Protein 2VI8 (pdb70)

Solvent-accessible surface area: 17486 Å² total; per-residue (Å²): 154,158,174,52,41,155,144,47,87,158,70,51,54,55,67,36,127,70,132,123,89,70,100,48,68,0,11,0,36,1,25,54,27,44,45,38,199,51,0,99,133,15,57,70,36,116,37,84,124,57,124,0,40,3,27,24,55,191,37,160,115,64,50,6,109,166,11,22,99,31,0,65,76,0,36,78,71,0,53,130,19,2,58,9,90,23,0,0,0,2,0,64,30,14,38,46,0,3,50,0,0,0,113,24,15,12,127,132,42,34,27,0,0,1,2,44,61,48,16,5,8,58,92,2,5,14,7,110,134,21,54,0,25,107,69,14,78,36,28,42,1,11,3,45,75,145,73,26,56,5,49,34,114,33,0,96,106,54,0,125,128,69,145,3,84,0,0,0,0,2,16,18,5,8,1,53,72,7,50,3,48,97,0,69,122,12,0,88,86,6,69,6,72,0,0,0,13,0,12,7,13,0,0,2,8,11,14,62,58,8,64,46,0,23,95,85,8,34,0,2,0,1,7,0,23,25,2,1,44,1,1,159,0,0,0,0,1,8,78,128,118,33,15,150,107,0,22,117,5,0,25,94,31,48,18,33,18,9,74,1,30,15,2,14,0,4,5,42,2,0,19,35,0,56,90,127,93,4,63,48,6,2,115,112,0,15,49,2,0,90,78,0,4,63,13,0,75,128,43,47,7,60,6,3,18,48,6,6,34,1,1,2,1,2,0,9,0,105,79,48,169,29,36,0,103,52,0,38,131,7,0,100,72,2,6,1,32,8,29,64,22,18,2,5,112,26,98,70,53,88,160,47,1,3,0,0,23,0,1,0,2,1,0,2,42,68,61,16,20,78,122,54,0,51,46,0,0,27,0,0,0,38,0,7,118,61,49,83,42,115,160,11,2,72,80,0,84,109,66,5,50,77,33,6,148

Foldseek 3Di:
DPPCCVPPVPVVVVVVVVVVLLLQFAEFAQQDAAADPVLVVLLVDPLQVDFFFDAQVGTPDPPCPVLNVLLVLLFVLVCVLQVFATKDFFFFALLSLLQLVCLLQHAFAFEEEEADQLLFADCSQAPCVDCNVVRYPYDHFAADPPLSHGDLVSVLVCCVVRLGQEYEAEGRFRFEADDLQSVLVSCVVSVHAYEYEHAQCSLCSSLVLGPRNNVRHQKYKYFCGHLLNFDHGIMMGHHPVCRVSSSVSSPPNPDGGGSSSSSSRSSVSSVVSNDPVSSVLQVQLQQLQQLLLVLLVVLVWAWRSSGGSHFKTKTQQVVLVAWQQLLQVQCVLQRYHWHGGRHVPFPDDRVTHRIIMTGRNHVSNVVDGNVVSNLVSVLSSLCSNCVPDPVSSVVSSVSSSVSSD

Radius of gyration: 21.49 Å; Cα contacts (8 Å, |Δi|>4): 893; chains: 1; bounding box: 43×65×55 Å

CATH classification: 3.90.1150.10 (+1 more: 3.40.640.10)

Secondary structure (DSSP, 8-state):
--SHHHH-HHHHHHHHHHHHHHHHSEE--TT-----HHHHHHHTSGGGG----EETTEESSS--HHHHHHHHHHHHHHHHHHT-SEEE---SSHHHHHHHHHHHH--TT-EEEEE-GGGT--TTTT-TTSHHHHHSEEEEE-B-TTT-SB-HHHHHHHHHHH--SEEEE--SS--S---HHHHHHHHHHHT-EEEEE-TTTHHHHHTTSS--STTT-SEEEEESSSTT---S-EEEEE-HHHHHHHHHIIIIII-SS--HHHHHHHHHHHHHHHSHHHHHHHHHHHHHHHHHHHHHHHTT-EEGGGS-SSSEEEEE-GGGT--HHHHHHHHHHHTEE-EEE--TT-SS-TTT-SEEEEE-HHHHHTT--HHHHHHHHHHHHHHHT-TT-HHHHHHHHHHHHHHH-

Nearest PDB structures (foldseek):
  2w7f-assembly1_A  TM=1.002E+00  e=7.890E-81  Geobacillus stearothermophilus
  2vmo-assembly1_A  TM=1.002E+00  e=1.047E-80  Geobacillus stearothermophilus
  1kkj-assembly1_A  TM=1.002E+00  e=1.741E-80  Geobacillus stearothermophilus
  2vmw-assembly1_A  TM=1.002E+00  e=6.764E-80  Geobacillus stearothermophilus
  2w7m-assembly1_A-2  TM=1.002E+00  e=1.411E-79  Geobacillus stearothermophilus

InterPro domains:
  IPR001085 Serine hydroxymethyltransferase [MF_00051] (3-411)
  IPR001085 Serine hydroxymethyltransferase [PIRSF000412] (4-395)
  IPR001085 Serine hydroxymethyltransferase [cd00378] (5-403)
  IPR015421 Pyridoxal phosphate-dependent transferase, major domain [G3DSA:3.40.640.10] (33-283)
  IPR015422 Pyridoxal phosphate-dependent transferase, small domain [G3DSA:3.90.1150.10] (6-403)
  IPR015424 Pyridoxal phosphate-dependent transferase [SSF53383] (2-405)
  IPR019798 Serine hydroxymethyltransferase, pyridoxal phosphate binding site [PS00096] (218-234)
  IPR039429 Serine hydroxymethyltransferase-like domain [PF00464] (5-380)
  IPR049943 Serine hydroxymethyltransferase-like [PTHR11680] (4-385)

Organism: Geobacillus stearothermophilus (NCBI:txid1422)

B-factor: mean 14.37, std 6.36, range [5.62, 69.17]

Sequence (405 aa):
MKYLPQQDPQVFAAIEQERKRQHAKIELIASENFVSRAVMEAQGSVLTNKYAEGYPGRRYYGGCEYVDIVEEELARERAKQQLFGAEHANVQPHSGAQANMAVYFTVVLEHGDTVLGMNLSSHGGHLTHGSPVNFSGVQYNFVAYGVDPETHVIDYDDVREKARLHRPKLIVAAAAAYPRIIDFAKFREIADEVGAYLMVDMAHIAGLVAAGLHPNPVPYAHFVTTTTHKTLRGPRGGMILCQEQFAKQIDKAIFPGIQGGPLMHVIAAKAVAFGEALQDDFKKAYAKRVVDNAKRLASSALQNEGFTLVSGGTDNHLLLVDLRPQQLTGKTAEKVLDEVGITVNKNTTIPYDPESPFVTSGIRIGTAAVTTRRGFGLEEMDEIAAIIGLVLKNVGSEQALEEARQRVAALTD

Structure (mmCIF, N/CA/C/O backbone):
data_2VI8
#
_entry.id   2VI8
#
_cell.length_a   61.033
_cell.length_b   106.520
_cell.length_c   56.986
_cell.angle_alpha   90.00
_cell.angle_beta   90.00
_cell.angle_gamma   90.00
#
_symmetry.space_group_name_H-M   'P 21 21 2'
#
loop_
_entity.id
_entity.type
_entity.pdbx_description
1 polymer 'SERINE HYDROXYMETHYLTRANSFERASE'
2 non-polymer "PYRIDOXAL-5'-PHOSPHATE"
3 non-polymer (4S)-2-METHYL-2,4-PENTANEDIOL
4 non-polymer 'PHOSPHATE ION'
5 water water
#
loop_
_atom_site.group_PDB
_atom_site.id
_atom_site.type_symbol
_atom_site.label_atom_id
_atom_site.label_alt_id
_atom_site.label_comp_id
_atom_site.label_asym_id
_atom_site.label_entity_id
_atom_site.label_seq_id
_atom_site.pdbx_PDB_ins_code
_atom_site.Cartn_x
_atom_site.Cartn_y
_atom_site.Cartn_z
_atom_site.occupancy
_atom_site.B_iso_or_equiv
_atom_site.auth_seq_id
_atom_site.auth_comp_id
_atom_site.auth_asym_id
_atom_site.auth_atom_id
_atom_site.pdbx_PDB_model_num
ATOM 1 N N . MET A 1 1 ? -3.039 4.614 -6.930 1.00 25.40 1 MET A N 1
ATOM 2 C CA . MET A 1 1 ? -4.038 3.659 -6.367 1.00 25.41 1 MET A CA 1
ATOM 3 C C . MET A 1 1 ? -5.023 3.205 -7.434 1.00 25.15 1 MET A C 1
ATOM 4 O O . MET A 1 1 ? -5.316 3.951 -8.374 1.00 25.25 1 MET A O 1
ATOM 9 N N . LYS A 1 2 ? -5.539 1.989 -7.278 1.00 24.70 2 LYS A N 1
ATOM 10 C CA . LYS A 1 2 ? -6.484 1.436 -8.246 1.00 24.44 2 LYS A CA 1
ATOM 11 C C . LYS A 1 2 ? -7.873 1.155 -7.666 1.00 23.84 2 LYS A C 1
ATOM 12 O O . LYS A 1 2 ? -8.884 1.545 -8.255 1.00 24.13 2 LYS A O 1
ATOM 18 N N . TYR A 1 3 ? -7.915 0.485 -6.517 1.00 22.66 3 TYR A N 1
ATOM 19 C CA . TYR A 1 3 ? -9.164 -0.053 -5.982 1.00 21.96 3 TYR A CA 1
ATOM 20 C C . TYR A 1 3 ? -9.875 0.884 -5.012 1.00 20.81 3 TYR A C 1
ATOM 21 O O . TYR A 1 3 ? -11.106 0.939 -4.982 1.00 20.30 3 TYR A O 1
ATOM 30 N N . LEU A 1 4 ? -9.093 1.623 -4.231 1.00 19.29 4 LEU A N 1
ATOM 31 C CA . LEU A 1 4 ? -9.643 2.589 -3.284 1.00 18.27 4 LEU A CA 1
ATOM 32 C C . LEU A 1 4 ? -10.525 3.688 -3.921 1.00 17.94 4 LEU A C 1
ATOM 33 O O . LEU A 1 4 ? -11.600 3.971 -3.394 1.00 17.43 4 LEU A O 1
ATOM 38 N N . PRO A 1 5 ? -10.083 4.303 -5.048 1.00 17.89 5 PRO A N 1
ATOM 39 C CA . PRO A 1 5 ? -10.919 5.344 -5.675 1.00 17.90 5 PRO A CA 1
ATOM 40 C C . PRO A 1 5 ? -12.351 4.897 -6.001 1.00 18.05 5 PRO A C 1
ATOM 41 O O . PRO A 1 5 ? -13.287 5.673 -5.819 1.00 17.94 5 PRO A O 1
ATOM 45 N N . GLN A 1 6 ? -12.507 3.660 -6.470 1.00 18.22 6 GLN A N 1
ATOM 46 C CA . GLN A 1 6 ? -13.823 3.105 -6.799 1.00 18.70 6 GLN A CA 1
ATOM 47 C C . GLN A 1 6 ? -14.611 2.665 -5.558 1.00 17.95 6 GLN A C 1
ATOM 48 O O . GLN A 1 6 ? -15.814 2.926 -5.449 1.00 18.32 6 GLN A O 1
ATOM 54 N N . GLN A 1 7 ? -13.930 2.000 -4.628 1.00 17.06 7 GLN A N 1
ATOM 55 C CA . GLN A 1 7 ? -14.578 1.464 -3.435 1.00 16.38 7 GLN A CA 1
ATOM 56 C C . GLN A 1 7 ? -15.010 2.542 -2.440 1.00 15.59 7 GLN A C 1
ATOM 57 O O . GLN A 1 7 ? -16.078 2.440 -1.826 1.00 15.21 7 GLN A O 1
ATOM 63 N N . ASP A 1 8 ? -14.178 3.565 -2.275 1.00 14.08 8 ASP A N 1
ATOM 64 C CA . ASP A 1 8 ? -14.426 4.566 -1.247 1.00 13.38 8 ASP A CA 1
ATOM 65 C C . ASP A 1 8 ? -14.013 5.958 -1.715 1.00 13.18 8 ASP A C 1
ATOM 66 O O . ASP A 1 8 ? -12.938 6.441 -1.355 1.00 12.73 8 ASP A O 1
ATOM 71 N N . PRO A 1 9 ? -14.868 6.607 -2.530 1.00 13.13 9 PRO A N 1
ATOM 72 C CA . PRO A 1 9 ? -14.580 7.969 -2.986 1.00 13.07 9 PRO A CA 1
ATOM 73 C C . PRO A 1 9 ? -14.286 8.961 -1.853 1.00 12.76 9 PRO A C 1
ATOM 74 O O . PRO A 1 9 ? -13.392 9.792 -2.005 1.00 12.68 9 PRO A O 1
ATOM 78 N N . GLN A 1 10 ? -15.016 8.871 -0.739 1.00 12.55 10 GLN A N 1
ATOM 79 C CA . GLN A 1 10 ? -14.815 9.797 0.390 1.00 12.72 10 GLN A CA 1
ATOM 80 C C . GLN A 1 10 ? -13.413 9.684 0.989 1.00 12.25 10 GLN A C 1
ATOM 81 O O . GLN A 1 10 ? -12.702 10.688 1.143 1.00 12.28 10 GLN A O 1
ATOM 87 N N . VAL A 1 11 ? -13.016 8.461 1.331 1.00 11.66 11 VAL A N 1
ATOM 88 C CA . VAL A 1 11 ? -11.679 8.234 1.886 1.00 11.28 11 VAL A CA 1
ATOM 89 C C . VAL A 1 11 ? -10.589 8.617 0.873 1.00 11.12 11 VAL A C 1
ATOM 90 O O . VAL A 1 11 ? -9.630 9.309 1.226 1.00 11.09 11 VAL A O 1
ATOM 94 N N . PHE A 1 12 ? -10.761 8.217 -0.387 1.00 10.83 12 PHE A N 1
ATOM 95 C CA . PHE A 1 12 ? -9.787 8.559 -1.429 1.00 10.82 12 PHE A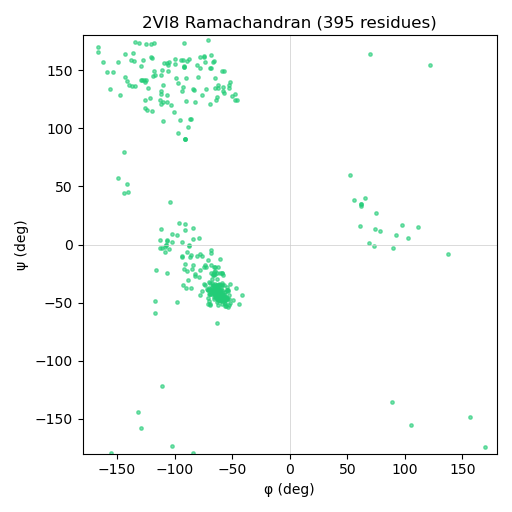 CA 1
ATOM 96 C C . PHE A 1 12 ? -9.613 10.072 -1.603 1.00 10.67 12 PHE A C 1
ATOM 97 O O . PHE A 1 12 ? -8.485 10.567 -1.677 1.00 10.07 12 PHE A O 1
ATOM 105 N N . ALA A 1 13 ? -10.725 10.803 -1.654 1.00 10.57 13 ALA A N 1
ATOM 106 C CA . ALA A 1 13 ? -10.660 12.250 -1.833 1.00 10.64 13 ALA A CA 1
ATOM 107 C C . ALA A 1 13 ? -9.867 12.908 -0.703 1.00 10.65 13 ALA A C 1
ATOM 108 O O . ALA A 1 13 ? -9.061 13.806 -0.952 1.00 10.79 13 ALA A O 1
ATOM 110 N N . ALA A 1 14 ? -10.064 12.420 0.523 1.00 10.40 14 ALA A N 1
ATOM 111 C CA . ALA A 1 14 ? -9.364 12.966 1.691 1.00 10.60 14 ALA A CA 1
ATOM 112 C C . ALA A 1 14 ? -7.869 12.638 1.663 1.00 10.43 14 ALA A C 1
ATOM 113 O O . ALA A 1 14 ? -7.036 13.497 1.963 1.00 10.41 14 ALA A O 1
ATOM 115 N N . ILE A 1 15 ? -7.539 11.398 1.301 1.00 10.32 15 ILE A N 1
ATOM 116 C CA . ILE A 1 15 ? -6.143 10.974 1.133 1.00 10.44 15 ILE A CA 1
ATOM 117 C C . ILE A 1 15 ? -5.441 11.827 0.069 1.00 10.25 15 ILE A C 1
ATOM 118 O O . ILE A 1 15 ? -4.317 12.301 0.272 1.00 10.03 15 ILE A O 1
ATOM 123 N N . GLU A 1 16 ? -6.120 12.044 -1.055 1.00 9.90 16 GLU A N 1
ATOM 124 C CA . GLU A 1 16 ? -5.566 12.873 -2.123 1.00 10.19 16 GLU A CA 1
ATOM 125 C C . GLU A 1 16 ? -5.325 14.319 -1.683 1.00 9.98 16 GLU A C 1
ATOM 126 O O . GLU A 1 16 ? -4.289 14.909 -2.021 1.00 9.86 16 GLU A O 1
ATOM 132 N N . GLN A 1 17 ? -6.262 14.876 -0.913 1.00 9.85 17 GLN A N 1
ATOM 133 C CA . GLN A 1 17 ? -6.065 16.194 -0.301 1.00 10.00 17 GLN A CA 1
ATOM 134 C C . GLN A 1 17 ? -4.801 16.214 0.558 1.00 10.02 17 GLN A C 1
ATOM 135 O O . GLN A 1 17 ? -3.997 17.141 0.469 1.00 9.41 17 GLN A O 1
ATOM 141 N N . GLU A 1 18 ? -4.618 15.172 1.365 1.00 10.18 18 GLU A N 1
ATOM 142 C CA . GLU A 1 18 ? -3.451 15.083 2.246 1.00 10.40 18 GLU A CA 1
ATOM 143 C C . GLU A 1 18 ? -2.145 14.965 1.458 1.00 10.67 18 GLU A C 1
ATOM 144 O O . GLU A 1 18 ? -1.149 15.616 1.796 1.00 10.87 18 GLU A O 1
ATOM 150 N N . ARG A 1 19 ? -2.157 14.147 0.408 1.00 10.83 19 ARG A N 1
ATOM 151 C CA . ARG A 1 19 ? -0.986 13.983 -0.448 1.00 11.37 19 ARG A CA 1
ATOM 152 C C . ARG A 1 19 ? -0.584 15.320 -1.079 1.00 10.99 19 ARG A C 1
ATOM 153 O O . ARG A 1 19 ? 0.592 15.685 -1.082 1.00 10.66 19 ARG A O 1
ATOM 161 N N . LYS A 1 20 ? -1.573 16.053 -1.586 1.00 10.91 20 LYS A N 1
ATOM 162 C CA . LYS A 1 20 ? -1.325 17.362 -2.195 1.00 11.36 20 LYS A CA 1
ATOM 163 C C . LYS A 1 20 ? -0.860 18.389 -1.160 1.00 11.22 20 LYS A C 1
ATOM 164 O O . LYS A 1 20 ? 0.040 19.186 -1.433 1.00 11.24 20 LYS A O 1
ATOM 170 N N . ARG A 1 21 ? -1.451 18.336 0.034 1.00 10.95 21 ARG A N 1
ATOM 171 C CA . ARG A 1 21 ? -1.019 19.165 1.157 1.00 11.14 21 ARG A CA 1
ATOM 172 C C . ARG A 1 21 ? 0.452 18.903 1.497 1.00 11.20 21 ARG A C 1
ATOM 173 O O . ARG A 1 21 ? 1.217 19.842 1.714 1.00 11.21 21 ARG A O 1
ATOM 181 N N . GLN A 1 22 ? 0.846 17.629 1.542 1.00 11.13 22 GLN A N 1
ATOM 182 C CA . GLN A 1 22 ? 2.230 17.274 1.877 1.00 11.56 22 GLN A CA 1
ATOM 183 C C . GLN A 1 22 ? 3.236 17.891 0.905 1.00 12.16 22 GLN A C 1
ATOM 184 O O . GLN A 1 22 ? 4.326 18.294 1.309 1.00 12.44 22 GLN A O 1
ATOM 190 N N . HIS A 1 23 ? 2.849 17.990 -0.365 1.00 12.22 23 HIS A N 1
ATOM 191 C CA . HIS A 1 23 ? 3.705 18.599 -1.385 1.00 13.52 23 HIS A CA 1
ATOM 192 C C . HIS A 1 23 ? 3.725 20.125 -1.289 1.00 13.25 23 HIS A C 1
ATOM 193 O O . HIS A 1 23 ? 4.774 20.754 -1.468 1.00 13.55 23 HIS A O 1
ATOM 200 N N . ALA A 1 24 ? 2.564 20.714 -1.019 1.00 12.88 24 ALA A N 1
ATOM 201 C CA . ALA A 1 24 ? 2.397 22.170 -1.094 1.00 12.95 24 ALA A CA 1
ATOM 202 C C . ALA A 1 24 ? 3.033 22.944 0.066 1.00 12.81 24 ALA A C 1
ATOM 203 O O . ALA A 1 24 ? 3.532 24.054 -0.122 1.00 12.85 24 ALA A O 1
ATOM 205 N N . LYS A 1 25 ? 3.018 22.351 1.254 1.00 12.00 25 LYS A N 1
ATOM 206 C CA . LYS A 1 25 ? 3.460 23.030 2.468 1.00 11.71 25 LYS A CA 1
ATOM 207 C C . LYS A 1 25 ? 4.948 22.843 2.708 1.00 11.36 25 LYS A C 1
ATOM 208 O O . LYS A 1 25 ? 5.548 21.896 2.195 1.00 11.65 25 LYS A O 1
ATOM 214 N N . ILE A 1 26 ? 5.534 23.751 3.486 1.00 10.87 26 ILE A N 1
ATOM 215 C CA . ILE A 1 26 ? 6.895 23.562 3.978 1.00 10.70 26 ILE A CA 1
ATOM 216 C C . ILE A 1 26 ? 6.804 22.950 5.373 1.00 10.43 26 ILE A C 1
ATOM 217 O O . ILE A 1 26 ? 6.409 23.616 6.338 1.00 10.18 26 ILE A O 1
ATOM 222 N N . GLU A 1 27 ? 7.141 21.667 5.454 1.00 10.30 27 GLU A N 1
ATOM 223 C CA . GLU A 1 27 ? 7.002 20.919 6.699 1.00 9.92 27 GLU A CA 1
ATOM 224 C C . GLU A 1 27 ? 8.228 21.109 7.573 1.00 9.72 27 GLU A C 1
ATOM 225 O O . GLU A 1 27 ? 9.297 20.573 7.274 1.00 9.73 27 GLU A O 1
ATOM 231 N N . LEU A 1 28 ? 8.068 21.871 8.651 1.00 9.32 28 LEU A N 1
ATOM 232 C CA . LEU A 1 28 ? 9.163 22.104 9.582 1.00 9.25 28 LEU A CA 1
ATOM 233 C C . LEU A 1 28 ? 8.929 21.462 10.947 1.00 8.97 28 LEU A C 1
ATOM 234 O O . LEU A 1 28 ? 9.738 21.640 11.853 1.00 8.96 28 LEU A O 1
ATOM 239 N N . ILE A 1 29 ? 7.835 20.720 11.108 1.00 8.94 29 ILE A N 1
ATOM 240 C CA . ILE A 1 29 ? 7.634 20.010 12.373 1.00 8.89 29 ILE A CA 1
ATOM 241 C C . ILE A 1 29 ? 8.755 18.980 12.514 1.00 8.81 29 ILE A C 1
ATOM 242 O O . ILE A 1 29 ? 8.977 18.160 11.615 1.00 8.44 29 ILE A O 1
ATOM 247 N N . ALA A 1 30 ? 9.480 19.067 13.632 1.00 9.05 30 ALA A N 1
ATOM 248 C CA . ALA A 1 30 ? 10.742 18.336 13.809 1.00 9.51 30 ALA A CA 1
ATOM 249 C C . ALA A 1 30 ? 10.602 16.808 13.827 1.00 9.75 30 ALA A C 1
ATOM 250 O O . ALA A 1 30 ? 11.572 16.093 13.554 1.00 9.62 30 ALA A O 1
ATOM 252 N N . SER A 1 31 ? 9.404 16.320 14.150 1.00 9.95 31 SER A N 1
ATOM 253 C CA . SER A 1 31 ? 9.126 14.880 14.201 1.00 10.35 31 SER A CA 1
ATOM 254 C C . SER A 1 31 ? 8.730 14.275 12.847 1.00 10.39 31 SER A C 1
ATOM 255 O O . SER A 1 31 ? 8.627 13.052 12.723 1.00 11.19 31 SER A O 1
ATOM 258 N N . GLU A 1 32 ? 8.500 15.127 11.849 1.00 10.21 32 GLU A N 1
ATOM 259 C CA . GLU A 1 32 ? 7.929 14.678 10.576 1.00 9.81 32 GLU A CA 1
ATOM 260 C C . GLU A 1 32 ? 8.989 14.309 9.543 1.00 9.66 32 GLU A C 1
ATOM 261 O O . GLU A 1 32 ? 10.120 14.819 9.572 1.00 9.42 32 GLU A O 1
ATOM 267 N N . ASN A 1 33 ? 8.604 13.417 8.632 1.00 9.37 33 ASN A N 1
ATOM 268 C CA . ASN A 1 33 ? 9.443 13.037 7.504 1.00 9.29 33 ASN A CA 1
ATOM 269 C C . ASN A 1 33 ? 8.564 12.521 6.362 1.00 9.21 33 ASN A C 1
ATOM 270 O O . ASN A 1 33 ? 7.329 12.513 6.472 1.00 9.08 33 ASN A O 1
ATOM 275 N N . PHE A 1 34 ? 9.193 12.122 5.259 1.00 9.52 34 PHE A N 1
ATOM 276 C CA . PHE A 1 34 ? 8.479 11.479 4.156 1.00 9.82 34 PHE A CA 1
ATOM 277 C C . PHE A 1 34 ? 9.138 10.145 3.825 1.00 9.90 34 PHE A C 1
ATOM 278 O O . PHE A 1 34 ? 10.313 10.096 3.454 1.00 10.23 34 PHE A O 1
ATOM 286 N N . VAL A 1 35 ? 8.387 9.062 3.995 1.00 9.92 35 VAL A N 1
ATOM 287 C CA . VAL A 1 35 ? 8.905 7.724 3.722 1.00 9.98 35 VAL A CA 1
ATOM 288 C C . VAL A 1 35 ? 8.915 7.429 2.225 1.00 10.04 35 VAL A C 1
ATOM 289 O O . VAL A 1 35 ? 8.236 8.093 1.441 1.00 10.41 35 VAL A O 1
ATOM 293 N N . SER A 1 36 ? 9.700 6.426 1.844 1.00 10.37 36 SER A N 1
ATOM 294 C CA . SER A 1 36 ? 9.836 6.016 0.454 1.00 10.68 36 SER A CA 1
ATOM 295 C C . SER A 1 36 ? 8.602 5.258 -0.016 1.00 11.12 36 SER A C 1
ATOM 296 O O . SER A 1 36 ? 7.819 4.728 0.794 1.00 10.89 36 SER A O 1
ATOM 299 N N . ARG A 1 37 ? 8.449 5.175 -1.335 1.00 11.64 37 ARG A N 1
ATOM 300 C CA . ARG A 1 37 ? 7.380 4.367 -1.920 1.00 12.66 37 ARG A CA 1
ATOM 301 C C . ARG A 1 37 ? 7.504 2.878 -1.551 1.00 11.73 37 ARG A C 1
ATOM 302 O O . ARG A 1 37 ? 6.492 2.210 -1.336 1.00 11.77 37 ARG A O 1
ATOM 310 N N . ALA A 1 38 ? 8.735 2.372 -1.443 1.00 11.71 38 ALA A N 1
ATOM 311 C CA . ALA A 1 38 ? 8.962 0.980 -1.022 1.00 11.29 38 ALA A CA 1
ATOM 312 C C . ALA A 1 38 ? 8.427 0.701 0.393 1.00 11.07 38 ALA A C 1
ATOM 313 O O . ALA A 1 38 ? 7.812 -0.344 0.643 1.00 10.91 38 ALA A O 1
ATOM 315 N N . VAL A 1 39 ? 8.665 1.637 1.309 1.00 10.45 39 VAL A N 1
ATOM 316 C CA . VAL A 1 39 ? 8.175 1.515 2.687 1.00 10.30 39 VAL A CA 1
ATOM 317 C C . VAL A 1 39 ? 6.645 1.451 2.705 1.00 10.52 39 VAL A C 1
ATOM 318 O O . VAL A 1 39 ? 6.054 0.588 3.365 1.00 10.51 39 VAL A O 1
ATOM 322 N N . MET A 1 40 ? 6.013 2.356 1.960 1.00 10.57 40 MET A N 1
ATOM 323 C CA . MET A 1 40 ? 4.555 2.379 1.865 1.00 11.24 40 MET A CA 1
ATOM 324 C C . MET A 1 40 ? 3.999 1.091 1.255 1.00 11.19 40 MET A C 1
ATOM 325 O O . MET A 1 40 ? 3.030 0.528 1.768 1.00 11.17 40 MET A O 1
ATOM 330 N N . GLU A 1 41 ? 4.635 0.607 0.189 1.00 11.39 41 GLU A N 1
ATOM 331 C CA . GLU A 1 41 ? 4.214 -0.648 -0.432 1.00 11.97 41 GLU A CA 1
ATOM 332 C C . GLU A 1 41 ? 4.260 -1.815 0.549 1.00 11.48 41 GLU A C 1
ATOM 333 O O . GLU A 1 41 ? 3.338 -2.633 0.589 1.00 11.06 41 GLU A O 1
ATOM 339 N N . ALA A 1 42 ? 5.331 -1.873 1.341 1.00 11.24 42 ALA A N 1
ATOM 340 C CA . ALA A 1 42 ? 5.485 -2.904 2.362 1.00 11.27 42 ALA A CA 1
ATOM 341 C C . ALA A 1 42 ? 4.320 -2.905 3.351 1.00 11.31 42 ALA A C 1
ATOM 342 O O . ALA A 1 42 ? 3.747 -3.955 3.627 1.00 11.51 42 ALA A O 1
ATOM 344 N N . GLN A 1 43 ? 3.950 -1.741 3.880 1.00 11.28 43 GLN A N 1
ATOM 345 C CA . GLN A 1 43 ? 2.836 -1.742 4.837 1.00 11.53 43 GLN A CA 1
ATOM 346 C C . GLN A 1 43 ? 1.454 -1.790 4.182 1.00 11.02 43 GLN A C 1
ATOM 347 O O . GLN A 1 43 ? 0.458 -2.029 4.856 1.00 11.01 43 GLN A O 1
ATOM 353 N N . GLY A 1 44 ? 1.411 -1.626 2.862 1.00 10.61 44 GLY A N 1
ATOM 354 C CA . GLY A 1 44 ? 0.183 -1.847 2.102 1.00 10.31 44 GLY A CA 1
ATOM 355 C C . GLY A 1 44 ? 0.061 -3.278 1.589 1.00 10.19 44 GLY A C 1
ATOM 356 O O . GLY A 1 44 ? -0.734 -3.541 0.685 1.00 10.86 44 GLY A O 1
ATOM 357 N N . SER A 1 45 ? 0.837 -4.199 2.168 1.00 9.68 45 SER A N 1
ATOM 358 C CA . SER A 1 45 ? 0.895 -5.596 1.708 1.00 9.54 45 SER A CA 1
ATOM 359 C C . SER A 1 45 ? -0.097 -6.522 2.422 1.00 9.41 45 SER A C 1
ATOM 360 O O . SER A 1 45 ? -0.750 -6.130 3.393 1.00 9.39 45 SER A O 1
ATOM 363 N N . VAL A 1 46 ? -0.176 -7.762 1.939 1.00 9.24 46 VAL A N 1
ATOM 364 C CA . VAL A 1 46 ? -1.043 -8.798 2.522 1.00 9.10 46 VAL A CA 1
ATOM 365 C C . VAL A 1 46 ? -0.602 -9.280 3.910 1.00 8.65 46 VAL A C 1
ATOM 366 O O . VAL A 1 46 ? -1.291 -10.090 4.532 1.00 8.59 46 VAL A O 1
ATOM 370 N N . LEU A 1 47 ? 0.546 -8.801 4.390 1.00 8.77 47 LEU A N 1
ATOM 371 C CA . LEU A 1 47 ? 1.015 -9.191 5.725 1.00 8.81 47 LEU A CA 1
ATOM 372 C C . LEU A 1 47 ? 0.067 -8.752 6.840 1.00 8.89 47 LEU A C 1
ATOM 373 O O . LEU A 1 47 ? 0.106 -9.303 7.943 1.00 9.05 47 LEU A O 1
ATOM 378 N N . THR A 1 48 ? -0.796 -7.777 6.552 1.00 8.93 48 THR A N 1
ATOM 379 C CA . THR A 1 48 ? -1.833 -7.397 7.511 1.00 9.18 48 THR A CA 1
ATOM 380 C C . THR A 1 48 ? -2.749 -8.585 7.859 1.00 9.20 48 THR A C 1
ATOM 381 O O . THR A 1 48 ? -3.339 -8.620 8.945 1.00 9.59 48 THR A O 1
ATOM 385 N N . ASN A 1 49 ? -2.834 -9.563 6.956 1.00 9.17 49 ASN A N 1
ATOM 386 C CA . ASN A 1 49 ? -3.705 -10.729 7.165 1.00 9.47 49 ASN A CA 1
ATOM 387 C C . ASN A 1 49 ? -3.176 -11.779 8.161 1.00 9.60 49 ASN A C 1
ATOM 388 O O . ASN A 1 49 ? -3.912 -12.702 8.531 1.00 10.03 49 ASN A O 1
ATOM 393 N N . LYS A 1 50 ? -1.918 -11.654 8.589 1.00 9.27 50 LYS A N 1
ATOM 394 C CA . LYS A 1 50 ? -1.285 -12.724 9.374 1.00 9.32 50 LYS A CA 1
ATOM 395 C C . LYS A 1 50 ? -1.185 -12.440 10.872 1.00 9.36 50 LYS A C 1
ATOM 396 O O . LYS A 1 50 ? -0.539 -11.471 11.275 1.00 9.39 50 LYS A O 1
ATOM 402 N N . TYR A 1 51 ? -1.805 -13.299 11.685 1.00 9.65 51 TYR A N 1
ATOM 403 C CA . TYR A 1 51 ? -1.532 -13.311 13.128 1.00 9.87 51 TYR A CA 1
ATOM 404 C C . TYR A 1 51 ? -0.200 -13.989 13.401 1.00 9.76 51 TYR A C 1
ATOM 405 O O . TYR A 1 51 ? 0.048 -15.101 12.932 1.00 9.76 51 TYR A O 1
ATOM 414 N N . ALA A 1 52 ? 0.655 -13.313 14.163 1.00 9.76 52 ALA A N 1
ATOM 415 C CA . ALA A 1 52 ? 1.982 -13.840 14.457 1.00 9.86 52 ALA A CA 1
ATOM 416 C C . ALA A 1 52 ? 2.424 -13.499 15.882 1.00 9.88 52 ALA A C 1
ATOM 417 O O . ALA A 1 52 ? 3.565 -13.084 16.111 1.00 10.03 52 ALA A O 1
ATOM 419 N N . GLU A 1 53 ? 1.504 -13.668 16.834 1.00 10.09 53 GLU A N 1
ATOM 420 C CA . GLU A 1 53 ? 1.838 -13.547 18.258 1.00 10.63 53 GLU A CA 1
ATOM 421 C C . GLU A 1 53 ? 3.026 -14.444 18.578 1.00 10.72 53 GLU A C 1
ATOM 422 O O . GLU A 1 53 ? 3.098 -15.581 18.106 1.00 10.80 53 GLU A O 1
ATOM 428 N N . GLY A 1 54 ? 3.955 -13.927 19.373 1.00 10.50 54 GLY A N 1
ATOM 429 C CA . GLY A 1 54 ? 5.190 -14.646 19.662 1.00 10.66 54 GLY A CA 1
ATOM 430 C C . GLY A 1 54 ? 6.334 -14.022 18.892 1.00 10.82 54 GLY A C 1
ATOM 431 O O . GLY A 1 54 ? 6.277 -12.840 18.541 1.00 10.81 54 GLY A O 1
ATOM 432 N N . TYR A 1 55 ? 7.374 -14.814 18.643 1.00 10.57 55 TYR A N 1
ATOM 433 C CA . TYR A 1 55 ? 8.576 -14.349 17.961 1.00 10.98 55 TYR A CA 1
ATOM 434 C C . TYR A 1 55 ? 9.028 -15.368 16.912 1.00 11.40 55 TYR A C 1
ATOM 435 O O . TYR A 1 55 ? 8.550 -16.509 16.929 1.00 11.55 55 TYR A O 1
ATOM 444 N N . PRO A 1 56 ? 9.925 -14.959 15.987 1.00 11.79 56 PRO A N 1
ATOM 445 C CA . PRO A 1 56 ? 10.372 -15.860 14.927 1.00 12.14 56 PRO A CA 1
ATOM 446 C C . PRO A 1 56 ? 10.830 -17.217 15.461 1.00 12.55 56 PRO A C 1
ATOM 447 O O . PRO A 1 56 ? 11.638 -17.288 16.399 1.00 12.31 56 PRO A O 1
ATOM 451 N N . GLY A 1 57 ? 10.272 -18.279 14.882 1.00 12.92 57 GLY A N 1
ATOM 452 C CA . GLY A 1 57 ? 10.565 -19.650 15.292 1.00 13.84 57 GLY A CA 1
ATOM 453 C C . GLY A 1 57 ? 9.942 -20.055 16.615 1.00 14.00 57 GLY A C 1
ATOM 454 O O . GLY A 1 57 ? 10.101 -21.201 17.054 1.00 14.59 57 GLY A O 1
ATOM 455 N N . ARG A 1 58 ? 9.232 -19.118 17.242 1.00 14.35 58 ARG A N 1
ATOM 456 C CA . ARG A 1 58 ? 8.589 -19.317 18.543 1.00 14.89 58 ARG A CA 1
ATOM 457 C C . ARG A 1 58 ? 7.226 -18.615 18.543 1.00 14.63 58 ARG A C 1
ATOM 458 O O . ARG A 1 58 ? 6.920 -17.802 19.427 1.00 14.94 58 ARG A O 1
ATOM 466 N N . ARG A 1 59 ? 6.422 -18.915 17.525 1.00 14.35 59 ARG A N 1
ATOM 467 C CA . ARG A 1 59 ? 5.098 -18.317 17.370 1.00 14.58 59 ARG A CA 1
ATOM 468 C C . ARG A 1 59 ? 4.020 -19.199 17.981 1.00 15.26 59 ARG A C 1
ATOM 469 O O . ARG A 1 59 ? 4.204 -20.412 18.138 1.00 15.22 59 ARG A O 1
ATOM 477 N N . TYR A 1 60 ? 2.884 -18.586 18.284 1.00 16.38 60 TYR A N 1
ATOM 478 C CA . TYR A 1 60 ? 1.736 -19.324 18.793 1.00 17.91 60 TYR A CA 1
ATOM 479 C C . TYR A 1 60 ? 0.919 -19.973 17.679 1.00 17.62 60 TYR A C 1
ATOM 480 O O . TYR A 1 60 ? 0.264 -20.995 17.906 1.00 18.46 60 TYR A O 1
ATOM 489 N N . TYR A 1 61 ? 0.989 -19.398 16.479 1.00 16.70 61 TYR A N 1
ATOM 490 C CA . TYR A 1 61 ? 0.260 -19.907 15.315 1.00 15.91 61 TYR A CA 1
ATOM 491 C C . TYR A 1 61 ? 1.206 -20.498 14.277 1.00 14.78 61 TYR A C 1
ATOM 492 O O . TYR A 1 61 ? 2.350 -20.058 14.145 1.00 14.11 61 TYR A O 1
ATOM 501 N N . GLY A 1 62 ? 0.714 -21.483 13.528 1.00 13.68 62 GLY A N 1
ATOM 502 C CA . GLY A 1 62 ? 1.446 -22.012 12.380 1.00 13.20 62 GLY A CA 1
ATOM 503 C C . GLY A 1 62 ? 1.481 -21.030 11.219 1.00 12.39 62 GLY A C 1
ATOM 504 O O . GLY A 1 62 ? 0.888 -19.947 11.282 1.00 12.43 62 GLY A O 1
ATOM 505 N N . GLY A 1 63 ? 2.200 -21.401 10.166 1.00 12.05 63 GLY A N 1
ATOM 506 C CA . GLY A 1 63 ? 2.236 -20.622 8.927 1.00 11.54 63 GLY A CA 1
ATOM 507 C C . GLY A 1 63 ? 3.043 -19.333 8.961 1.00 11.30 63 GLY A C 1
ATOM 508 O O . GLY A 1 63 ? 2.934 -18.510 8.050 1.00 11.05 63 GLY A O 1
ATOM 509 N N . CYS A 1 64 ? 3.861 -19.152 9.998 1.00 10.94 64 CYS A N 1
ATOM 510 C CA . CYS A 1 64 ? 4.629 -17.914 10.136 1.00 10.86 64 CYS A CA 1
ATOM 511 C C . CYS A 1 64 ? 6.019 -17.959 9.493 1.00 10.96 64 CYS A C 1
ATOM 512 O O . CYS A 1 64 ? 6.832 -17.063 9.729 1.00 10.45 64 CYS A O 1
ATOM 515 N N . GLU A 1 65 ? 6.294 -18.975 8.675 1.00 10.83 65 GLU A N 1
ATOM 516 C CA . GLU A 1 65 ? 7.640 -19.150 8.112 1.00 11.39 65 GLU A CA 1
ATOM 517 C C . GLU A 1 65 ? 8.159 -17.902 7.400 1.00 11.19 65 GLU A C 1
ATOM 518 O O . GLU A 1 65 ? 9.337 -17.555 7.519 1.00 11.60 65 GLU A O 1
ATOM 524 N N . TYR A 1 66 ? 7.275 -17.216 6.682 1.00 10.81 66 TYR A N 1
ATOM 525 C CA . TYR A 1 66 ? 7.692 -16.084 5.849 1.00 11.06 66 TYR A CA 1
ATOM 526 C C . TYR A 1 66 ? 7.661 -14.748 6.582 1.00 10.72 66 TYR A C 1
ATOM 527 O O . TYR A 1 66 ? 8.553 -13.909 6.383 1.00 10.89 66 TYR A O 1
ATOM 536 N N . VAL A 1 67 ? 6.664 -14.543 7.443 1.00 10.21 67 VAL A N 1
ATOM 537 C CA . VAL A 1 67 ? 6.678 -13.348 8.290 1.00 10.06 67 VAL A CA 1
ATOM 538 C C . VAL A 1 67 ? 7.841 -13.413 9.292 1.00 9.98 67 VAL A C 1
ATOM 539 O O . VAL A 1 67 ? 8.349 -12.378 9.731 1.00 10.11 67 VAL A O 1
ATOM 543 N N . ASP A 1 68 ? 8.268 -14.630 9.634 1.00 10.09 68 ASP A N 1
ATOM 544 C CA . ASP A 1 68 ? 9.481 -14.826 10.446 1.00 10.24 68 ASP A CA 1
ATOM 545 C C . ASP A 1 68 ? 10.720 -14.290 9.738 1.00 10.40 68 ASP A C 1
ATOM 546 O O . ASP A 1 68 ? 11.562 -13.639 10.357 1.00 10.43 68 ASP A O 1
ATOM 551 N N . ILE A 1 69 ? 10.826 -14.565 8.439 1.00 10.49 69 ILE A N 1
ATOM 552 C CA . ILE A 1 69 ? 11.943 -14.055 7.643 1.00 10.58 69 ILE A CA 1
ATOM 553 C C . ILE A 1 69 ? 11.931 -12.522 7.676 1.00 10.51 69 ILE A C 1
ATOM 554 O O . ILE A 1 69 ? 12.962 -11.881 7.903 1.00 9.89 69 ILE A O 1
ATOM 559 N N . VAL A 1 70 ? 10.748 -11.947 7.473 1.00 10.49 70 VAL A N 1
ATOM 560 C CA . VAL A 1 70 ? 10.579 -10.499 7.501 1.00 10.49 70 VAL A CA 1
ATOM 561 C C . VAL A 1 70 ? 10.987 -9.908 8.857 1.00 10.46 70 VAL A C 1
ATOM 562 O O . VAL A 1 70 ? 11.750 -8.927 8.906 1.00 10.12 70 VAL A O 1
ATOM 566 N N . GLU A 1 71 ? 10.500 -10.508 9.946 1.00 10.26 71 GLU A N 1
ATOM 567 C CA . GLU A 1 71 ? 10.811 -9.980 11.278 1.00 10.27 71 GLU A CA 1
ATOM 568 C C . GLU A 1 71 ? 12.307 -10.087 11.594 1.00 10.48 71 GLU A C 1
ATOM 569 O O . GLU A 1 71 ? 12.889 -9.153 12.164 1.00 10.40 71 GLU A O 1
ATOM 575 N N . GLU A 1 72 ? 12.925 -11.206 11.209 1.00 10.66 72 GLU A N 1
ATOM 576 C CA A GLU A 1 72 ? 14.356 -11.377 11.446 0.50 11.12 72 GLU A CA 1
ATOM 577 C CA B GLU A 1 72 ? 14.366 -11.407 11.413 0.50 11.03 72 GLU A CA 1
ATOM 578 C C . GLU A 1 72 ? 15.180 -10.412 10.591 1.00 11.06 72 GLU A C 1
ATOM 579 O O . GLU A 1 72 ? 16.199 -9.903 11.050 1.00 11.14 72 GLU A O 1
ATOM 590 N N . LEU A 1 73 ? 14.733 -10.145 9.362 1.00 11.20 73 LEU A N 1
ATOM 591 C CA . LEU A 1 73 ? 15.391 -9.120 8.544 1.00 11.02 73 LEU A CA 1
ATOM 592 C C . LEU A 1 73 ? 15.367 -7.764 9.261 1.00 11.16 73 LEU A C 1
ATOM 593 O O . LEU A 1 73 ? 16.383 -7.065 9.310 1.00 10.75 73 LEU A O 1
ATOM 598 N N . ALA A 1 74 ? 14.214 -7.409 9.828 1.00 10.88 74 ALA A N 1
ATOM 599 C CA . ALA A 1 74 ? 14.081 -6.182 10.617 1.00 11.24 74 ALA A CA 1
ATOM 600 C C . ALA A 1 74 ? 15.054 -6.174 11.798 1.00 11.38 74 ALA A C 1
ATOM 601 O O . ALA A 1 74 ? 15.801 -5.208 11.979 1.00 11.52 74 ALA A O 1
ATOM 603 N N . ARG A 1 75 ? 15.051 -7.254 12.585 1.00 11.23 75 ARG A N 1
ATOM 604 C CA . ARG A 1 75 ? 15.905 -7.352 13.779 1.00 11.54 75 ARG A CA 1
ATOM 605 C C . ARG A 1 75 ? 17.398 -7.304 13.444 1.00 11.61 75 ARG A C 1
ATOM 606 O O . ARG A 1 75 ? 18.148 -6.539 14.059 1.00 11.69 75 ARG A O 1
ATOM 614 N N . GLU A 1 76 ? 17.821 -8.094 12.460 1.00 11.84 76 GLU A N 1
ATOM 615 C CA . GLU A 1 76 ? 19.236 -8.145 12.082 1.00 12.51 76 GLU A CA 1
ATOM 616 C C . GLU A 1 76 ? 19.744 -6.829 11.489 1.00 12.20 76 GLU A C 1
ATOM 617 O O . GLU A 1 76 ? 20.850 -6.377 11.818 1.00 12.28 76 GLU A O 1
ATOM 623 N N . ARG A 1 77 ? 18.934 -6.200 10.637 1.00 11.76 77 ARG A N 1
ATOM 624 C CA . ARG A 1 77 ? 19.296 -4.894 10.075 1.00 11.71 77 ARG A CA 1
ATOM 625 C C . ARG A 1 77 ? 19.368 -3.801 11.144 1.00 11.85 77 ARG A C 1
ATOM 626 O O . ARG A 1 77 ? 20.243 -2.934 11.085 1.00 11.92 77 ARG A O 1
ATOM 634 N N . ALA A 1 78 ? 18.457 -3.857 12.116 1.00 11.97 78 ALA A N 1
ATOM 635 C CA . ALA A 1 78 ? 18.462 -2.914 13.239 1.00 12.49 78 ALA A CA 1
ATOM 636 C C . ALA A 1 78 ? 19.734 -3.097 14.062 1.00 12.61 78 ALA A C 1
ATOM 637 O O . ALA A 1 78 ? 20.365 -2.121 14.475 1.00 12.83 78 ALA A O 1
ATOM 639 N N . LYS A 1 79 ? 20.107 -4.356 14.284 1.00 13.17 79 LYS A N 1
ATOM 640 C CA . LYS A 1 79 ? 21.316 -4.671 15.048 1.00 13.96 79 LYS A CA 1
ATOM 641 C C . LYS A 1 79 ? 22.584 -4.197 14.344 1.00 14.23 79 LYS A C 1
ATOM 642 O O . LYS A 1 79 ? 23.479 -3.654 14.997 1.00 13.95 79 LYS A O 1
ATOM 648 N N . GLN A 1 80 ? 22.645 -4.376 13.022 1.00 14.48 80 GLN A N 1
ATOM 649 C CA A GLN A 1 80 ? 23.776 -3.873 12.250 0.50 14.82 80 GLN A CA 1
ATOM 650 C CA B GLN A 1 80 ? 23.748 -3.863 12.197 0.50 14.83 80 GLN A CA 1
ATOM 651 C C . GLN A 1 80 ? 23.811 -2.343 12.274 1.00 14.63 80 GLN A C 1
ATOM 652 O O . GLN A 1 80 ? 24.885 -1.748 12.427 1.00 14.85 80 GLN 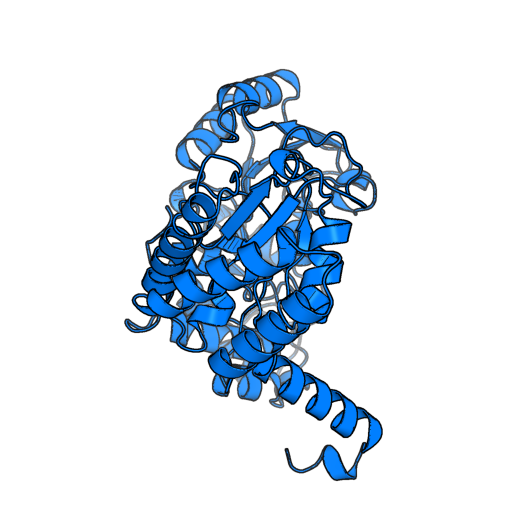A O 1
ATOM 663 N N . LEU A 1 81 ? 22.642 -1.718 12.140 1.00 14.44 81 LEU A N 1
ATOM 664 C CA . LEU A 1 81 ? 22.531 -0.271 12.084 1.00 14.30 81 LEU A CA 1
ATOM 665 C C . LEU A 1 81 ? 22.988 0.403 13.379 1.00 13.95 81 LEU A C 1
ATOM 666 O O . LEU A 1 81 ? 23.663 1.436 13.347 1.00 14.02 81 LEU A O 1
ATOM 671 N N . PHE A 1 82 ? 22.642 -0.198 14.515 1.00 13.28 82 PHE A N 1
ATOM 672 C CA . PHE A 1 82 ? 22.879 0.432 15.818 1.00 12.94 82 PHE A CA 1
ATOM 673 C C . PHE A 1 82 ? 23.910 -0.269 16.701 1.00 13.20 82 PHE A C 1
ATOM 674 O O . PHE A 1 82 ? 24.233 0.216 17.792 1.00 13.11 82 PHE A O 1
ATOM 682 N N . GLY A 1 83 ? 24.428 -1.397 16.218 1.00 13.60 83 GLY A N 1
ATOM 683 C CA . GLY A 1 83 ? 25.394 -2.205 16.964 1.00 14.24 83 GLY A CA 1
ATOM 684 C C . GLY A 1 83 ? 24.836 -2.752 18.264 1.00 14.72 83 GLY A C 1
ATOM 685 O O . GLY A 1 83 ? 25.569 -2.893 19.243 1.00 15.12 83 GLY A O 1
ATOM 686 N N . ALA A 1 84 ? 23.538 -3.053 18.275 1.00 14.72 84 ALA A N 1
ATOM 687 C CA . ALA A 1 84 ? 22.867 -3.575 19.459 1.00 14.85 84 ALA A CA 1
ATOM 688 C C . ALA A 1 84 ? 22.896 -5.094 19.458 1.00 14.94 84 ALA A C 1
ATOM 689 O O . ALA A 1 84 ? 22.958 -5.717 18.400 1.00 15.28 84 ALA A O 1
ATOM 691 N N . GLU A 1 85 ? 22.844 -5.679 20.649 1.00 15.16 85 GLU A N 1
ATOM 692 C CA . GLU A 1 85 ? 22.889 -7.129 20.787 1.00 15.55 85 GLU A CA 1
ATOM 693 C C . GLU A 1 85 ? 21.524 -7.774 20.565 1.00 14.99 85 GLU A C 1
ATOM 694 O O . GLU A 1 85 ? 21.441 -8.928 20.135 1.00 15.48 85 GLU A O 1
ATOM 700 N N . HIS A 1 86 ? 20.469 -7.013 20.842 1.00 14.11 86 HIS A N 1
ATOM 701 C CA . HIS A 1 86 ? 19.098 -7.477 20.645 1.00 13.20 86 HIS A CA 1
ATOM 702 C C . HIS A 1 86 ? 18.194 -6.348 20.145 1.00 12.49 86 HIS A C 1
ATOM 703 O O . HIS A 1 86 ? 18.358 -5.188 20.522 1.00 12.35 86 HIS A O 1
ATOM 710 N N . ALA A 1 87 ? 17.249 -6.707 19.280 1.00 11.50 87 ALA A N 1
ATOM 711 C CA . ALA A 1 87 ? 16.232 -5.774 18.831 1.00 10.56 87 ALA A CA 1
ATOM 712 C C . ALA A 1 87 ? 14.857 -6.399 18.999 1.00 9.97 87 ALA A C 1
ATOM 713 O O . ALA A 1 87 ? 14.678 -7.603 18.793 1.00 9.95 87 ALA A O 1
ATOM 715 N N . ASN A 1 88 ? 13.902 -5.575 19.404 1.00 8.94 88 ASN A N 1
ATOM 716 C CA . ASN A 1 88 ? 12.502 -5.960 19.365 1.00 8.18 88 ASN A CA 1
ATOM 717 C C . ASN A 1 88 ? 11.812 -4.960 18.457 1.00 8.03 88 ASN A C 1
ATOM 718 O O . ASN A 1 88 ? 11.762 -3.769 18.766 1.00 7.16 88 ASN A O 1
ATOM 723 N N . VAL A 1 89 ? 11.316 -5.454 17.327 1.00 7.66 89 VAL A N 1
ATOM 724 C CA . VAL A 1 89 ? 10.749 -4.595 16.286 1.00 8.12 89 VAL A CA 1
ATOM 725 C C . VAL A 1 89 ? 9.221 -4.592 16.296 1.00 8.22 89 VAL A C 1
ATOM 726 O O . VAL A 1 89 ? 8.594 -4.040 15.385 1.00 8.21 89 VAL A O 1
ATOM 730 N N . GLN A 1 90 ? 8.638 -5.192 17.339 1.00 8.18 90 GLN A N 1
ATOM 731 C CA . GLN A 1 90 ? 7.183 -5.312 17.462 1.00 8.22 90 GLN A CA 1
ATOM 732 C C . GLN A 1 90 ? 6.430 -4.114 18.067 1.00 8.38 90 GLN A C 1
ATOM 733 O O . GLN A 1 90 ? 5.213 -4.042 17.906 1.00 8.46 90 GLN A O 1
ATOM 739 N N . PRO A 1 91 ? 7.124 -3.190 18.777 1.00 8.35 91 PRO A N 1
ATOM 740 C CA . PRO A 1 91 ? 6.317 -2.136 19.413 1.00 8.26 91 PRO A CA 1
ATOM 741 C C . PRO A 1 91 ? 5.482 -1.366 18.390 1.00 8.13 91 PRO A C 1
ATOM 742 O O . PRO A 1 91 ? 6.009 -0.968 17.350 1.00 7.58 91 PRO A O 1
ATOM 746 N N . HIS A 1 92 ? 4.195 -1.183 18.688 1.00 7.82 92 HIS A N 1
ATOM 747 C CA . HIS A 1 92 ? 3.265 -0.476 17.788 1.00 8.17 92 HIS A CA 1
ATOM 748 C C . HIS A 1 92 ? 3.614 1.008 17.588 1.00 8.05 92 HIS A C 1
ATOM 749 O O . HIS A 1 92 ? 3.156 1.645 16.631 1.00 8.25 92 HIS A O 1
ATOM 756 N N . SER A 1 93 ? 4.408 1.553 18.503 1.00 7.99 93 SER A N 1
ATOM 757 C CA . SER A 1 93 ? 4.670 2.989 18.568 1.00 8.32 93 SER A CA 1
ATOM 758 C C . SER A 1 93 ? 5.850 3.272 19.497 1.00 8.30 93 SER A C 1
ATOM 759 O O . SER A 1 93 ? 6.282 2.387 20.234 1.00 8.72 93 SER A O 1
ATOM 762 N N . GLY A 1 94 ? 6.332 4.517 19.491 1.00 8.56 94 GLY A N 1
ATOM 763 C CA . GLY A 1 94 ? 7.350 4.949 20.451 1.00 8.86 94 GLY A CA 1
ATOM 764 C C . GLY A 1 94 ? 6.815 4.859 21.874 1.00 8.92 94 GLY A C 1
ATOM 765 O O . GLY A 1 94 ? 7.535 4.441 22.787 1.00 9.26 94 GLY A O 1
ATOM 766 N N . ALA A 1 95 ? 5.546 5.232 22.058 1.00 8.85 95 ALA A N 1
ATOM 767 C CA . ALA A 1 95 ? 4.888 5.136 23.370 1.00 9.19 95 ALA A CA 1
ATOM 768 C C . ALA A 1 95 ? 4.891 3.693 23.904 1.00 9.06 95 ALA A C 1
ATOM 769 O O . ALA A 1 95 ? 5.226 3.449 25.071 1.00 8.92 95 ALA A O 1
ATOM 771 N N . GLN A 1 96 ? 4.538 2.739 23.045 1.00 8.93 96 GLN A N 1
ATOM 772 C CA . GLN A 1 96 ? 4.510 1.329 23.442 1.00 8.82 96 GLN A CA 1
ATOM 773 C C . GLN A 1 96 ? 5.902 0.755 23.694 1.00 9.05 96 GLN A C 1
ATOM 774 O O . GLN A 1 96 ? 6.071 -0.108 24.563 1.00 9.30 96 GLN A O 1
ATOM 780 N N . ALA A 1 97 ? 6.900 1.234 22.951 1.00 8.96 97 ALA A N 1
ATOM 781 C CA . ALA A 1 97 ? 8.283 0.837 23.216 1.00 9.01 97 ALA A CA 1
ATOM 782 C C . ALA A 1 97 ? 8.683 1.240 24.638 1.00 9.09 97 ALA A C 1
ATOM 783 O O . ALA A 1 97 ? 9.221 0.426 25.392 1.00 9.16 97 ALA A O 1
ATOM 785 N N . ASN A 1 98 ? 8.391 2.489 24.999 1.00 8.40 98 ASN A N 1
ATOM 786 C CA . ASN A 1 98 ? 8.667 2.993 26.352 1.00 8.36 98 ASN A CA 1
ATOM 787 C C . ASN A 1 98 ? 7.877 2.230 27.404 1.00 8.58 98 ASN A C 1
ATOM 788 O O . ASN A 1 98 ? 8.427 1.807 28.426 1.00 8.54 98 ASN A O 1
ATOM 793 N N . MET A 1 99 ? 6.585 2.053 27.134 1.00 9.12 99 MET A N 1
ATOM 794 C CA . MET A 1 99 ? 5.701 1.310 28.020 1.00 9.77 99 MET A CA 1
ATOM 795 C C . MET A 1 99 ? 6.268 -0.070 28.351 1.00 9.36 99 MET A C 1
ATOM 796 O O . MET A 1 99 ? 6.235 -0.498 29.509 1.00 9.77 99 MET A O 1
ATOM 801 N N . ALA A 1 100 ? 6.793 -0.753 27.330 1.00 9.38 100 ALA A N 1
ATOM 802 C CA . ALA A 1 100 ? 7.360 -2.097 27.493 1.00 9.41 100 ALA A CA 1
ATOM 803 C C . ALA A 1 100 ? 8.607 -2.096 28.381 1.00 9.49 100 ALA A C 1
ATOM 804 O O . ALA A 1 100 ? 8.752 -2.955 29.260 1.00 9.53 100 ALA A O 1
ATOM 806 N N . VAL A 1 101 ? 9.497 -1.132 28.161 1.00 9.34 101 VAL A N 1
ATOM 807 C CA . VAL A 1 101 ? 10.697 -1.021 28.998 1.00 9.84 101 VAL A CA 1
ATOM 808 C C . VAL A 1 101 ? 10.308 -0.747 30.454 1.00 10.00 101 VAL A C 1
ATOM 809 O O . VAL A 1 101 ? 10.838 -1.379 31.380 1.00 9.78 101 VAL A O 1
ATOM 813 N N . TYR A 1 102 ? 9.365 0.170 30.658 1.00 10.13 102 TYR A N 1
ATOM 814 C CA . TYR A 1 102 ? 8.893 0.472 32.008 1.00 10.49 102 TYR A CA 1
ATOM 815 C C . TYR A 1 102 ? 8.326 -0.788 32.663 1.00 11.07 102 TYR A C 1
ATOM 816 O O . TYR A 1 102 ? 8.611 -1.070 33.824 1.00 11.57 102 TYR A O 1
ATOM 825 N N . PHE A 1 103 ? 7.543 -1.544 31.896 1.00 11.40 103 PHE A N 1
ATOM 826 C CA . PHE A 1 103 ? 6.912 -2.781 32.371 1.00 12.16 103 PHE A CA 1
ATOM 827 C C . PHE A 1 103 ? 7.954 -3.847 32.741 1.00 12.37 103 PHE A C 1
ATOM 828 O O . PHE A 1 103 ? 7.731 -4.659 33.643 1.00 13.03 103 PHE A O 1
ATOM 836 N N . THR A 1 104 ? 9.097 -3.810 32.060 1.00 12.99 104 THR A N 1
ATOM 837 C CA . THR A 1 104 ? 10.184 -4.770 32.264 1.00 13.89 104 THR A CA 1
ATOM 838 C C . THR A 1 104 ? 10.917 -4.601 33.602 1.00 14.23 104 THR A C 1
ATOM 839 O O . THR A 1 104 ? 11.169 -5.589 34.299 1.00 14.71 104 THR A O 1
ATOM 843 N N . VAL A 1 105 ? 11.255 -3.363 33.961 1.00 14.62 105 VAL A N 1
ATOM 844 C CA A VAL A 1 105 ? 12.148 -3.119 35.103 0.50 14.76 105 VAL A CA 1
ATOM 845 C CA B VAL A 1 105 ? 12.138 -3.144 35.114 0.50 14.76 105 VAL A CA 1
ATOM 846 C C . VAL A 1 105 ? 11.502 -2.432 36.303 1.00 14.90 105 VAL A C 1
ATOM 847 O O . VAL A 1 105 ? 12.095 -2.385 37.383 1.00 14.87 105 VAL A O 1
ATOM 854 N N . LEU A 1 106 ? 10.301 -1.894 36.111 1.00 14.84 106 LEU A N 1
ATOM 855 C CA . LEU A 1 106 ? 9.646 -1.130 37.166 1.00 15.01 106 LEU A CA 1
ATOM 856 C C . LEU A 1 106 ? 8.414 -1.810 37.734 1.00 15.53 106 LEU A C 1
ATOM 857 O O . LEU A 1 106 ? 7.686 -2.502 37.018 1.00 15.54 106 LEU A O 1
ATOM 862 N N . GLU A 1 107 ? 8.205 -1.602 39.030 1.00 16.12 107 GLU A N 1
ATOM 863 C CA . GLU A 1 107 ? 6.950 -1.922 39.693 1.00 16.91 107 GLU A CA 1
ATOM 864 C C . GLU A 1 107 ? 6.138 -0.642 39.824 1.00 16.31 107 GLU A C 1
ATOM 865 O O . GLU A 1 107 ? 6.696 0.459 39.842 1.00 15.90 107 GLU A O 1
ATOM 871 N N . HIS A 1 108 ? 4.820 -0.794 39.915 1.00 16.33 108 HIS A N 1
ATOM 872 C CA . HIS A 1 108 ? 3.921 0.327 40.138 1.00 16.37 108 HIS A CA 1
ATOM 873 C C . HIS A 1 108 ? 4.438 1.197 41.282 1.00 16.09 108 HIS A C 1
ATOM 874 O O . HIS A 1 108 ? 4.682 0.700 42.381 1.00 16.59 108 HIS A O 1
ATOM 881 N N . GLY A 1 109 ? 4.632 2.483 41.007 1.00 15.80 109 GLY A N 1
ATOM 882 C CA . GLY A 1 109 ? 5.039 3.441 42.037 1.00 15.31 109 GLY A CA 1
ATOM 883 C C . GLY A 1 109 ? 6.535 3.624 42.230 1.00 14.95 109 GLY A C 1
ATOM 884 O O . GLY A 1 109 ? 6.957 4.452 43.049 1.00 15.10 109 GLY A O 1
ATOM 885 N N . ASP A 1 110 ? 7.337 2.851 41.498 1.00 14.23 110 ASP A N 1
ATOM 886 C CA . ASP A 1 110 ? 8.788 3.045 41.485 1.00 14.14 110 ASP A CA 1
ATOM 887 C C . ASP A 1 110 ? 9.136 4.456 41.020 1.00 13.83 110 ASP A C 1
ATOM 888 O O . ASP A 1 110 ? 8.410 5.056 40.216 1.00 13.80 110 ASP A O 1
ATOM 893 N N . THR A 1 111 ? 10.251 4.971 41.528 1.00 13.42 111 THR A N 1
ATOM 894 C CA . THR A 1 111 ? 10.746 6.286 41.145 1.00 13.39 111 THR A CA 1
ATOM 895 C C . THR A 1 111 ? 11.556 6.219 39.848 1.00 12.77 111 THR A C 1
ATOM 896 O O . THR A 1 111 ? 12.423 5.356 39.685 1.00 12.82 111 THR A O 1
ATOM 900 N N . VAL A 1 112 ? 11.250 7.139 38.935 1.00 12.13 112 VAL A N 1
ATOM 901 C CA . VAL A 1 112 ? 11.974 7.285 37.669 1.00 11.67 112 VAL A CA 1
ATOM 902 C C . VAL A 1 112 ? 12.388 8.747 37.523 1.00 11.26 112 VAL A C 1
ATOM 903 O O . VAL A 1 112 ? 11.634 9.651 37.882 1.00 11.36 112 VAL A O 1
ATOM 907 N N . LEU A 1 113 ? 13.586 8.960 36.988 1.00 11.28 113 LEU A N 1
ATOM 908 C CA . LEU A 1 113 ? 14.133 10.291 36.774 1.00 11.16 113 LEU A CA 1
ATOM 909 C C . LEU A 1 113 ? 14.218 10.547 35.280 1.00 11.24 113 LEU A C 1
ATOM 910 O O . LEU A 1 113 ? 14.891 9.804 34.560 1.00 11.24 113 LEU A O 1
ATOM 915 N N . GLY A 1 114 ? 13.530 11.589 34.819 1.00 11.39 114 GLY A N 1
ATOM 916 C CA . GLY A 1 114 ? 13.514 11.937 33.398 1.00 11.71 114 GLY A CA 1
ATOM 917 C C . GLY A 1 114 ? 13.727 13.424 33.184 1.00 12.01 114 GLY A C 1
ATOM 918 O O . GLY A 1 114 ? 13.791 14.199 34.143 1.00 12.11 114 GLY A O 1
ATOM 919 N N . MET A 1 115 ? 13.848 13.826 31.922 1.00 12.01 115 MET A N 1
ATOM 920 C CA . MET A 1 115 ? 14.041 15.230 31.593 1.00 12.44 115 MET A CA 1
ATOM 921 C C . MET A 1 115 ? 12.753 16.010 31.808 1.00 12.84 115 MET A C 1
ATOM 922 O O . MET A 1 115 ? 11.671 15.573 31.398 1.00 12.55 115 MET A O 1
ATOM 927 N N . ASN A 1 116 ? 12.884 17.163 32.462 1.00 13.25 116 ASN A N 1
ATOM 928 C CA . ASN A 1 116 ? 11.779 18.088 32.653 1.00 13.83 116 ASN A CA 1
ATOM 929 C C . ASN A 1 116 ? 11.014 18.270 31.342 1.00 14.31 116 ASN A C 1
ATOM 930 O O . ASN A 1 116 ? 11.606 18.611 30.312 1.00 13.98 116 ASN A O 1
ATOM 935 N N . LEU A 1 117 ? 9.706 18.020 31.380 1.00 15.10 117 LEU A N 1
ATOM 936 C CA . LEU A 1 117 ? 8.882 18.070 30.165 1.00 15.94 117 LEU A CA 1
ATOM 937 C C . LEU A 1 117 ? 8.893 19.448 29.498 1.00 16.23 117 LEU A C 1
ATOM 938 O O . LEU A 1 117 ? 8.872 19.543 28.263 1.00 16.50 117 LEU A O 1
ATOM 943 N N . SER A 1 118 ? 8.960 20.500 30.316 1.00 16.17 118 SER A N 1
ATOM 944 C CA A SER A 1 118 ? 8.995 21.879 29.830 0.50 16.56 118 SER A CA 1
ATOM 945 C CA B SER A 1 118 ? 8.990 21.874 29.811 0.50 16.23 118 SER A CA 1
ATOM 946 C C . SER A 1 118 ? 10.387 22.307 29.360 1.00 16.46 118 SER A C 1
ATOM 947 O O . SER A 1 118 ? 10.568 23.437 28.881 1.00 16.42 118 SER A O 1
ATOM 952 N N . HIS A 1 119 ? 11.367 21.413 29.512 1.00 16.17 119 HIS A N 1
ATOM 953 C CA . HIS A 1 119 ? 12.748 21.676 29.079 1.00 16.01 119 HIS A CA 1
ATOM 954 C C . HIS A 1 119 ? 13.141 20.799 27.880 1.00 15.99 119 HIS A C 1
ATOM 955 O O . HIS A 1 119 ? 14.259 20.905 27.359 1.00 15.86 119 HIS A O 1
ATOM 962 N N . GLY A 1 120 ? 12.233 19.921 27.457 1.00 15.62 120 GLY A N 1
ATOM 963 C CA . GLY A 1 120 ? 12.484 19.076 26.292 1.00 15.55 120 GLY A CA 1
ATOM 964 C C . GLY A 1 120 ? 12.064 17.625 26.422 1.00 15.36 120 GLY A C 1
ATOM 965 O O . GLY A 1 120 ? 12.103 16.878 25.442 1.00 15.09 120 GLY A O 1
ATOM 966 N N . GLY A 1 121 ? 11.666 17.221 27.629 1.00 15.22 121 GLY A N 1
ATOM 967 C CA . GLY A 1 121 ? 11.235 15.844 27.887 1.00 15.07 121 GLY A CA 1
ATOM 968 C C . GLY A 1 121 ? 9.943 15.504 27.162 1.00 14.91 121 GLY A C 1
ATOM 969 O O . GLY A 1 121 ? 9.168 16.399 26.805 1.00 15.40 121 GLY A O 1
ATOM 970 N N . HIS A 1 122 ? 9.723 14.212 26.933 1.00 14.63 122 HIS A N 1
ATOM 971 C CA . HIS A 1 122 ? 8.530 13.739 26.235 1.00 14.11 122 HIS A CA 1
ATOM 972 C C . HIS A 1 122 ? 7.399 13.417 27.208 1.00 13.96 122 HIS A C 1
ATOM 973 O O . HIS A 1 122 ? 7.638 13.064 28.364 1.00 13.86 122 HIS A O 1
ATOM 980 N N . LEU A 1 123 ? 6.170 13.540 26.715 1.00 13.54 123 LEU A N 1
ATOM 981 C CA . LEU A 1 123 ? 4.955 13.137 27.429 1.00 13.61 123 LEU A CA 1
ATOM 982 C C . LEU A 1 123 ? 5.086 11.801 28.180 1.00 12.96 123 LEU A C 1
ATOM 983 O O . LEU A 1 123 ? 4.642 11.676 29.326 1.00 12.92 123 LEU A O 1
ATOM 988 N N . THR A 1 124 ? 5.692 10.813 27.522 1.00 12.48 124 THR A N 1
ATOM 989 C CA . THR A 1 124 ? 5.854 9.468 28.077 1.00 12.42 124 THR A CA 1
ATOM 990 C C . THR A 1 124 ? 7.005 9.364 29.083 1.00 12.14 124 THR A C 1
ATOM 991 O O . THR A 1 124 ? 7.338 8.262 29.540 1.00 12.36 124 THR A O 1
ATOM 995 N N . HIS A 1 125 ? 7.614 10.505 29.403 1.00 12.15 125 HIS A N 1
ATOM 996 C CA . HIS A 1 125 ? 8.661 10.576 30.419 1.00 12.29 125 HIS A CA 1
ATOM 997 C C . HIS A 1 125 ? 8.101 11.190 31.708 1.00 12.42 125 HIS A C 1
ATOM 998 O O . HIS A 1 125 ? 8.787 11.953 32.392 1.00 12.06 125 HIS A O 1
ATOM 1005 N N . GLY A 1 126 ? 6.848 10.868 32.030 1.00 12.63 126 GLY A N 1
ATOM 1006 C CA . GLY A 1 126 ? 6.284 11.245 33.323 1.00 13.00 126 GLY A CA 1
ATOM 1007 C C . GLY A 1 126 ? 5.174 12.283 33.394 1.00 13.35 126 GLY A C 1
ATOM 1008 O O . GLY A 1 126 ? 4.880 12.785 34.479 1.00 13.32 126 GLY A O 1
ATOM 1009 N N . SER A 1 127 ? 4.534 12.611 32.271 1.00 13.45 127 SER A N 1
ATOM 1010 C CA . SER A 1 127 ? 3.396 13.534 32.336 1.00 13.76 127 SER A CA 1
ATOM 1011 C C . SER A 1 127 ? 2.325 12.971 33.278 1.00 13.83 127 SER A C 1
ATOM 1012 O O . SER A 1 127 ? 2.029 11.779 33.224 1.00 13.97 127 SER A O 1
ATOM 1015 N N . PRO A 1 128 ? 1.752 13.823 34.153 1.00 14.27 128 PRO A N 1
ATOM 1016 C CA . PRO A 1 128 ? 0.720 13.326 35.066 1.00 14.25 128 PRO A CA 1
ATOM 1017 C C . PRO A 1 128 ? -0.601 12.924 34.389 1.00 14.26 128 PRO A C 1
ATOM 1018 O O . PRO A 1 128 ? -1.480 12.367 35.055 1.00 14.52 128 PRO A O 1
ATOM 1022 N N . VAL A 1 129 ? -0.738 13.201 33.090 1.00 13.98 129 VAL A N 1
ATOM 1023 C CA . VAL A 1 129 ? -1.921 12.765 32.330 1.00 13.39 129 VAL A CA 1
ATOM 1024 C C . VAL A 1 129 ? -1.577 11.593 31.394 1.00 13.02 129 VAL A C 1
ATOM 1025 O O . VAL A 1 129 ? -2.421 11.122 30.619 1.00 13.03 129 VAL A O 1
ATOM 1029 N N . ASN A 1 130 ? -0.329 11.141 31.475 1.00 12.11 130 ASN A N 1
ATOM 1030 C CA . ASN A 1 130 ? 0.147 9.977 30.732 1.00 11.99 130 ASN A CA 1
ATOM 1031 C C . ASN A 1 130 ? 0.298 8.790 31.683 1.00 12.18 130 ASN A C 1
ATOM 1032 O O . ASN A 1 130 ? 0.502 8.977 32.893 1.00 12.02 130 ASN A O 1
ATOM 1037 N N . PHE A 1 131 ? 0.202 7.573 31.151 1.00 12.29 131 PHE A N 1
ATOM 1038 C CA . PHE A 1 131 ? 0.368 6.377 31.982 1.00 12.62 131 PHE A CA 1
ATOM 1039 C C . PHE A 1 131 ? 1.675 6.432 32.796 1.00 12.61 131 PHE A C 1
ATOM 1040 O O . PHE A 1 131 ? 1.720 5.954 33.927 1.00 12.88 131 PHE A O 1
ATOM 1048 N N . SER A 1 132 ? 2.722 7.026 32.220 1.00 12.36 132 SER A N 1
ATOM 1049 C CA . SER A 1 132 ? 4.042 7.059 32.861 1.00 12.24 132 SER A CA 1
ATOM 1050 C C . SER A 1 132 ? 4.012 7.792 34.202 1.00 12.54 132 SER A C 1
ATOM 1051 O O . SER A 1 132 ? 4.567 7.303 35.195 1.00 12.95 132 SER A O 1
ATOM 1054 N N . GLY A 1 133 ? 3.355 8.950 34.220 1.00 12.76 133 GLY A N 1
ATOM 1055 C CA . GLY A 1 133 ? 3.263 9.781 35.426 1.00 13.58 133 GLY A CA 1
ATOM 1056 C C . GLY A 1 133 ? 2.249 9.278 36.435 1.00 14.07 133 GLY A C 1
ATOM 1057 O O . GLY A 1 133 ? 2.328 9.610 37.621 1.00 13.98 133 GLY A O 1
ATOM 1058 N N . VAL A 1 134 ? 1.295 8.481 35.955 1.00 14.60 134 VAL A N 1
ATOM 1059 C CA . VAL A 1 134 ? 0.237 7.904 36.785 1.00 15.06 134 VAL A CA 1
ATOM 1060 C C . VAL A 1 134 ? 0.706 6.597 37.432 1.00 15.20 134 VAL A C 1
ATOM 1061 O O . VAL A 1 134 ? 0.377 6.309 38.588 1.00 15.61 134 VAL A O 1
ATOM 1065 N N . GLN A 1 135 ? 1.483 5.818 36.683 1.00 15.02 135 GLN A N 1
ATOM 1066 C CA . GLN A 1 135 ? 1.895 4.477 37.094 1.00 15.10 135 GLN A CA 1
ATOM 1067 C C . GLN A 1 135 ? 3.189 4.487 37.911 1.00 14.97 135 GLN A C 1
ATOM 1068 O O . GLN A 1 135 ? 3.410 3.619 38.767 1.00 15.03 135 GLN A O 1
ATOM 1074 N N . TYR A 1 136 ? 4.047 5.462 37.624 1.00 14.41 136 TYR A N 1
ATOM 1075 C CA . TYR A 1 136 ? 5.341 5.566 38.279 1.00 14.22 136 TYR A CA 1
ATOM 1076 C C . TYR A 1 136 ? 5.562 6.953 38.864 1.00 14.09 136 TYR A C 1
ATOM 1077 O O . TYR A 1 136 ? 4.919 7.929 38.459 1.00 14.39 136 TYR A O 1
ATOM 1086 N N . ASN A 1 137 ? 6.473 7.026 39.824 1.00 13.60 137 ASN A N 1
ATOM 1087 C CA . ASN A 1 137 ? 6.773 8.276 40.498 1.00 13.41 137 ASN A CA 1
ATOM 1088 C C . ASN A 1 137 ? 7.901 9.030 39.789 1.00 13.06 137 ASN A C 1
ATOM 1089 O O . ASN A 1 137 ? 9.081 8.824 40.082 1.00 12.84 137 ASN A O 1
ATOM 1094 N N . PHE A 1 138 ? 7.535 9.893 38.846 1.00 12.78 138 PHE A N 1
ATOM 1095 C CA . PHE A 1 138 ? 8.538 10.614 38.068 1.00 12.74 138 PHE A CA 1
ATOM 1096 C C . PHE A 1 138 ? 9.056 11.869 38.752 1.00 12.87 138 PHE A C 1
ATOM 1097 O O . PHE A 1 138 ? 8.281 12.674 39.276 1.00 13.20 138 PHE A O 1
ATOM 1105 N N . VAL A 1 139 ? 10.379 12.013 38.739 1.00 12.81 139 VAL A N 1
ATOM 1106 C CA . VAL A 1 139 ? 11.053 13.253 39.120 1.00 12.79 139 VAL A CA 1
ATOM 1107 C C . VAL A 1 139 ? 11.863 13.742 37.916 1.00 12.71 139 VAL A C 1
ATOM 1108 O O . VAL A 1 139 ? 12.143 12.965 36.999 1.00 12.52 139 VAL A O 1
ATOM 1112 N N . ALA A 1 140 ? 12.220 15.025 37.916 1.00 12.72 140 ALA A N 1
ATOM 1113 C CA . ALA A 1 140 ? 12.774 15.668 36.724 1.00 12.62 140 ALA A CA 1
ATOM 1114 C C . ALA A 1 140 ? 14.127 16.328 36.961 1.00 12.60 140 ALA A C 1
ATOM 1115 O O . ALA A 1 140 ? 14.359 16.923 38.015 1.00 12.90 140 ALA A O 1
ATOM 1117 N N . TYR A 1 141 ? 15.011 16.220 35.971 1.00 11.90 141 TYR A N 1
ATOM 1118 C CA . TYR A 1 141 ? 16.219 17.052 35.919 1.00 11.84 141 TYR A CA 1
ATOM 1119 C C . TYR A 1 141 ? 16.025 18.140 34.861 1.00 11.85 141 TYR A C 1
ATOM 1120 O O . TYR A 1 141 ? 15.217 17.983 33.935 1.00 11.63 141 TYR A O 1
ATOM 1129 N N . GLY A 1 142 ? 16.768 19.237 34.998 1.00 11.71 142 GLY A N 1
ATOM 1130 C CA . GLY A 1 142 ? 16.588 20.386 34.120 1.00 12.02 142 GLY A CA 1
ATOM 1131 C C . GLY A 1 142 ? 17.817 20.781 33.324 1.00 12.18 142 GLY A C 1
ATOM 1132 O O . GLY A 1 142 ? 18.918 20.241 33.515 1.00 11.90 142 GLY A O 1
ATOM 1133 N N . VAL A 1 143 ? 17.608 21.721 32.408 1.00 12.48 143 VAL A N 1
ATOM 1134 C CA . VAL A 1 143 ? 18.700 22.362 31.685 1.00 12.90 143 VAL A CA 1
ATOM 1135 C C . VAL A 1 143 ? 19.125 23.640 32.418 1.00 13.14 143 VAL A C 1
ATOM 1136 O O . VAL A 1 143 ? 18.366 24.197 33.215 1.00 13.34 143 VAL A O 1
ATOM 1140 N N . ASP A 1 144 ? 20.344 24.090 32.150 1.00 13.65 144 ASP A N 1
ATOM 1141 C CA . ASP A 1 144 ? 20.852 25.344 32.698 1.00 14.75 144 ASP A CA 1
ATOM 1142 C C . ASP A 1 144 ? 19.992 26.517 32.191 1.00 15.10 144 ASP A C 1
ATOM 1143 O O . ASP A 1 144 ? 19.622 26.542 31.015 1.00 14.90 144 ASP A O 1
ATOM 1148 N N . PRO A 1 145 ? 19.655 27.479 33.078 1.00 15.86 145 PRO A N 1
ATOM 1149 C CA . PRO A 1 145 ? 18.779 28.601 32.690 1.00 16.30 145 PRO A CA 1
ATOM 1150 C C . PRO A 1 145 ? 19.341 29.516 31.599 1.00 16.68 145 PRO A C 1
ATOM 1151 O O . PRO A 1 145 ? 18.564 30.173 30.896 1.00 16.92 145 PRO A O 1
ATOM 1155 N N . GLU A 1 146 ? 20.666 29.561 31.472 1.00 16.96 146 GLU A N 1
ATOM 1156 C CA . GLU A 1 146 ? 21.336 30.422 30.492 1.00 17.52 146 GLU A CA 1
ATOM 1157 C C . GLU A 1 146 ? 21.733 29.692 29.213 1.00 16.76 146 GLU A C 1
ATOM 1158 O O . GLU A 1 146 ? 21.424 30.148 28.109 1.00 16.60 146 GLU A O 1
ATOM 1164 N N . THR A 1 147 ? 22.398 28.549 29.367 1.00 15.89 147 THR A N 1
ATOM 1165 C CA . THR A 1 147 ? 22.912 27.793 28.226 1.00 14.90 147 THR A CA 1
ATOM 1166 C C . THR A 1 147 ? 21.888 26.843 27.598 1.00 14.51 147 THR A C 1
ATOM 1167 O O . THR A 1 147 ? 22.061 26.407 26.461 1.00 14.18 147 THR A O 1
ATOM 1171 N N . HIS A 1 148 ? 20.860 26.495 28.377 1.00 14.66 148 HIS A N 1
ATOM 1172 C CA . HIS A 1 148 ? 19.800 25.546 27.986 1.00 13.74 148 HIS A CA 1
ATOM 1173 C C . HIS A 1 148 ? 20.302 24.131 27.670 1.00 13.43 148 HIS A C 1
ATOM 1174 O O . HIS A 1 148 ? 19.586 23.328 27.066 1.00 13.58 148 HIS A O 1
ATOM 1181 N N . VAL A 1 149 ? 21.529 23.842 28.100 1.00 12.53 149 VAL A N 1
ATOM 1182 C CA . VAL A 1 149 ? 22.112 22.507 28.025 1.00 12.24 149 VAL A CA 1
ATOM 1183 C C . VAL A 1 149 ? 21.762 21.771 29.320 1.00 11.65 149 VAL A C 1
ATOM 1184 O O . VAL A 1 149 ? 21.715 22.380 30.397 1.00 11.43 149 VAL A O 1
ATOM 1188 N N . ILE A 1 150 ? 21.506 20.469 29.206 1.00 10.88 150 ILE A N 1
ATOM 1189 C CA . ILE A 1 150 ? 21.231 19.619 30.361 1.00 10.73 150 ILE A CA 1
ATOM 1190 C C . ILE A 1 150 ? 22.275 19.886 31.437 1.00 10.90 150 ILE A C 1
ATOM 1191 O O . ILE A 1 150 ? 23.475 19.900 31.151 1.00 10.95 150 ILE A O 1
ATOM 1196 N N . ASP A 1 151 ? 21.804 20.133 32.654 1.00 10.76 151 ASP A N 1
ATOM 1197 C CA . ASP A 1 151 ? 22.698 20.337 33.783 1.00 11.28 151 ASP A CA 1
ATOM 1198 C C . ASP A 1 151 ? 22.996 18.968 34.395 1.00 10.97 151 ASP A C 1
ATOM 1199 O O . ASP A 1 151 ? 22.176 18.418 35.137 1.00 10.47 151 ASP A O 1
ATOM 1204 N N . TYR A 1 152 ? 24.170 18.426 34.078 1.00 10.82 152 TYR A N 1
ATOM 1205 C CA . TYR A 1 152 ? 24.512 17.060 34.494 1.00 11.05 152 TYR A CA 1
ATOM 1206 C C . TYR A 1 152 ? 24.713 16.931 36.003 1.00 11.17 152 TYR A C 1
ATOM 1207 O O . TYR A 1 152 ? 24.534 15.852 36.569 1.00 11.38 152 TYR A O 1
ATOM 1216 N N . ASP A 1 153 ? 25.063 18.040 36.651 1.00 11.02 153 ASP A N 1
ATOM 1217 C CA . ASP A 1 153 ? 25.111 18.060 38.113 1.00 11.21 153 ASP A CA 1
ATOM 1218 C C . ASP A 1 153 ? 23.707 17.980 38.707 1.00 11.01 153 ASP A C 1
ATOM 1219 O O . ASP A 1 153 ? 23.514 17.371 39.767 1.00 11.08 153 ASP A O 1
ATOM 1224 N N . ASP A 1 154 ? 22.725 18.553 38.009 1.00 11.01 154 ASP A N 1
ATOM 1225 C CA . ASP A 1 154 ? 21.327 18.424 38.431 1.00 11.05 154 ASP A CA 1
ATOM 1226 C C . ASP A 1 154 ? 20.817 16.995 38.223 1.00 10.99 154 ASP A C 1
ATOM 1227 O O . ASP A 1 154 ? 20.150 16.450 39.094 1.00 11.39 154 ASP A O 1
ATOM 1232 N N . VAL A 1 155 ? 21.148 16.382 37.086 1.00 11.09 155 VAL A N 1
ATOM 1233 C CA . VAL A 1 155 ? 20.846 14.956 36.883 1.00 11.11 155 VAL A CA 1
ATOM 1234 C C . VAL A 1 155 ? 21.377 14.133 38.060 1.00 11.19 155 VAL A C 1
ATOM 1235 O O . VAL A 1 155 ? 20.648 13.338 38.655 1.00 10.97 155 VAL A O 1
ATOM 1239 N N . ARG A 1 156 ? 22.648 14.355 38.397 1.00 11.76 156 ARG A N 1
ATOM 1240 C CA . ARG A 1 156 ? 23.311 13.631 39.476 1.00 12.07 156 ARG A CA 1
ATOM 1241 C C . ARG A 1 156 ? 22.669 13.867 40.850 1.00 12.52 156 ARG A C 1
ATOM 1242 O O . ARG A 1 156 ? 22.439 12.912 41.600 1.00 12.70 156 ARG A O 1
ATOM 1250 N N . GLU A 1 157 ? 22.382 15.128 41.170 1.00 12.83 157 GLU A N 1
ATOM 1251 C CA . GLU A 1 157 ? 21.779 15.477 42.461 1.00 13.09 157 GLU A CA 1
ATOM 1252 C C . GLU A 1 157 ? 20.380 14.875 42.612 1.00 12.96 157 GLU A C 1
ATOM 1253 O O . GLU A 1 157 ? 20.057 14.301 43.655 1.00 13.12 157 GLU A O 1
ATOM 1259 N N . LYS A 1 158 ? 19.563 15.000 41.566 1.00 12.97 158 LYS A N 1
ATOM 1260 C CA . LYS A 1 158 ? 18.228 14.395 41.545 1.00 12.99 158 LYS A CA 1
ATOM 1261 C C . LYS A 1 158 ? 18.303 12.876 41.711 1.00 13.16 158 LYS A C 1
ATOM 1262 O O . LYS A 1 158 ? 17.509 12.287 42.455 1.00 13.47 158 LYS A O 1
ATOM 1268 N N . ALA A 1 159 ? 19.258 12.256 41.017 1.00 12.93 159 ALA A N 1
ATOM 1269 C CA . ALA A 1 159 ? 19.473 10.810 41.114 1.00 12.99 159 ALA A CA 1
ATOM 1270 C C . ALA A 1 159 ? 19.844 10.402 42.540 1.00 13.04 159 ALA A C 1
ATOM 1271 O O . ALA A 1 159 ? 19.323 9.420 43.071 1.00 12.70 159 ALA A O 1
ATOM 1273 N N . ARG A 1 160 ? 20.737 11.168 43.162 1.00 13.14 160 ARG A N 1
ATOM 1274 C CA . ARG A 1 160 ? 21.229 10.830 44.497 1.00 13.66 160 ARG A CA 1
ATOM 1275 C C . ARG A 1 160 ? 20.195 11.100 45.588 1.00 13.93 160 ARG A C 1
ATOM 1276 O O . ARG A 1 160 ? 20.116 10.352 46.568 1.00 14.30 160 ARG A O 1
ATOM 1284 N N . LEU A 1 161 ? 19.398 12.150 45.408 1.00 14.15 161 LEU A N 1
ATOM 1285 C CA . LEU A 1 161 ? 18.331 12.486 46.347 1.00 14.56 161 LEU A CA 1
ATOM 1286 C C . LEU A 1 161 ? 17.170 11.493 46.276 1.00 14.47 161 LEU A C 1
ATOM 1287 O O . LEU A 1 161 ? 16.741 10.959 47.302 1.00 14.22 161 LEU A O 1
ATOM 1292 N N . HIS A 1 162 ? 16.672 11.255 45.063 1.00 14.13 162 HIS A N 1
ATOM 1293 C CA . HIS A 1 162 ? 15.431 10.497 44.855 1.00 14.25 162 HIS A CA 1
ATOM 1294 C C . HIS A 1 162 ? 15.630 8.991 44.670 1.00 14.14 162 HIS A C 1
ATOM 1295 O O . HIS A 1 162 ? 14.680 8.210 44.795 1.00 14.17 162 HIS A O 1
ATOM 1302 N N . ARG A 1 163 ? 16.863 8.590 44.377 1.00 14.09 163 ARG A N 1
ATOM 1303 C CA . ARG A 1 163 ? 17.218 7.176 44.240 1.00 14.32 163 ARG A CA 1
ATOM 1304 C C . ARG A 1 163 ? 16.289 6.435 43.266 1.00 13.69 163 ARG A C 1
ATOM 1305 O O . ARG A 1 163 ? 15.627 5.453 43.640 1.00 13.70 163 ARG A O 1
ATOM 1313 N N . PRO A 1 164 ? 16.256 6.894 42.004 1.00 13.40 164 PRO A N 1
ATOM 1314 C CA . PRO A 1 164 ? 15.358 6.291 41.027 1.00 13.04 164 PRO A CA 1
ATOM 1315 C C . PRO A 1 164 ? 15.819 4.882 40.674 1.00 12.95 164 PRO A C 1
ATOM 1316 O O . PRO A 1 164 ? 17.014 4.580 40.757 1.00 12.38 164 PRO A O 1
ATOM 1320 N N . LYS A 1 165 ? 14.873 4.030 40.290 1.00 12.75 165 LYS A N 1
ATOM 1321 C CA . LYS A 1 165 ? 15.189 2.697 39.805 1.00 13.19 165 LYS A CA 1
ATOM 1322 C C . LYS A 1 165 ? 15.664 2.774 38.356 1.00 12.65 165 LYS A C 1
ATOM 1323 O O . LYS A 1 165 ? 16.438 1.935 37.898 1.00 12.51 165 LYS A O 1
ATOM 1329 N N . LEU A 1 166 ? 15.181 3.797 37.655 1.00 11.85 166 LEU A N 1
ATOM 1330 C CA . LEU A 1 166 ? 15.452 3.983 36.242 1.00 11.32 166 LEU A CA 1
ATOM 1331 C C . LEU A 1 166 ? 15.692 5.463 35.977 1.00 10.93 166 LEU A C 1
ATOM 1332 O O . LEU A 1 166 ? 14.984 6.314 36.513 1.00 10.66 166 LEU A O 1
ATOM 1337 N N . ILE A 1 167 ? 16.698 5.755 35.158 1.00 10.86 167 ILE A N 1
ATOM 1338 C CA . ILE A 1 167 ? 16.916 7.103 34.637 1.00 10.77 167 ILE A CA 1
ATOM 1339 C C . ILE A 1 167 ? 16.643 7.091 33.138 1.00 10.55 167 ILE A C 1
ATOM 1340 O O . ILE A 1 167 ? 17.114 6.200 32.425 1.00 10.57 167 ILE A O 1
ATOM 1345 N N . VAL A 1 168 ? 15.864 8.071 32.681 1.00 10.28 168 VAL A N 1
ATOM 1346 C CA . VAL A 1 168 ? 15.577 8.247 31.256 1.00 9.93 168 VAL A CA 1
ATOM 1347 C C . VAL A 1 168 ? 16.337 9.450 30.703 1.00 9.70 168 VAL A C 1
ATOM 1348 O O . VAL A 1 168 ? 16.277 10.544 31.272 1.00 9.50 168 VAL A O 1
ATOM 1352 N N . ALA A 1 169 ? 17.052 9.224 29.601 1.00 9.76 169 ALA A N 1
ATOM 1353 C CA . ALA A 1 169 ? 17.705 10.281 28.832 1.00 9.77 169 ALA A CA 1
ATOM 1354 C C . ALA A 1 169 ? 17.076 10.272 27.447 1.00 10.12 169 ALA A C 1
ATOM 1355 O O . ALA A 1 169 ? 16.657 9.218 26.973 1.00 10.02 169 ALA A O 1
ATOM 1357 N N . ALA A 1 170 ? 17.017 11.436 26.803 1.00 10.34 170 ALA A N 1
ATOM 1358 C CA . ALA A 1 170 ? 16.378 11.562 25.489 1.00 10.33 170 ALA A CA 1
ATOM 1359 C C . ALA A 1 170 ? 15.247 12.582 25.552 1.00 10.65 170 ALA A C 1
ATOM 1360 O O . ALA A 1 170 ? 14.670 12.816 26.608 1.00 10.91 170 ALA A O 1
ATOM 1361 N N . ALA A 1 171 ? 14.932 13.190 24.413 1.00 10.71 171 ALA A N 1
ATOM 1362 C CA . ALA A 1 171 ? 14.070 14.362 24.412 1.00 11.09 171 ALA A CA 1
ATOM 1363 C C . ALA A 1 171 ? 13.237 14.492 23.143 1.00 11.69 171 ALA A C 1
ATOM 1364 O O . ALA A 1 171 ? 13.599 13.952 22.094 1.00 11.55 171 ALA A O 1
ATOM 1366 N N . ALA A 1 172 ? 12.127 15.218 23.262 1.00 12.29 172 ALA A N 1
ATOM 1367 C CA . ALA A 1 172 ? 11.290 15.593 22.125 1.00 12.79 172 ALA A CA 1
ATOM 1368 C C . ALA A 1 172 ? 11.686 16.956 21.543 1.00 12.82 172 ALA A C 1
ATOM 1369 O O . ALA A 1 172 ? 11.380 17.256 20.387 1.00 12.88 172 ALA A O 1
ATOM 1371 N N . ALA A 1 173 ? 12.374 17.776 22.339 1.00 12.81 173 ALA A N 1
ATOM 1372 C CA . ALA A 1 173 ? 12.714 19.140 21.923 1.00 12.80 173 ALA A CA 1
ATOM 1373 C C . ALA A 1 173 ? 14.024 19.638 22.530 1.00 12.63 173 ALA A C 1
ATOM 1374 O O . ALA A 1 173 ? 14.058 20.672 23.190 1.00 13.22 173 ALA A O 1
ATOM 1376 N N . TYR A 1 174 ? 15.104 18.904 22.291 1.00 11.99 174 TYR A N 1
ATOM 1377 C CA . TYR A 1 174 ? 16.424 19.294 22.791 1.00 11.62 174 TYR A CA 1
ATOM 1378 C C . TYR A 1 174 ? 17.396 19.390 21.615 1.00 11.43 174 TYR A C 1
ATOM 1379 O O . TYR A 1 174 ? 17.652 18.383 20.955 1.00 11.28 174 TYR A O 1
ATOM 1388 N N . PRO A 1 175 ? 17.916 20.607 21.339 1.00 11.12 175 PRO A N 1
ATOM 1389 C CA . PRO A 1 175 ? 18.728 20.872 20.147 1.00 11.26 175 PRO A CA 1
ATOM 1390 C C . PRO A 1 175 ? 20.224 20.541 20.257 1.00 11.14 175 PRO A C 1
ATOM 1391 O O . PRO A 1 175 ? 20.978 20.829 19.325 1.00 11.63 175 PRO A O 1
ATOM 1395 N N . ARG A 1 176 ? 20.660 19.958 21.369 1.00 11.22 176 ARG A N 1
ATOM 1396 C CA . ARG A 1 176 ? 22.079 19.650 21.525 1.00 10.60 176 ARG A CA 1
ATOM 1397 C C . ARG A 1 176 ? 22.354 18.156 21.731 1.00 10.97 176 ARG A C 1
ATOM 1398 O O . ARG A 1 176 ? 21.454 17.377 22.065 1.00 10.30 176 ARG A O 1
ATOM 1406 N N . ILE A 1 177 ? 23.604 17.764 21.500 1.00 10.98 177 ILE A N 1
ATOM 1407 C CA . ILE A 1 177 ? 24.030 16.386 21.721 1.00 11.85 177 ILE A CA 1
ATOM 1408 C C . ILE A 1 177 ? 23.880 16.033 23.203 1.00 11.81 177 ILE A C 1
ATOM 1409 O O . ILE A 1 177 ? 24.233 16.828 24.080 1.00 12.36 177 ILE A O 1
ATOM 1414 N N . ILE A 1 178 ? 23.314 14.855 23.466 1.00 11.48 178 ILE A N 1
ATOM 1415 C CA . ILE A 1 178 ? 23.166 14.344 24.827 1.00 11.27 178 ILE A CA 1
ATOM 1416 C C . ILE A 1 178 ? 24.371 13.474 25.162 1.00 11.43 178 ILE A C 1
ATOM 1417 O O . ILE A 1 178 ? 24.804 12.663 24.344 1.00 11.65 178 ILE A O 1
ATOM 1422 N N . ASP A 1 179 ? 24.913 13.661 26.365 1.00 11.34 179 ASP A N 1
ATOM 1423 C CA . ASP A 1 179 ? 26.100 12.934 26.798 1.00 11.38 179 ASP A CA 1
ATOM 1424 C C . ASP A 1 179 ? 25.689 11.652 27.514 1.00 11.00 179 ASP A C 1
ATOM 1425 O O . ASP A 1 179 ? 25.478 11.651 28.730 1.00 11.10 179 ASP A O 1
ATOM 1430 N N . PHE A 1 180 ? 25.574 10.563 26.757 1.00 10.77 180 PHE A N 1
ATOM 1431 C CA . PHE A 1 180 ? 25.116 9.282 27.326 1.00 10.76 180 PHE A CA 1
ATOM 1432 C C . PHE A 1 180 ? 26.093 8.652 28.320 1.00 10.77 180 PHE A C 1
ATOM 1433 O O . PHE A 1 180 ? 25.669 7.946 29.236 1.00 10.90 180 PHE A O 1
ATOM 1441 N N . ALA A 1 181 ? 27.389 8.914 28.137 1.00 11.23 181 ALA A N 1
ATOM 1442 C CA . ALA A 1 181 ? 28.417 8.434 29.057 1.00 11.42 181 ALA A CA 1
ATOM 1443 C C . ALA A 1 181 ? 28.189 8.994 30.457 1.00 11.92 181 ALA A C 1
ATOM 1444 O O . ALA A 1 181 ? 28.256 8.255 31.444 1.00 12.11 181 ALA A O 1
ATOM 1446 N N . LYS A 1 182 ? 27.897 10.293 30.535 1.00 11.60 182 LYS A N 1
ATOM 1447 C CA . LYS A 1 182 ? 27.610 10.931 31.816 1.00 11.91 182 LYS A CA 1
ATOM 1448 C C . LYS A 1 182 ? 26.337 10.373 32.452 1.00 11.71 182 LYS A C 1
ATOM 1449 O O . LYS A 1 182 ? 26.305 10.115 33.655 1.00 11.41 182 LYS A O 1
ATOM 1455 N N . PHE A 1 183 ? 25.295 10.166 31.645 1.00 11.44 183 PHE A N 1
ATOM 1456 C CA . PHE A 1 183 ? 24.071 9.539 32.154 1.00 11.56 183 PHE A CA 1
ATOM 1457 C C . PHE A 1 183 ? 24.344 8.161 32.752 1.00 11.71 183 PHE A C 1
ATOM 1458 O O . PHE A 1 183 ? 23.872 7.851 33.842 1.00 11.95 183 PHE A O 1
ATOM 1466 N N . ARG A 1 184 ? 25.131 7.347 32.056 1.00 12.14 184 ARG A N 1
ATOM 1467 C CA . ARG A 1 184 ? 25.463 6.018 32.570 1.00 12.31 184 ARG A CA 1
ATOM 1468 C C . ARG A 1 184 ? 26.309 6.082 33.854 1.00 12.66 184 ARG A C 1
ATOM 1469 O O . ARG A 1 184 ? 26.098 5.299 34.788 1.00 12.96 184 ARG A O 1
ATOM 1477 N N . GLU A 1 185 ? 27.260 7.011 33.895 1.00 12.97 185 GLU A N 1
ATOM 1478 C CA . GLU A 1 185 ? 28.069 7.228 35.095 1.00 13.90 185 GLU A CA 1
ATOM 1479 C C . GLU A 1 185 ? 27.181 7.528 36.305 1.00 13.03 185 GLU A C 1
ATOM 1480 O O . GLU A 1 185 ? 27.359 6.946 37.375 1.00 13.03 185 GLU A O 1
ATOM 1486 N N . ILE A 1 186 ? 26.217 8.424 36.117 1.00 12.45 186 ILE A N 1
ATOM 1487 C CA . ILE A 1 186 ? 25.285 8.787 37.182 1.00 12.19 186 ILE A CA 1
ATOM 1488 C C . ILE A 1 186 ? 24.404 7.590 37.562 1.00 12.17 186 ILE A C 1
ATOM 1489 O O . ILE A 1 186 ? 24.222 7.295 38.751 1.00 11.81 186 ILE A O 1
ATOM 1494 N N . ALA A 1 187 ? 23.881 6.894 36.548 1.00 12.13 187 ALA A N 1
ATOM 1495 C CA . ALA A 1 187 ? 23.089 5.682 36.766 1.00 12.56 187 ALA A CA 1
ATOM 1496 C C . ALA A 1 187 ? 23.872 4.658 37.592 1.00 12.64 187 ALA A C 1
ATOM 1497 O O . ALA A 1 187 ? 23.342 4.081 38.538 1.00 12.88 187 ALA A O 1
ATOM 1499 N N . ASP A 1 188 ? 25.142 4.468 37.243 1.00 13.08 188 ASP A N 1
ATOM 1500 C CA . ASP A 1 188 ? 26.023 3.545 37.959 1.00 13.37 188 ASP A CA 1
ATOM 1501 C C . ASP A 1 188 ? 26.218 3.956 39.417 1.00 13.43 188 ASP A C 1
ATOM 1502 O O . ASP A 1 188 ? 26.244 3.104 40.310 1.00 13.29 188 ASP A O 1
ATOM 1507 N N . GLU A 1 189 ? 26.355 5.261 39.654 1.00 13.48 189 GLU A N 1
ATOM 1508 C CA . GLU A 1 189 ? 26.575 5.770 41.009 1.00 13.53 189 GLU A CA 1
ATOM 1509 C C . GLU A 1 189 ? 25.420 5.430 41.949 1.00 13.46 189 GLU A C 1
ATOM 1510 O O . GLU A 1 189 ? 25.647 5.089 43.111 1.00 13.64 189 GLU A O 1
ATOM 1516 N N . VAL A 1 190 ? 24.193 5.514 41.435 1.00 13.20 190 VAL A N 1
ATOM 1517 C CA . VAL A 1 190 ? 22.987 5.318 42.251 1.00 13.27 190 VAL A CA 1
ATOM 1518 C C . VAL A 1 190 ? 22.339 3.938 42.063 1.00 13.22 190 VAL A C 1
ATOM 1519 O O . VAL A 1 190 ? 21.302 3.652 42.661 1.00 13.59 190 VAL A O 1
ATOM 1523 N N . GLY A 1 191 ? 22.965 3.091 41.240 1.00 13.11 191 GLY A N 1
ATOM 1524 C CA . GLY A 1 191 ? 22.462 1.743 40.949 1.00 13.15 191 GLY A CA 1
ATOM 1525 C C . GLY A 1 191 ? 21.132 1.723 40.211 1.00 12.95 191 GLY A C 1
ATOM 1526 O O . GLY A 1 191 ? 20.256 0.899 40.508 1.00 13.78 191 GLY A O 1
ATOM 1527 N N . ALA A 1 192 ? 20.979 2.633 39.252 1.00 12.49 192 ALA A N 1
ATOM 1528 C CA . ALA A 1 192 ? 19.770 2.713 38.430 1.00 12.29 192 ALA A CA 1
ATOM 1529 C C . ALA A 1 192 ? 20.041 2.187 37.030 1.00 12.24 192 ALA A C 1
ATOM 1530 O O . ALA A 1 192 ? 21.163 2.294 36.535 1.00 12.49 192 ALA A O 1
ATOM 1532 N N . TYR A 1 193 ? 19.015 1.619 36.393 1.00 11.95 193 TYR A N 1
ATOM 1533 C CA . TYR A 1 193 ? 19.076 1.324 34.963 1.00 11.90 193 TYR A CA 1
ATOM 1534 C C . TYR A 1 193 ? 19.082 2.642 34.189 1.00 11.26 193 TYR A C 1
ATOM 1535 O O . TYR A 1 193 ? 18.541 3.654 34.665 1.00 11.16 193 TYR A O 1
ATOM 1544 N N . LEU A 1 194 ? 19.693 2.627 33.004 1.00 10.62 194 LEU A N 1
ATOM 1545 C CA . LEU A 1 194 ? 19.601 3.757 32.078 1.00 10.16 194 LEU A CA 1
ATOM 1546 C C . LEU A 1 194 ? 18.809 3.360 30.836 1.00 10.36 194 LEU A C 1
ATOM 1547 O O . LEU A 1 194 ? 19.150 2.380 30.153 1.00 9.92 194 LEU A O 1
ATOM 1552 N N . MET A 1 195 ? 17.754 4.126 30.562 1.00 10.07 195 MET A N 1
ATOM 1553 C CA . MET A 1 195 ? 16.993 4.000 29.326 1.00 10.57 195 MET A CA 1
ATOM 1554 C C . MET A 1 195 ? 17.243 5.256 28.509 1.00 10.30 195 MET A C 1
ATOM 1555 O O . MET A 1 195 ? 17.123 6.362 29.025 1.00 10.71 195 MET A O 1
ATOM 1560 N N . VAL A 1 196 ? 17.610 5.082 27.243 1.00 10.12 196 VAL A N 1
ATOM 1561 C CA . VAL A 1 196 ? 17.699 6.219 26.334 1.00 9.75 196 VAL A CA 1
ATOM 1562 C C . VAL A 1 196 ? 16.577 6.150 25.301 1.00 9.47 196 VAL A C 1
ATOM 1563 O O . VAL A 1 196 ? 16.445 5.162 24.574 1.00 8.77 196 VAL A O 1
ATOM 1567 N N . ASP A 1 197 ? 15.771 7.205 25.260 1.00 9.22 197 ASP A N 1
ATOM 1568 C CA . ASP A 1 197 ? 14.693 7.329 24.287 1.00 9.31 197 ASP A CA 1
ATOM 1569 C C . ASP A 1 197 ? 15.223 8.190 23.141 1.00 9.16 197 ASP A C 1
ATOM 1570 O O . ASP A 1 197 ? 15.222 9.425 23.216 1.00 9.07 197 ASP A O 1
ATOM 1575 N N . MET A 1 198 ? 15.701 7.528 22.090 1.00 8.80 198 MET A N 1
ATOM 1576 C CA . MET A 1 198 ? 16.375 8.224 20.990 1.00 9.17 198 MET A CA 1
ATOM 1577 C C . MET A 1 198 ? 15.460 8.547 19.795 1.00 9.00 198 MET A C 1
ATOM 1578 O O . MET A 1 198 ? 15.946 8.824 18.701 1.00 9.28 198 MET A O 1
ATOM 1583 N N . ALA A 1 199 ? 14.145 8.521 20.015 1.00 9.06 199 ALA A N 1
ATOM 1584 C CA . ALA A 1 199 ? 13.172 8.650 18.918 1.00 9.55 199 ALA A CA 1
ATOM 1585 C C . ALA A 1 199 ? 13.514 9.756 17.917 1.00 9.67 199 ALA A C 1
ATOM 1586 O O . ALA A 1 199 ? 13.553 9.519 16.710 1.00 10.23 199 ALA A O 1
ATOM 1588 N N . HIS A 1 200 ? 13.765 10.964 18.414 1.00 9.59 200 HIS A N 1
ATOM 1589 C CA . HIS A 1 200 ? 14.010 12.097 17.524 1.00 10.16 200 HIS A CA 1
ATOM 1590 C C . HIS A 1 200 ? 15.305 11.980 16.724 1.00 10.22 200 HIS A C 1
ATOM 1591 O O . HIS A 1 200 ? 15.368 12.410 15.572 1.00 10.62 200 HIS A O 1
ATOM 1598 N N . ILE A 1 201 ? 16.323 11.386 17.337 1.00 9.90 201 ILE A N 1
ATOM 1599 C CA . ILE A 1 201 ? 17.681 11.422 16.792 1.00 9.94 201 ILE A CA 1
ATOM 1600 C C . ILE A 1 201 ? 18.143 10.092 16.185 1.00 9.87 201 ILE A C 1
ATOM 1601 O O . ILE A 1 201 ? 19.287 9.980 15.738 1.00 10.00 201 ILE A O 1
ATOM 1606 N N . ALA A 1 202 ? 17.257 9.098 16.150 1.00 9.59 202 ALA A N 1
ATOM 1607 C CA . ALA A 1 202 ? 17.643 7.755 15.710 1.00 9.21 202 ALA A CA 1
ATOM 1608 C C . ALA A 1 202 ? 18.311 7.718 14.328 1.00 9.40 202 ALA A C 1
ATOM 1609 O O . ALA A 1 202 ? 19.252 6.954 14.118 1.00 9.10 202 ALA A O 1
ATOM 1611 N N . GLY A 1 203 ? 17.823 8.534 13.395 1.00 9.49 203 GLY A N 1
ATOM 1612 C CA . GLY A 1 203 ? 18.408 8.586 12.040 1.00 9.69 203 GLY A CA 1
ATOM 1613 C C . GLY A 1 203 ? 19.830 9.129 12.071 1.00 9.78 203 GLY A C 1
ATOM 1614 O O . GLY A 1 203 ? 20.715 8.649 11.358 1.00 10.00 203 GLY A O 1
ATOM 1615 N N . LEU A 1 204 ? 20.040 10.135 12.915 1.00 9.98 204 LEU A N 1
ATOM 1616 C CA . LEU A 1 204 ? 21.360 10.743 13.104 1.00 10.12 204 LEU A CA 1
ATOM 1617 C C . LEU A 1 204 ? 22.336 9.769 13.770 1.00 10.38 204 LEU A C 1
ATOM 1618 O O . LEU A 1 204 ? 23.495 9.675 13.369 1.00 10.46 204 LEU A O 1
ATOM 1623 N N . VAL A 1 205 ? 21.859 9.046 14.782 1.00 10.66 205 VAL A N 1
ATOM 1624 C CA . VAL A 1 205 ? 22.639 7.965 15.388 1.00 10.69 205 VAL A CA 1
ATOM 1625 C C . VAL A 1 205 ? 23.055 6.928 14.332 1.00 10.91 205 VAL A C 1
ATOM 1626 O O . VAL A 1 205 ? 24.237 6.583 14.224 1.00 10.96 205 VAL A O 1
ATOM 1630 N N . ALA A 1 206 ? 22.089 6.454 13.548 1.00 11.06 206 ALA A N 1
ATOM 1631 C CA . ALA A 1 206 ? 22.345 5.480 12.479 1.00 11.56 206 ALA A CA 1
ATOM 1632 C C . ALA A 1 206 ? 23.419 5.959 11.496 1.00 11.83 206 ALA A C 1
ATOM 1633 O O . ALA A 1 206 ? 24.220 5.160 11.013 1.00 12.07 206 ALA A O 1
ATOM 1635 N N . ALA A 1 207 ? 23.433 7.262 11.218 1.00 12.06 207 ALA A N 1
ATOM 1636 C CA . ALA A 1 207 ? 24.387 7.850 10.271 1.00 12.59 207 ALA A CA 1
ATOM 1637 C C . ALA A 1 207 ? 25.727 8.253 10.906 1.00 12.99 207 ALA A C 1
ATOM 1638 O O . ALA A 1 207 ? 26.634 8.729 10.211 1.00 13.71 207 ALA A O 1
ATOM 1640 N N . GLY A 1 208 ? 25.852 8.058 12.219 1.00 12.83 208 GLY A N 1
ATOM 1641 C CA . GLY A 1 208 ? 27.070 8.400 12.953 1.00 13.15 208 GLY A CA 1
ATOM 1642 C C . GLY A 1 208 ? 27.244 9.889 13.190 1.00 13.26 208 GLY A C 1
ATOM 1643 O O . GLY A 1 208 ? 28.365 10.378 13.338 1.00 13.40 208 GLY A O 1
ATOM 1644 N N . LEU A 1 209 ? 26.131 10.610 13.235 1.00 12.94 209 LEU A N 1
ATOM 1645 C CA . LEU A 1 209 ? 26.164 12.065 13.409 1.00 13.21 209 LEU A CA 1
ATOM 1646 C C . LEU A 1 209 ? 25.708 12.515 14.795 1.00 13.10 209 LEU A C 1
ATOM 1647 O O . LEU A 1 209 ? 25.690 13.708 15.097 1.00 12.62 209 LEU A O 1
ATOM 1652 N N . HIS A 1 210 ? 25.341 11.545 15.624 1.00 12.51 210 HIS A N 1
ATOM 1653 C CA . HIS A 1 210 ? 25.085 11.764 17.043 1.00 12.44 210 HIS A CA 1
ATOM 1654 C C . HIS A 1 210 ? 25.656 10.534 17.747 1.00 12.40 210 HIS A C 1
ATOM 1655 O O . HIS A 1 210 ? 25.540 9.423 17.223 1.00 12.34 210 HIS A O 1
ATOM 1662 N N . PRO A 1 211 ? 26.301 10.727 18.916 1.00 12.54 211 PRO A N 1
ATOM 1663 C CA . PRO A 1 211 ? 26.813 9.586 19.669 1.00 12.45 211 PRO A CA 1
ATOM 1664 C C . PRO A 1 211 ? 25.743 8.524 19.891 1.00 12.21 211 PRO A C 1
ATOM 1665 O O . PRO A 1 211 ? 24.575 8.844 20.141 1.00 11.59 211 PRO A O 1
ATOM 1669 N N . ASN A 1 212 ? 26.151 7.266 19.777 1.00 11.97 212 ASN A N 1
ATOM 1670 C CA . ASN A 1 212 ? 25.244 6.140 19.902 1.00 11.84 212 ASN A CA 1
ATOM 1671 C C . ASN A 1 212 ? 25.007 5.793 21.377 1.00 11.73 212 ASN A C 1
ATOM 1672 O O . ASN A 1 212 ? 25.971 5.536 22.099 1.00 11.68 212 ASN A O 1
ATOM 1677 N N . PRO A 1 213 ? 23.731 5.807 21.836 1.00 11.66 213 PRO A N 1
ATOM 1678 C CA . PRO A 1 213 ? 23.441 5.452 23.234 1.00 11.55 213 PRO A CA 1
ATOM 1679 C C . PRO A 1 213 ? 23.580 3.963 23.558 1.00 11.82 213 PRO A C 1
ATOM 1680 O O . PRO A 1 213 ? 23.696 3.601 24.727 1.00 11.50 213 PRO A O 1
ATOM 1684 N N . VAL A 1 214 ? 23.543 3.116 22.529 1.00 11.81 214 VAL A N 1
ATOM 1685 C CA . VAL A 1 214 ? 23.538 1.655 22.701 1.00 12.08 214 VAL A CA 1
ATOM 1686 C C . VAL A 1 214 ? 24.635 1.110 23.655 1.00 12.30 214 VAL A C 1
ATOM 1687 O O . VAL A 1 214 ? 24.328 0.294 24.539 1.00 12.70 214 VAL A O 1
ATOM 1691 N N . PRO A 1 215 ? 25.904 1.553 23.489 1.00 12.69 215 PRO A N 1
ATOM 1692 C CA . PRO A 1 215 ? 26.954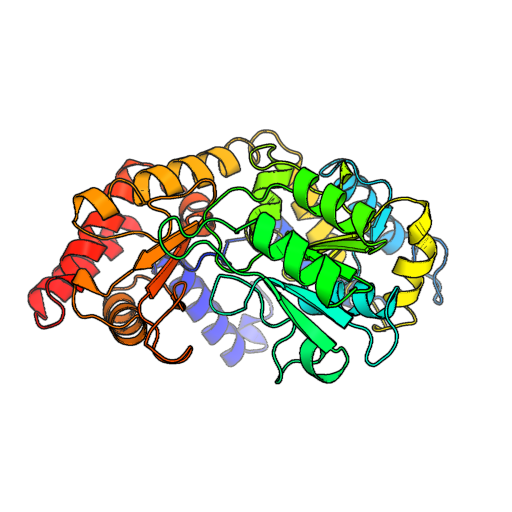 1.074 24.399 1.00 12.70 215 PRO A CA 1
ATOM 1693 C C . PRO A 1 215 ? 26.789 1.510 25.859 1.00 12.90 215 PRO A C 1
ATOM 1694 O O . PRO A 1 215 ? 27.376 0.885 26.743 1.00 13.24 215 PRO A O 1
ATOM 1698 N N . TYR A 1 216 ? 25.995 2.552 26.107 1.00 12.99 216 TYR A N 1
ATOM 1699 C CA . TYR A 1 216 ? 25.882 3.142 27.448 1.00 13.39 216 TYR A CA 1
ATOM 1700 C C . TYR A 1 216 ? 24.574 2.819 28.159 1.00 12.91 216 TYR A C 1
ATOM 1701 O O . TYR A 1 216 ? 24.500 2.866 29.389 1.00 12.52 216 TYR A O 1
ATOM 1710 N N . ALA A 1 217 ? 23.541 2.516 27.379 1.00 12.26 217 ALA A N 1
ATOM 1711 C CA . ALA A 1 217 ? 22.203 2.312 27.920 1.00 11.68 217 ALA A CA 1
ATOM 1712 C C . ALA A 1 217 ? 21.890 0.834 28.083 1.00 11.29 217 ALA A C 1
ATOM 1713 O O . ALA A 1 217 ? 22.284 0.023 27.251 1.00 11.14 217 ALA A O 1
ATOM 1715 N N . HIS A 1 218 ? 21.167 0.493 29.149 1.00 10.70 218 HIS A N 1
ATOM 1716 C CA . HIS A 1 218 ? 20.639 -0.859 29.304 1.00 10.80 218 HIS A CA 1
ATOM 1717 C C . HIS A 1 218 ? 19.542 -1.093 28.269 1.00 10.38 218 HIS A C 1
ATOM 1718 O O . HIS A 1 218 ? 19.441 -2.175 27.693 1.00 10.90 218 HIS A O 1
ATOM 1725 N N . PHE A 1 219 ? 18.741 -0.052 28.040 1.00 10.23 219 PHE A N 1
ATOM 1726 C CA . PHE A 1 219 ? 17.638 -0.092 27.088 1.00 10.08 219 PHE A CA 1
ATOM 1727 C C . PHE A 1 219 ? 17.658 1.164 26.247 1.00 9.90 219 PHE A C 1
ATOM 1728 O O . PHE A 1 219 ? 17.854 2.263 26.765 1.00 9.68 219 PHE A O 1
ATOM 173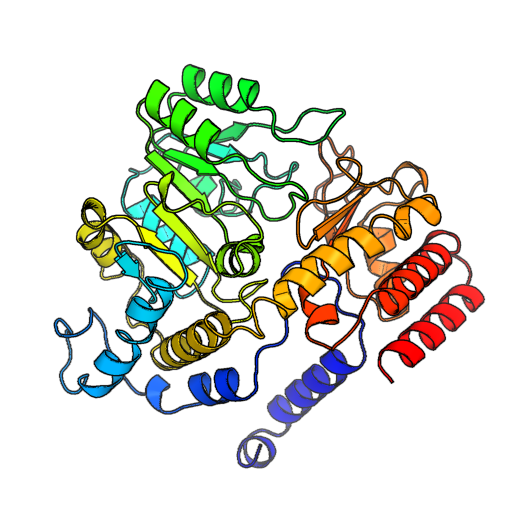6 N N . VAL A 1 220 ? 17.451 0.988 24.949 1.00 9.43 220 VAL A N 1
ATOM 1737 C CA . VAL A 1 220 ? 17.251 2.106 24.042 1.00 9.30 220 VAL A CA 1
ATOM 1738 C C . VAL A 1 220 ? 15.896 1.940 23.370 1.00 9.43 220 VAL A C 1
ATOM 1739 O O . VAL A 1 220 ? 15.610 0.894 22.797 1.00 9.81 220 VAL A O 1
ATOM 1743 N N . THR A 1 221 ? 15.064 2.967 23.468 1.00 9.13 221 THR A N 1
ATOM 1744 C CA . THR A 1 221 ? 13.786 2.976 22.766 1.00 8.97 221 THR A CA 1
ATOM 1745 C C . THR A 1 221 ? 13.815 3.985 21.634 1.00 8.92 221 THR A C 1
ATOM 1746 O O . THR A 1 221 ? 14.579 4.963 21.665 1.00 8.54 221 THR A O 1
ATOM 1750 N N . THR A 1 222 ? 12.961 3.758 20.641 1.00 8.69 222 THR A N 1
ATOM 1751 C CA . THR A 1 222 ? 12.870 4.673 19.519 1.00 8.66 222 THR A CA 1
ATOM 1752 C C . THR A 1 222 ? 11.577 4.496 18.742 1.00 8.49 222 THR A C 1
ATOM 1753 O O . THR A 1 222 ? 10.938 3.432 18.790 1.00 8.65 222 THR A O 1
ATOM 1757 N N . THR A 1 223 ? 11.201 5.555 18.034 1.00 8.37 223 THR A N 1
ATOM 1758 C CA . THR A 1 223 ? 10.249 5.447 16.945 1.00 8.39 223 THR A CA 1
ATOM 1759 C C . THR A 1 223 ? 11.026 4.943 15.722 1.00 8.57 223 THR A C 1
ATOM 1760 O O . THR A 1 223 ? 12.239 5.127 15.625 1.00 8.81 223 THR A O 1
ATOM 1764 N N . THR A 1 224 ? 10.333 4.290 14.799 1.00 8.39 224 THR A N 1
ATOM 1765 C CA . THR A 1 224 ? 10.944 3.933 13.518 1.00 8.39 224 THR A CA 1
ATOM 1766 C C . THR A 1 224 ? 10.752 5.058 12.504 1.00 8.64 224 THR A C 1
ATOM 1767 O O . THR A 1 224 ? 11.513 5.167 11.540 1.00 8.73 224 THR A O 1
ATOM 1771 N N . HIS A 1 225 ? 9.735 5.889 12.743 1.00 8.68 225 HIS A N 1
ATOM 1772 C CA . HIS A 1 225 ? 9.546 7.143 12.019 1.00 9.01 225 HIS A CA 1
ATOM 1773 C C . HIS A 1 225 ? 10.398 8.261 12.658 1.00 9.11 225 HIS A C 1
ATOM 1774 O O . HIS A 1 225 ? 11.118 8.005 13.632 1.00 9.93 225 HIS A O 1
ATOM 1781 N N . LYS A 1 226 ? 10.301 9.474 12.101 1.00 9.21 226 LYS A N 1
ATOM 1782 C CA . LYS A 1 226 ? 11.093 10.670 12.494 1.00 9.26 226 LYS A CA 1
ATOM 1783 C C . LYS A 1 226 ? 12.406 10.717 11.680 1.00 9.22 226 LYS A C 1
ATOM 1784 O O . LYS A 1 226 ? 12.361 10.494 10.467 1.00 8.95 226 LYS A O 1
ATOM 1790 N N . THR A 1 227 ? 13.556 11.001 12.298 1.00 8.99 227 THR A N 1
ATOM 1791 C CA . THR A 1 227 ? 14.797 11.129 11.508 1.00 9.14 227 THR A CA 1
ATOM 1792 C C . THR A 1 227 ? 15.243 9.816 10.849 1.00 9.19 227 THR A C 1
ATOM 1793 O O . THR A 1 227 ? 15.904 9.832 9.808 1.00 9.34 227 THR A O 1
ATOM 1797 N N . LEU A 1 228 ? 14.851 8.688 11.440 1.00 8.99 228 LEU A N 1
ATOM 1798 C CA . LEU A 1 228 ? 15.131 7.372 10.857 1.00 9.00 228 LEU A CA 1
ATOM 1799 C C . LEU A 1 228 ? 14.340 7.125 9.559 1.00 9.21 228 LEU A C 1
ATOM 1800 O O . LEU A 1 228 ? 14.684 6.236 8.776 1.00 9.21 228 LEU A O 1
ATOM 1805 N N . ARG A 1 229 ? 13.288 7.919 9.350 1.00 8.51 229 ARG A N 1
ATOM 1806 C CA . ARG A 1 229 ? 12.523 7.950 8.097 1.00 8.79 229 ARG A CA 1
ATOM 1807 C C . ARG A 1 229 ? 11.841 6.617 7.764 1.00 8.69 229 ARG A C 1
ATOM 1808 O O . ARG A 1 229 ? 11.723 6.224 6.594 1.00 9.09 229 ARG A O 1
ATOM 1816 N N . GLY A 1 230 ? 11.396 5.920 8.802 1.00 8.71 230 GLY A N 1
ATOM 1817 C CA . GLY A 1 230 ? 10.701 4.650 8.612 1.00 8.68 230 GLY A CA 1
ATOM 1818 C C . GLY A 1 230 ? 9.198 4.771 8.766 1.00 9.06 230 GLY A C 1
ATOM 1819 O O . GLY A 1 230 ? 8.673 5.876 8.931 1.00 8.94 230 GLY A O 1
ATOM 1820 N N . PRO A 1 231 ? 8.494 3.624 8.740 1.00 8.98 231 PRO A N 1
ATOM 1821 C CA . PRO A 1 231 ? 7.044 3.622 8.934 1.00 9.15 231 PRO A CA 1
ATOM 1822 C C . PRO A 1 231 ? 6.714 4.008 10.373 1.00 9.09 231 PRO A C 1
ATOM 1823 O O . PRO A 1 231 ? 7.581 3.928 11.244 1.00 9.22 231 PRO A O 1
ATOM 1827 N N . ARG A 1 232 ? 5.468 4.393 10.632 1.00 9.13 232 ARG A N 1
ATOM 1828 C CA . ARG A 1 232 ? 5.075 4.765 11.989 1.00 9.23 232 ARG A CA 1
ATOM 1829 C C . ARG A 1 232 ? 5.064 3.530 12.907 1.00 9.21 232 ARG A C 1
ATOM 1830 O O . ARG A 1 232 ? 4.371 2.547 12.643 1.00 8.95 232 ARG A O 1
ATOM 1838 N N . GLY A 1 233 ? 5.857 3.574 13.972 1.00 9.07 233 GLY A N 1
ATOM 1839 C CA . GLY A 1 233 ? 5.960 2.432 14.881 1.00 8.98 233 GLY A CA 1
ATOM 1840 C C . GLY A 1 233 ? 7.099 2.593 15.866 1.00 8.94 233 GLY A C 1
ATOM 1841 O O . GLY A 1 233 ? 7.752 3.636 15.896 1.00 8.36 233 GLY A O 1
ATOM 1842 N N . GLY A 1 234 ? 7.344 1.556 16.662 1.00 9.09 234 GLY A N 1
ATOM 1843 C CA . GLY A 1 234 ? 8.388 1.612 17.685 1.00 9.16 234 GLY A CA 1
ATOM 1844 C C . GLY A 1 234 ? 9.410 0.494 17.586 1.00 9.60 234 GLY A C 1
ATOM 1845 O O . GLY A 1 234 ? 9.244 -0.445 16.807 1.00 9.20 234 GLY A O 1
ATOM 1846 N N . MET A 1 235 ? 10.459 0.595 18.402 1.00 9.65 235 MET A N 1
ATOM 1847 C CA . MET A 1 235 ? 11.505 -0.424 18.488 1.00 9.79 235 MET A CA 1
ATOM 1848 C C . MET A 1 235 ? 12.238 -0.289 19.815 1.00 9.82 235 MET A C 1
ATOM 1849 O O . MET A 1 235 ? 12.351 0.815 20.361 1.00 9.61 235 MET A O 1
ATOM 1854 N N . ILE A 1 236 ? 12.712 -1.424 20.331 1.00 9.87 236 ILE A N 1
ATOM 1855 C CA . ILE A 1 236 ? 13.559 -1.453 21.522 1.00 10.22 236 ILE A CA 1
ATOM 1856 C C . ILE A 1 236 ? 14.879 -2.157 21.185 1.00 10.63 236 ILE A C 1
ATOM 1857 O O . ILE A 1 236 ? 14.891 -3.207 20.526 1.00 10.36 236 ILE A O 1
ATOM 1862 N N . LEU A 1 237 ? 15.984 -1.561 21.624 1.00 10.80 237 LEU A N 1
ATOM 1863 C CA . LEU A 1 237 ? 17.296 -2.190 21.519 1.00 11.73 237 LEU A CA 1
ATOM 1864 C C . LEU A 1 237 ? 17.830 -2.418 22.927 1.00 12.57 237 LEU A C 1
ATOM 1865 O O . LEU A 1 237 ? 17.560 -1.616 23.824 1.00 12.46 237 LEU A O 1
ATOM 1870 N N . CYS A 1 238 ? 18.572 -3.507 23.121 1.00 13.71 238 CYS A N 1
ATOM 1871 C CA . CYS A 1 238 ? 19.143 -3.837 24.438 1.00 15.19 238 CYS A CA 1
ATOM 1872 C C . CYS A 1 238 ? 20.206 -4.935 24.345 1.00 16.44 238 CYS A C 1
ATOM 1873 O O . CYS A 1 238 ? 20.326 -5.608 23.322 1.00 16.50 238 CYS A O 1
ATOM 1876 N N . GLN A 1 239 ? 20.985 -5.112 25.413 1.00 18.21 239 GLN A N 1
ATOM 1877 C CA . GLN A 1 239 ? 21.977 -6.186 25.437 1.00 19.80 239 GLN A CA 1
ATOM 1878 C C . GLN A 1 239 ? 21.298 -7.536 25.624 1.00 20.26 239 GLN A C 1
ATOM 1879 O O . GLN A 1 239 ? 20.178 -7.610 26.145 1.00 20.38 239 GLN A O 1
ATOM 1885 N N . GLU A 1 240 ? 21.990 -8.589 25.194 1.00 21.04 240 GLU A N 1
ATOM 1886 C CA . GLU A 1 240 ? 21.485 -9.961 25.258 1.00 21.55 240 GLU A CA 1
ATOM 1887 C C . GLU A 1 240 ? 20.863 -10.318 26.616 1.00 21.07 240 GLU A C 1
ATOM 1888 O O . GLU A 1 240 ? 19.857 -11.025 26.669 1.00 20.56 240 GLU A O 1
ATOM 1894 N N . GLN A 1 241 ? 21.454 -9.812 27.698 1.00 20.88 241 GLN A N 1
ATOM 1895 C CA . GLN A 1 241 ? 20.995 -10.112 29.063 1.00 20.77 241 GLN A CA 1
ATOM 1896 C C . GLN A 1 241 ? 19.557 -9.692 29.385 1.00 20.16 241 GLN A C 1
ATOM 1897 O O . GLN A 1 241 ? 18.933 -10.260 30.291 1.00 20.11 241 GLN A O 1
ATOM 1903 N N . PHE A 1 242 ? 19.037 -8.702 28.657 1.00 19.27 242 PHE A N 1
ATOM 1904 C CA . PHE A 1 242 ? 17.658 -8.251 28.856 1.00 18.52 242 PHE A CA 1
ATOM 1905 C C . PHE A 1 242 ? 16.692 -8.718 27.759 1.00 17.68 242 PHE A C 1
ATOM 1906 O O . PHE A 1 242 ? 15.484 -8.460 27.848 1.00 17.08 242 PHE A O 1
ATOM 1914 N N . ALA A 1 243 ? 17.223 -9.399 26.744 1.00 16.81 243 ALA A N 1
ATOM 1915 C CA . ALA A 1 243 ? 16.448 -9.801 25.559 1.00 16.23 243 ALA A CA 1
ATOM 1916 C C . ALA A 1 243 ? 15.161 -10.561 25.884 1.00 15.93 243 ALA A C 1
ATOM 1917 O O . ALA A 1 243 ? 14.080 -10.195 25.408 1.00 15.38 243 ALA A O 1
ATOM 1919 N N . LYS A 1 244 ? 15.275 -11.615 26.691 1.00 15.65 244 LYS A N 1
ATOM 1920 C CA . LYS A 1 244 ? 14.114 -12.442 27.010 1.00 15.79 244 LYS A CA 1
ATOM 1921 C C . LYS A 1 244 ? 13.054 -11.637 27.760 1.00 14.99 244 LYS A C 1
ATOM 1922 O O . LYS A 1 244 ? 11.870 -11.706 27.427 1.00 14.72 244 LYS A O 1
ATOM 1928 N N . GLN A 1 245 ? 13.487 -10.863 28.755 1.00 14.31 245 GLN A N 1
ATOM 1929 C CA . GLN A 1 245 ? 12.566 -10.043 29.538 1.00 14.41 245 GLN A CA 1
ATOM 1930 C C . GLN A 1 245 ? 11.883 -8.966 28.689 1.00 13.39 245 GLN A C 1
ATOM 1931 O O . GLN A 1 245 ? 10.676 -8.767 28.804 1.00 13.05 245 GLN A O 1
ATOM 1937 N N . ILE A 1 246 ? 12.654 -8.300 27.827 1.00 12.74 246 ILE A N 1
ATOM 1938 C CA . ILE A 1 246 ? 12.107 -7.274 26.927 1.00 11.93 246 ILE A CA 1
ATOM 1939 C C . ILE A 1 246 ? 11.074 -7.878 25.967 1.00 11.64 246 ILE A C 1
ATOM 1940 O O . ILE A 1 246 ? 9.984 -7.322 25.784 1.00 11.14 246 ILE A O 1
ATOM 1945 N N . ASP A 1 247 ? 11.417 -9.021 25.377 1.00 11.33 247 ASP A N 1
ATOM 1946 C CA . ASP A 1 247 ? 10.502 -9.722 24.473 1.00 11.56 247 ASP A CA 1
ATOM 1947 C C . ASP A 1 247 ? 9.196 -10.110 25.169 1.00 11.28 247 ASP A C 1
ATOM 1948 O O . ASP A 1 247 ? 8.112 -9.937 24.603 1.00 11.09 247 ASP A O 1
ATOM 1953 N N . LYS A 1 248 ? 9.302 -10.611 26.400 1.00 11.41 248 LYS A N 1
ATOM 1954 C CA . LYS A 1 248 ? 8.120 -10.980 27.186 1.00 11.62 248 LYS A CA 1
ATOM 1955 C C . LYS A 1 248 ? 7.277 -9.774 27.580 1.00 10.92 248 LYS A C 1
ATOM 1956 O O . LYS A 1 248 ? 6.052 -9.880 27.687 1.00 10.18 248 LYS A O 1
ATOM 1962 N N . ALA A 1 249 ? 7.941 -8.639 27.805 1.00 10.15 249 ALA A N 1
ATOM 1963 C CA . ALA A 1 249 ? 7.259 -7.377 28.113 1.00 10.53 249 ALA A CA 1
ATOM 1964 C C . ALA A 1 249 ? 6.379 -6.923 26.947 1.00 10.57 249 ALA A C 1
ATOM 1965 O O . ALA A 1 249 ? 5.252 -6.479 27.158 1.00 10.87 249 ALA A O 1
ATOM 1967 N N . ILE A 1 250 ? 6.889 -7.044 25.721 1.00 10.43 250 ILE A N 1
ATOM 1968 C CA . ILE A 1 250 ? 6.103 -6.688 24.534 1.00 10.17 250 ILE A CA 1
ATOM 1969 C C . ILE A 1 250 ? 4.976 -7.701 24.305 1.00 10.23 250 ILE A C 1
ATOM 1970 O O . ILE A 1 250 ? 3.828 -7.323 24.083 1.00 10.45 250 ILE A O 1
ATOM 1975 N N . PHE A 1 251 ? 5.319 -8.984 24.353 1.00 10.14 251 PHE A N 1
ATOM 1976 C CA . PHE A 1 251 ? 4.320 -10.044 24.259 1.00 10.12 251 PHE A CA 1
ATOM 1977 C C . PHE A 1 251 ? 4.746 -11.248 25.091 1.00 10.55 251 PHE A C 1
ATOM 1978 O O . PHE A 1 251 ? 5.847 -11.758 24.892 1.00 10.30 251 PHE A O 1
ATOM 1986 N N . PRO A 1 252 ? 3.853 -11.749 25.973 1.00 10.54 252 PRO A N 1
ATOM 1987 C CA . PRO A 1 252 ? 2.453 -11.366 26.209 1.00 10.64 252 PRO A CA 1
ATOM 1988 C C . PRO A 1 252 ? 2.209 -10.171 27.147 1.00 10.37 252 PRO A C 1
ATOM 1989 O O . PRO A 1 252 ? 1.076 -9.960 27.577 1.00 10.29 252 PRO A O 1
ATOM 1993 N N . GLY A 1 253 ? 3.246 -9.390 27.441 1.00 10.26 253 GLY A N 1
ATOM 1994 C CA . GLY A 1 253 ? 3.136 -8.324 28.436 1.00 10.27 253 GLY A CA 1
ATOM 1995 C C . GLY A 1 253 ? 2.145 -7.221 28.097 1.00 10.22 253 GLY A C 1
ATOM 1996 O O . GLY A 1 253 ? 1.112 -7.084 28.756 1.00 10.15 253 GLY A O 1
ATOM 1997 N N . ILE A 1 254 ? 2.452 -6.436 27.066 1.00 10.04 254 ILE A N 1
ATOM 1998 C CA . ILE A 1 254 ? 1.685 -5.218 26.798 1.00 10.37 254 ILE A CA 1
ATOM 1999 C C . ILE A 1 254 ? 0.909 -5.188 25.472 1.00 10.35 254 ILE A C 1
ATOM 2000 O O . ILE A 1 254 ? -0.058 -4.429 25.342 1.00 10.90 254 ILE A O 1
ATOM 2005 N N . GLN A 1 255 ? 1.327 -6.006 24.509 1.00 10.07 255 GLN A N 1
ATOM 2006 C CA . GLN A 1 255 ? 0.673 -6.055 23.199 1.00 9.91 255 GLN A CA 1
ATOM 2007 C C . GLN A 1 255 ? 0.073 -7.433 22.909 1.00 10.33 255 GLN A C 1
ATOM 2008 O O . GLN A 1 255 ? 0.262 -8.387 23.675 1.00 10.31 255 GLN A O 1
ATOM 2014 N N . GLY A 1 256 ? -0.663 -7.518 21.805 1.00 9.96 256 GLY A N 1
ATOM 2015 C CA . GLY A 1 256 ? -1.130 -8.796 21.274 1.00 10.24 256 GLY A CA 1
ATOM 2016 C C . GLY A 1 256 ? -0.396 -9.088 19.977 1.00 9.72 256 GLY A C 1
ATOM 2017 O O . GLY A 1 256 ? 0.843 -9.148 19.938 1.00 9.88 256 GLY A O 1
ATOM 2018 N N . GLY A 1 257 ? -1.157 -9.261 18.904 1.00 9.51 257 GLY A N 1
ATOM 2019 C CA . GLY A 1 257 ? -0.572 -9.529 17.599 1.00 9.20 257 GLY A CA 1
ATOM 2020 C C . GLY A 1 257 ? 0.250 -8.349 17.106 1.00 9.01 257 GLY A C 1
ATOM 2021 O O . GLY A 1 257 ? -0.189 -7.197 17.217 1.00 9.17 257 GLY A O 1
ATOM 2022 N N . PRO A 1 258 ? 1.460 -8.620 16.581 1.00 8.78 258 PRO A N 1
ATOM 2023 C CA . PRO A 1 258 ? 2.241 -7.540 15.964 1.00 8.66 258 PRO A CA 1
ATOM 2024 C C . PRO A 1 258 ? 1.690 -7.144 14.588 1.00 8.45 258 PRO A C 1
ATOM 2025 O O . PRO A 1 258 ? 0.934 -7.910 13.975 1.00 8.69 258 PRO A O 1
ATOM 2029 N N . LEU A 1 259 ? 2.069 -5.960 14.113 1.00 8.00 259 LEU A N 1
ATOM 2030 C CA . LEU A 1 259 ? 1.678 -5.503 12.780 1.00 7.96 259 LEU A CA 1
ATOM 2031 C C . LEU A 1 259 ? 2.752 -5.939 11.780 1.00 8.19 259 LEU A C 1
ATOM 2032 O O . LEU A 1 259 ? 3.731 -5.233 11.556 1.00 8.07 259 LEU A O 1
ATOM 2037 N N . MET A 1 260 ? 2.578 -7.127 11.200 1.00 8.21 260 MET A N 1
ATOM 2038 C CA . MET A 1 260 ? 3.654 -7.722 10.390 1.00 8.72 260 MET A CA 1
ATOM 2039 C C . MET A 1 260 ? 3.968 -6.915 9.123 1.00 8.66 260 MET A C 1
ATOM 2040 O O . MET A 1 260 ? 5.123 -6.853 8.688 1.00 8.58 260 MET A O 1
ATOM 2045 N N . HIS A 1 261 ? 2.935 -6.307 8.544 1.00 8.62 261 HIS A N 1
ATOM 2046 C CA . HIS A 1 261 ? 3.095 -5.419 7.387 1.00 8.74 261 HIS A CA 1
ATOM 2047 C C . HIS A 1 261 ? 3.913 -4.165 7.736 1.00 8.80 261 HIS A C 1
ATOM 2048 O O . HIS A 1 261 ? 4.727 -3.700 6.937 1.00 9.41 261 HIS A O 1
ATOM 2055 N N . VAL A 1 262 ? 3.706 -3.631 8.936 1.00 8.28 262 VAL A N 1
ATOM 2056 C CA . VAL A 1 262 ? 4.491 -2.486 9.397 1.00 7.74 262 VAL A CA 1
ATOM 2057 C C . VAL A 1 262 ? 5.933 -2.933 9.687 1.00 7.75 262 VAL A C 1
ATOM 2058 O O . VAL A 1 262 ? 6.890 -2.222 9.379 1.00 7.70 262 VAL A O 1
ATOM 2062 N N . ILE A 1 263 ? 6.079 -4.123 10.266 1.00 7.68 263 ILE A N 1
ATOM 2063 C CA . ILE A 1 263 ? 7.401 -4.707 10.498 1.00 7.59 263 ILE A CA 1
ATOM 2064 C C . ILE A 1 263 ? 8.175 -4.918 9.178 1.00 7.75 263 ILE A C 1
ATOM 2065 O O . ILE A 1 263 ? 9.376 -4.625 9.105 1.00 7.99 263 ILE A O 1
ATOM 2070 N N . ALA A 1 264 ? 7.484 -5.380 8.133 1.00 7.72 264 ALA A N 1
ATOM 2071 C CA . ALA A 1 264 ? 8.083 -5.432 6.794 1.00 7.77 264 ALA A CA 1
ATOM 2072 C C . ALA A 1 264 ? 8.612 -4.048 6.390 1.00 8.02 264 ALA A C 1
ATOM 2073 O O . ALA A 1 264 ? 9.750 -3.912 5.934 1.00 8.13 264 ALA A O 1
ATOM 2075 N N . ALA A 1 265 ? 7.788 -3.024 6.599 1.00 7.97 265 ALA A N 1
ATOM 2076 C CA . ALA A 1 265 ? 8.149 -1.649 6.277 1.00 8.43 265 ALA A CA 1
ATOM 2077 C C . ALA A 1 265 ? 9.331 -1.161 7.121 1.00 8.56 265 ALA A C 1
ATOM 2078 O O . ALA A 1 265 ? 10.178 -0.409 6.628 1.00 8.79 265 ALA A O 1
ATOM 2080 N N . LYS A 1 266 ? 9.388 -1.596 8.381 1.00 8.48 266 LYS A N 1
ATOM 2081 C CA . LYS A 1 266 ? 10.553 -1.326 9.237 1.00 8.64 266 LYS A CA 1
ATOM 2082 C C . LYS A 1 266 ? 11.834 -1.904 8.631 1.00 8.63 266 LYS A C 1
ATOM 2083 O O . LYS A 1 266 ? 12.847 -1.202 8.543 1.00 8.78 266 LYS A O 1
ATOM 2089 N N . ALA A 1 267 ? 11.772 -3.167 8.200 1.00 9.08 267 ALA A N 1
ATOM 2090 C CA . ALA A 1 267 ? 12.903 -3.812 7.519 1.00 9.05 267 ALA A CA 1
ATOM 2091 C C . ALA A 1 267 ? 13.361 -2.980 6.322 1.00 9.07 267 ALA A C 1
ATOM 2092 O O . ALA A 1 267 ? 14.561 -2.733 6.159 1.00 8.89 267 ALA A O 1
ATOM 2094 N N . VAL A 1 268 ? 12.406 -2.528 5.509 1.00 9.01 268 VAL A N 1
ATOM 2095 C CA . VAL A 1 268 ? 12.725 -1.726 4.326 1.00 9.11 268 VAL A CA 1
ATOM 2096 C C . VAL A 1 268 ? 13.462 -0.448 4.725 1.00 8.78 268 VAL A C 1
ATOM 2097 O O . VAL A 1 268 ? 14.512 -0.123 4.159 1.00 8.77 268 VAL A O 1
ATOM 2101 N N . ALA A 1 269 ? 12.915 0.254 5.716 1.00 8.59 269 ALA A N 1
ATOM 2102 C CA . ALA A 1 269 ? 13.508 1.490 6.217 1.00 9.14 269 ALA A CA 1
ATOM 2103 C C . ALA A 1 269 ? 14.919 1.273 6.778 1.00 9.16 269 ALA A C 1
ATOM 2104 O O . ALA A 1 269 ? 15.821 2.086 6.550 1.00 9.02 269 ALA A O 1
ATOM 2106 N N . PHE A 1 270 ? 15.115 0.173 7.500 1.00 9.16 270 PHE A N 1
ATOM 2107 C CA . PHE A 1 270 ? 16.445 -0.143 8.023 1.00 9.76 270 PHE A CA 1
ATOM 2108 C C . PHE A 1 270 ? 17.422 -0.436 6.876 1.00 9.70 270 PHE A C 1
ATOM 2109 O O . PHE A 1 270 ? 18.578 -0.013 6.919 1.00 10.63 270 PHE A O 1
ATOM 2117 N N . GLY A 1 271 ? 16.944 -1.147 5.853 1.00 9.94 271 GLY A N 1
ATOM 2118 C CA . GLY A 1 271 ? 17.724 -1.375 4.630 1.00 10.07 271 GLY A CA 1
ATOM 2119 C C . GLY A 1 271 ? 18.181 -0.071 3.999 1.00 10.42 271 GLY A C 1
ATOM 2120 O O . GLY A 1 271 ? 19.356 0.089 3.644 1.00 10.42 271 GLY A O 1
ATOM 2121 N N . GLU A 1 272 ? 17.251 0.873 3.876 1.00 10.24 272 GLU A N 1
ATOM 2122 C CA . GLU A 1 272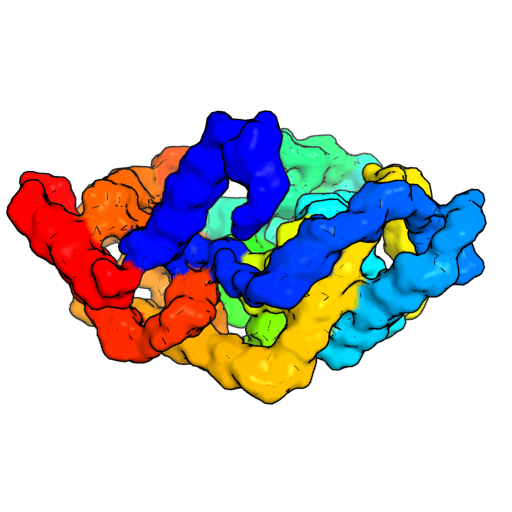 ? 17.560 2.197 3.338 1.00 10.47 272 GLU A CA 1
ATOM 2123 C C . GLU A 1 272 ? 18.608 2.920 4.185 1.00 10.50 272 GLU A C 1
ATOM 2124 O O . GLU A 1 272 ? 19.549 3.505 3.636 1.00 10.53 272 GLU A O 1
ATOM 2130 N N . ALA A 1 273 ? 18.463 2.845 5.510 1.00 10.48 273 ALA A N 1
ATOM 2131 C CA . ALA A 1 273 ? 19.368 3.533 6.444 1.00 10.91 273 ALA A CA 1
ATOM 2132 C C . ALA A 1 273 ? 20.792 2.972 6.423 1.00 11.27 273 ALA A C 1
ATOM 2133 O O . ALA A 1 273 ? 21.750 3.678 6.755 1.00 11.41 273 ALA A O 1
ATOM 2135 N N . LEU A 1 274 ? 20.912 1.706 6.033 1.00 11.50 274 LEU A N 1
ATOM 2136 C CA . LEU A 1 274 ? 22.210 1.032 5.924 1.00 12.19 274 LEU A CA 1
ATOM 2137 C C . LEU A 1 274 ? 23.007 1.504 4.708 1.00 12.69 274 LEU A C 1
ATOM 2138 O O . LEU A 1 274 ? 24.224 1.292 4.634 1.00 12.83 274 LEU A O 1
ATOM 2143 N N . GLN A 1 275 ? 22.322 2.139 3.759 1.00 13.11 275 GLN A N 1
ATOM 2144 C CA . GLN A 1 275 ? 22.961 2.594 2.518 1.00 14.06 275 GLN A CA 1
ATOM 2145 C C . GLN A 1 275 ? 23.767 3.871 2.723 1.00 14.11 275 GLN A C 1
ATOM 2146 O O . GLN A 1 275 ? 23.436 4.696 3.586 1.00 13.93 275 GLN A O 1
ATOM 2152 N N . ASP A 1 276 ? 24.809 4.042 1.906 1.00 14.54 276 ASP A N 1
ATOM 2153 C CA . ASP A 1 276 ? 25.628 5.255 1.936 1.00 15.13 276 ASP A CA 1
ATOM 2154 C C . ASP A 1 276 ? 24.810 6.529 1.739 1.00 15.07 276 ASP A C 1
ATOM 2155 O O . ASP A 1 276 ? 25.053 7.529 2.418 1.00 15.33 276 ASP A O 1
ATOM 2160 N N . ASP A 1 277 ? 23.835 6.498 0.831 1.00 15.00 277 ASP A N 1
ATOM 2161 C CA . ASP A 1 277 ? 23.069 7.712 0.552 1.00 15.27 277 ASP A CA 1
ATOM 2162 C C . ASP A 1 277 ? 22.240 8.203 1.740 1.00 14.79 277 ASP A C 1
ATOM 2163 O O . ASP A 1 277 ? 21.969 9.402 1.838 1.00 15.12 277 ASP A O 1
ATOM 2168 N N . PHE A 1 278 ? 21.867 7.296 2.647 1.00 14.38 278 PHE A N 1
ATOM 2169 C CA . PHE A 1 278 ? 21.198 7.722 3.880 1.00 13.69 278 PHE A CA 1
ATOM 2170 C C . PHE A 1 278 ? 22.134 8.537 4.771 1.00 13.62 278 PHE A C 1
ATOM 2171 O O . PHE A 1 278 ? 21.709 9.523 5.376 1.00 13.54 278 PHE A O 1
ATOM 2179 N N . LYS A 1 279 ? 23.400 8.122 4.856 1.00 13.41 279 LYS A N 1
ATOM 2180 C CA A LYS A 1 279 ? 24.381 8.874 5.633 0.50 13.50 279 LYS A CA 1
ATOM 2181 C CA B LYS A 1 279 ? 24.410 8.870 5.615 0.50 13.47 279 LYS A CA 1
ATOM 2182 C C . LYS A 1 279 ? 24.564 10.282 5.063 1.00 13.13 279 LYS A C 1
ATOM 2183 O O . LYS A 1 279 ? 24.668 11.248 5.816 1.00 13.38 279 LYS A O 1
ATOM 2194 N N . ALA A 1 280 ? 24.578 10.392 3.735 1.00 12.78 280 ALA A N 1
ATOM 2195 C CA . ALA A 1 280 ? 24.676 11.689 3.071 1.00 12.16 280 ALA A CA 1
ATOM 2196 C C . ALA A 1 280 ? 23.443 12.534 3.389 1.00 11.76 280 ALA A C 1
ATOM 2197 O O . ALA A 1 280 ? 23.569 13.719 3.712 1.00 11.70 280 ALA A O 1
ATOM 2199 N N . TYR A 1 281 ? 22.265 11.907 3.309 1.00 11.33 281 TYR A N 1
ATOM 2200 C CA . TYR A 1 281 ? 21.000 12.540 3.694 1.00 11.05 281 TYR A CA 1
ATOM 2201 C C . TYR A 1 281 ? 21.056 13.101 5.118 1.00 11.06 281 TYR A C 1
ATOM 2202 O O . TYR A 1 281 ? 20.767 14.285 5.343 1.00 11.19 281 TYR A O 1
ATOM 2211 N N . ALA A 1 282 ? 21.435 12.254 6.071 1.00 11.11 282 ALA A N 1
ATOM 2212 C CA . ALA A 1 282 ? 21.484 12.655 7.476 1.00 11.41 282 ALA A CA 1
ATOM 2213 C C . ALA A 1 282 ? 22.467 13.804 7.730 1.00 11.42 282 ALA A C 1
ATOM 2214 O O . ALA A 1 282 ? 22.203 14.675 8.573 1.00 10.96 282 ALA A O 1
ATOM 2216 N N . LYS A 1 283 ? 23.582 13.825 6.998 1.00 11.42 283 LYS A N 1
ATOM 2217 C CA . LYS A 1 283 ? 24.527 14.944 7.127 1.00 12.17 283 LYS A CA 1
ATOM 2218 C C . LYS A 1 283 ? 23.913 16.235 6.601 1.00 11.41 283 LYS A C 1
ATOM 2219 O O . LYS A 1 283 ? 24.098 17.298 7.197 1.00 11.19 283 LYS A O 1
ATOM 2225 N N . ARG A 1 284 ? 23.173 16.138 5.497 1.00 10.91 284 ARG A N 1
ATOM 2226 C CA . ARG A 1 284 ? 22.442 17.294 4.987 1.00 10.86 284 ARG A CA 1
ATOM 2227 C C . ARG A 1 284 ? 21.382 17.775 5.979 1.00 10.58 284 ARG A C 1
ATOM 2228 O O . ARG A 1 284 ? 21.180 18.971 6.117 1.00 10.75 284 ARG A O 1
ATOM 2236 N N . VAL A 1 285 ? 20.719 16.848 6.671 1.00 10.15 285 VAL A N 1
ATOM 2237 C CA . VAL A 1 285 ? 19.767 17.222 7.731 1.00 10.03 285 VAL A CA 1
ATOM 2238 C C . VAL A 1 285 ? 20.452 18.116 8.777 1.00 10.15 285 VAL A C 1
ATOM 2239 O O . VAL A 1 285 ? 19.972 19.213 9.088 1.00 10.09 285 VAL A O 1
ATOM 2243 N N . VAL A 1 286 ? 21.579 17.644 9.300 1.00 10.28 286 VAL A N 1
ATOM 2244 C CA . VAL A 1 286 ? 22.332 18.372 10.325 1.00 11.03 286 VAL A CA 1
ATOM 2245 C C . VAL A 1 286 ? 22.910 19.691 9.776 1.00 11.04 286 VAL A C 1
ATOM 2246 O O . VAL A 1 286 ? 22.777 20.748 10.410 1.00 11.12 286 VAL A O 1
ATOM 2250 N N . ASP A 1 287 ? 23.532 19.629 8.595 1.00 10.96 287 ASP A N 1
ATOM 2251 C CA . ASP A 1 287 ? 24.040 20.829 7.923 1.00 10.96 287 ASP A CA 1
ATOM 2252 C C . ASP A 1 287 ? 22.929 21.861 7.709 1.00 10.62 287 ASP A C 1
ATOM 2253 O O . ASP A 1 287 ? 23.125 23.054 7.962 1.00 10.46 287 ASP A O 1
ATOM 2258 N N . ASN A 1 288 ? 21.772 21.395 7.235 1.00 10.10 288 ASN A N 1
ATOM 2259 C CA . ASN A 1 288 ? 20.625 22.265 6.989 1.00 10.19 288 ASN A CA 1
ATOM 2260 C C . ASN A 1 288 ? 20.136 22.918 8.272 1.00 10.36 288 ASN A C 1
ATOM 2261 O O . ASN A 1 288 ? 19.821 24.106 8.285 1.00 10.47 288 ASN A O 1
ATOM 2266 N N . ALA A 1 289 ? 20.083 22.136 9.349 1.00 10.79 289 ALA A N 1
ATOM 2267 C CA . ALA A 1 289 ? 19.668 22.656 10.650 1.00 10.90 289 ALA A CA 1
ATOM 2268 C C . ALA A 1 289 ? 20.608 23.758 11.143 1.00 11.08 289 ALA A C 1
ATOM 2269 O O . ALA A 1 289 ? 20.141 24.803 11.597 1.00 10.74 289 ALA A O 1
ATOM 2271 N N . LYS A 1 290 ? 21.922 23.540 11.029 1.00 11.29 290 LYS A N 1
ATOM 2272 C CA . LYS A 1 290 ? 22.905 24.574 11.388 1.00 11.98 290 LYS A CA 1
ATOM 2273 C C . LYS A 1 290 ? 22.723 25.830 10.561 1.00 11.52 290 LYS A C 1
ATOM 2274 O O . LYS A 1 290 ? 22.740 26.940 11.093 1.00 11.43 290 LYS A O 1
ATOM 2280 N N . ARG A 1 291 ? 22.573 25.637 9.252 1.00 11.18 291 ARG A N 1
ATOM 2281 C CA . ARG A 1 291 ? 22.406 26.740 8.323 1.00 11.04 291 ARG A CA 1
ATOM 2282 C C . ARG A 1 291 ? 21.140 27.531 8.632 1.00 10.88 291 ARG A C 1
ATOM 2283 O O . ARG A 1 291 ? 21.165 28.759 8.672 1.00 10.22 291 ARG A O 1
ATOM 2291 N N . LEU A 1 292 ? 20.040 26.817 8.859 1.00 10.61 292 LEU A N 1
ATOM 2292 C CA . LEU A 1 292 ? 18.771 27.448 9.202 1.00 10.44 292 LEU A CA 1
ATOM 2293 C C . LEU A 1 292 ? 18.876 28.209 10.525 1.00 10.23 292 LEU A C 1
ATOM 2294 O O . LEU A 1 292 ? 18.396 29.342 10.637 1.00 10.39 292 LEU A O 1
ATOM 2299 N N . ALA A 1 293 ? 19.514 27.588 11.515 1.00 9.89 293 ALA A N 1
ATOM 2300 C CA . ALA A 1 293 ? 19.763 28.235 12.801 1.00 10.08 293 ALA A CA 1
ATOM 2301 C C . ALA A 1 293 ? 20.528 29.559 12.618 1.00 10.12 293 ALA A C 1
ATOM 2302 O O . ALA A 1 293 ? 20.086 30.613 13.094 1.00 10.35 293 ALA A O 1
ATOM 2304 N N . SER A 1 294 ? 21.655 29.491 11.905 1.00 10.21 294 SER A N 1
ATOM 2305 C CA A SER A 1 294 ? 22.486 30.661 11.616 0.50 10.47 294 SER A CA 1
ATOM 2306 C CA B SER A 1 294 ? 22.478 30.668 11.638 0.50 10.38 294 SER A CA 1
ATOM 2307 C C . SER A 1 294 ? 21.695 31.737 10.873 1.00 10.43 294 SER A C 1
ATOM 2308 O O . SER A 1 294 ? 21.776 32.927 11.197 1.00 10.70 294 SER A O 1
ATOM 2313 N N . ALA A 1 295 ? 20.927 31.313 9.874 1.00 10.49 295 ALA A N 1
ATOM 2314 C CA . ALA A 1 295 ? 20.124 32.244 9.082 1.00 10.07 295 ALA A CA 1
ATOM 2315 C C . ALA A 1 295 ? 19.005 32.894 9.910 1.00 10.17 295 ALA A C 1
ATOM 2316 O O . ALA A 1 295 ? 18.691 34.071 9.720 1.00 9.91 295 ALA A O 1
ATOM 2318 N N . LEU A 1 296 ? 18.426 32.137 10.841 1.00 10.19 296 LEU A N 1
ATOM 2319 C CA . LEU A 1 296 ? 17.411 32.686 11.743 1.00 10.21 296 LEU A CA 1
ATOM 2320 C C . LEU A 1 296 ? 18.009 33.725 12.690 1.00 10.36 296 LEU A C 1
ATOM 2321 O O . LEU A 1 296 ? 17.408 34.771 12.935 1.00 9.93 296 LEU A O 1
ATOM 2326 N N . GLN A 1 297 ? 19.201 33.435 13.204 1.00 10.53 297 GLN A N 1
ATOM 2327 C CA . GLN A 1 297 ? 19.931 34.382 14.042 1.00 11.40 297 GLN A CA 1
ATOM 2328 C C . GLN A 1 297 ? 20.270 35.647 13.253 1.00 11.80 297 GLN A C 1
ATOM 2329 O O . GLN A 1 297 ? 20.190 36.759 13.781 1.00 11.97 297 GLN A O 1
ATOM 2335 N N . ASN A 1 298 ? 20.613 35.472 11.976 1.00 12.20 298 ASN A N 1
ATOM 2336 C CA . ASN A 1 298 ? 20.835 36.605 11.076 1.00 13.02 298 ASN A CA 1
ATOM 2337 C C . ASN A 1 298 ? 19.591 37.500 10.952 1.00 13.09 298 ASN A C 1
ATOM 2338 O O . ASN A 1 298 ? 19.706 38.717 10.797 1.00 12.97 298 ASN A O 1
ATOM 2343 N N . GLU A 1 299 ? 18.411 36.889 11.035 1.00 13.25 299 GLU A N 1
ATOM 2344 C CA . GLU A 1 299 ? 17.141 37.618 10.982 1.00 13.72 299 GLU A CA 1
ATOM 2345 C C . GLU A 1 299 ? 16.805 38.302 12.312 1.00 14.00 299 GLU A C 1
ATOM 2346 O O . GLU A 1 299 ? 15.851 39.080 12.391 1.00 14.76 299 GLU A O 1
ATOM 2352 N N . GLY A 1 300 ? 17.584 38.008 13.352 1.00 13.73 300 GLY A N 1
ATOM 2353 C CA . GLY A 1 300 ? 17.389 38.613 14.662 1.00 14.03 300 GLY A CA 1
ATOM 2354 C C . GLY A 1 300 ? 16.706 37.730 15.694 1.00 13.75 300 GLY A C 1
ATOM 2355 O O . GLY A 1 300 ? 16.399 38.184 16.802 1.00 14.16 300 GLY A O 1
ATOM 2356 N N . PHE A 1 301 ? 16.459 36.470 15.342 1.00 13.44 301 PHE A N 1
ATOM 2357 C CA . PHE A 1 301 ? 15.837 35.534 16.279 1.00 13.07 301 PHE A CA 1
ATOM 2358 C C . PHE A 1 301 ? 16.822 34.969 17.291 1.00 12.73 301 PHE A C 1
ATOM 2359 O O . PHE A 1 301 ? 17.983 34.717 16.971 1.00 13.13 301 PHE A O 1
ATOM 2367 N N . THR A 1 302 ? 16.326 34.774 18.511 1.00 12.03 302 THR A N 1
ATOM 2368 C CA . THR A 1 302 ? 17.065 34.116 19.572 1.00 11.81 302 THR A CA 1
ATOM 2369 C C . THR A 1 302 ? 16.701 32.633 19.550 1.00 11.35 302 THR A C 1
ATOM 2370 O O . THR A 1 302 ? 15.518 32.275 19.473 1.00 11.22 302 THR A O 1
ATOM 2374 N N . LEU A 1 303 ? 17.718 31.779 19.602 1.00 10.98 303 LEU A N 1
ATOM 2375 C CA . LEU A 1 303 ? 17.506 30.334 19.628 1.00 10.77 303 LEU A CA 1
ATOM 2376 C C . LEU A 1 303 ? 17.861 29.751 20.988 1.00 10.60 303 LEU A C 1
ATOM 2377 O O . LEU A 1 303 ? 18.879 30.121 21.578 1.00 10.14 303 LEU A O 1
ATOM 2382 N N . VAL A 1 304 ? 17.023 28.837 21.473 1.00 10.27 304 VAL A N 1
ATOM 2383 C CA . VAL A 1 304 ? 17.300 28.094 22.704 1.00 10.50 304 VAL A CA 1
ATOM 2384 C C . VAL A 1 304 ? 18.640 27.372 22.559 1.00 10.45 304 VAL A C 1
ATOM 2385 O O . VAL A 1 304 ? 18.878 26.704 21.552 1.00 10.51 304 VAL A O 1
ATOM 2389 N N . SER A 1 305 ? 19.503 27.529 23.566 1.00 10.44 305 SER A N 1
ATOM 2390 C CA . SER A 1 305 ? 20.886 27.003 23.576 1.00 10.71 305 SER A CA 1
ATOM 2391 C C . SER A 1 305 ? 21.851 27.687 22.594 1.00 10.80 305 SER A C 1
ATOM 2392 O O . SER A 1 305 ? 23.016 27.290 22.498 1.00 10.83 305 SER A O 1
ATOM 2395 N N . GLY A 1 306 ? 21.366 28.692 21.866 1.00 10.72 306 GLY A N 1
ATOM 2396 C CA . GLY A 1 306 ? 22.203 29.451 20.925 1.00 11.09 306 GLY A CA 1
ATOM 2397 C C . GLY A 1 306 ? 22.488 28.790 19.583 1.00 11.14 306 GLY A C 1
ATOM 2398 O O . GLY A 1 306 ? 23.342 29.259 18.821 1.00 11.19 306 GLY A O 1
ATOM 2399 N N . GLY A 1 307 ? 21.769 27.711 19.283 1.00 11.21 307 GLY A N 1
ATOM 2400 C CA . GLY A 1 307 ? 21.955 26.978 18.031 1.00 11.06 307 GLY A CA 1
ATOM 2401 C C . GLY A 1 307 ? 21.492 25.538 18.127 1.00 11.19 307 GLY A C 1
ATOM 2402 O O . GLY A 1 307 ? 20.548 25.224 18.862 1.00 10.80 307 GLY A O 1
ATOM 2403 N N . THR A 1 308 ? 22.160 24.667 17.373 1.00 10.78 308 THR A N 1
ATOM 2404 C CA . THR A 1 308 ? 21.800 23.253 17.309 1.00 11.14 308 THR A CA 1
ATOM 2405 C C . THR A 1 308 ? 22.990 22.358 16.959 1.00 11.37 308 THR A C 1
ATOM 2406 O O . THR A 1 308 ? 23.907 22.784 16.241 1.00 11.69 308 THR A O 1
ATOM 2410 N N . ASP A 1 309 ? 22.956 21.132 17.489 1.00 11.00 309 ASP A N 1
ATOM 2411 C CA . ASP A 1 309 ? 23.896 20.058 17.157 1.00 11.13 309 ASP A CA 1
ATOM 2412 C C . ASP A 1 309 ? 23.203 18.983 16.322 1.00 10.88 309 ASP A C 1
ATOM 2413 O O . ASP A 1 309 ? 23.845 18.036 15.872 1.00 10.66 309 ASP A O 1
ATOM 2418 N N . ASN A 1 310 ? 21.890 19.097 16.143 1.00 10.74 310 ASN A N 1
ATOM 2419 C CA . ASN A 1 310 ? 21.145 18.007 15.518 1.00 10.70 310 ASN A CA 1
ATOM 2420 C C . ASN A 1 310 ? 20.211 18.488 14.402 1.00 10.88 310 ASN A C 1
ATOM 2421 O O . ASN A 1 310 ? 20.552 19.406 13.665 1.00 10.88 310 ASN A O 1
ATOM 2426 N N . HIS A 1 311 ? 19.049 17.857 14.284 1.00 10.90 311 HIS A N 1
ATOM 2427 C CA . HIS A 1 311 ? 18.075 18.173 13.241 1.00 10.93 311 HIS A CA 1
ATOM 2428 C C . HIS A 1 311 ? 17.121 19.299 13.632 1.00 11.19 311 HIS A C 1
ATOM 2429 O O . HIS A 1 311 ? 16.352 19.781 12.799 1.00 10.67 311 HIS A O 1
ATOM 2436 N N . LEU A 1 312 ? 17.135 19.692 14.902 1.00 11.28 312 LEU A N 1
ATOM 2437 C CA . LEU A 1 312 ? 16.094 20.593 15.390 1.00 11.90 312 LEU A CA 1
ATOM 2438 C C . LEU A 1 312 ? 16.606 21.821 16.123 1.00 11.75 312 LEU A C 1
ATOM 2439 O O . LEU A 1 312 ? 17.696 21.817 16.695 1.00 11.88 312 LEU A O 1
ATOM 2444 N N . LEU A 1 313 ? 15.789 22.866 16.088 1.00 11.51 313 LEU A N 1
ATOM 2445 C CA . LEU A 1 313 ? 16.063 24.099 16.799 1.00 11.72 313 LEU A CA 1
ATOM 2446 C C . LEU A 1 313 ? 14.783 24.607 17.452 1.00 11.68 313 LEU A C 1
ATOM 2447 O O . LEU A 1 313 ? 13.671 24.227 17.058 1.00 11.06 313 LEU A O 1
ATOM 2452 N N . LEU A 1 314 ? 14.950 25.447 18.464 1.00 11.57 314 LEU A N 1
ATOM 2453 C CA . LEU A 1 314 ? 13.823 26.068 19.144 1.00 12.16 314 LEU A CA 1
ATOM 2454 C C . LEU A 1 314 ? 14.036 27.576 19.135 1.00 11.90 314 LEU A C 1
ATOM 2455 O O . LEU A 1 314 ? 15.080 28.063 19.575 1.00 12.26 314 LEU A O 1
ATOM 2460 N N . VAL A 1 315 ? 13.055 28.306 18.616 1.00 11.73 315 VAL A N 1
ATOM 2461 C CA . VAL A 1 315 ? 13.099 29.766 18.616 1.00 11.92 315 VAL A CA 1
ATOM 2462 C C . VAL A 1 315 ? 12.440 30.289 19.893 1.00 11.78 315 VAL A C 1
ATOM 2463 O O . VAL A 1 315 ? 11.287 29.965 20.172 1.00 11.73 315 VAL A O 1
ATOM 2467 N N . ASP A 1 316 ? 13.187 31.084 20.660 1.00 11.75 316 ASP A N 1
ATOM 2468 C CA . ASP A 1 316 ? 12.656 31.808 21.815 1.00 11.79 316 ASP A CA 1
ATOM 2469 C C . ASP A 1 316 ? 12.096 33.131 21.298 1.00 11.94 316 ASP A C 1
ATOM 2470 O O . ASP A 1 316 ? 12.855 34.018 20.924 1.00 11.77 316 ASP A O 1
ATOM 2475 N N . LEU A 1 317 ? 10.769 33.243 21.286 1.00 12.10 317 LEU A N 1
ATOM 2476 C CA . LEU A 1 317 ? 10.073 34.372 20.665 1.00 12.83 317 LEU A CA 1
ATOM 2477 C C . LEU A 1 317 ? 9.869 35.587 21.576 1.00 13.54 317 LEU A C 1
ATOM 2478 O O . LEU A 1 317 ? 9.305 36.594 21.144 1.00 13.54 317 LEU A O 1
ATOM 2483 N N . ARG A 1 318 ? 10.336 35.499 22.822 1.00 14.47 318 ARG A N 1
ATOM 2484 C CA . ARG A 1 318 ? 10.154 36.600 23.784 1.00 15.64 318 ARG A CA 1
ATOM 2485 C C . ARG A 1 318 ? 10.707 37.959 23.307 1.00 16.12 318 ARG A C 1
ATOM 2486 O O . ARG A 1 318 ? 10.048 38.989 23.511 1.00 16.26 318 ARG A O 1
ATOM 2494 N N . PRO A 1 319 ? 11.900 37.979 22.662 1.00 16.64 319 PRO A N 1
ATOM 2495 C CA . PRO A 1 319 ? 12.387 39.261 22.120 1.00 17.10 319 PRO A CA 1
ATOM 2496 C C . PRO A 1 319 ? 11.446 39.939 21.114 1.00 17.56 319 PRO A C 1
ATOM 2497 O O . PRO A 1 319 ? 11.486 41.167 20.979 1.00 18.15 319 PRO A O 1
ATOM 2501 N N . GLN A 1 320 ? 10.618 39.152 20.424 1.00 17.50 320 GLN A N 1
ATOM 2502 C CA . GLN A 1 320 ? 9.652 39.679 19.452 1.00 17.55 320 GLN A CA 1
ATOM 2503 C C . GLN A 1 320 ? 8.274 39.920 20.074 1.00 17.19 320 GLN A C 1
ATOM 2504 O O . GLN A 1 320 ? 7.332 40.317 19.374 1.00 17.11 320 GLN A O 1
ATOM 2510 N N . GLN A 1 321 ? 8.164 39.673 21.382 1.00 16.99 321 GLN A N 1
ATOM 2511 C CA . GLN A 1 321 ? 6.899 39.817 22.112 1.00 17.04 321 GLN A CA 1
ATOM 2512 C C . GLN A 1 321 ? 5.788 38.964 21.484 1.00 16.12 321 GLN A C 1
ATOM 2513 O O . GLN A 1 321 ? 4.632 39.387 21.402 1.00 16.30 321 GLN A O 1
ATOM 2519 N N . LEU A 1 322 ? 6.160 37.769 21.029 1.00 14.88 322 LEU A N 1
ATOM 2520 C CA . LEU A 1 322 ? 5.215 36.820 20.440 1.00 14.08 322 LEU A CA 1
ATOM 2521 C C . LEU A 1 322 ? 5.159 35.522 21.237 1.00 13.40 322 LEU A C 1
ATOM 2522 O O . LEU A 1 322 ? 6.172 35.059 21.781 1.00 13.49 322 LEU A O 1
ATOM 2527 N N . THR A 1 323 ? 3.971 34.933 21.304 1.00 12.63 323 THR A N 1
ATOM 2528 C CA . THR A 1 323 ? 3.829 33.589 21.851 1.00 12.07 323 THR A CA 1
ATOM 2529 C C . THR A 1 323 ? 4.052 32.567 20.731 1.00 11.82 323 THR A C 1
ATOM 2530 O O . THR A 1 323 ? 3.911 32.892 19.539 1.00 11.68 323 THR A O 1
ATOM 2534 N N . GLY A 1 324 ? 4.372 31.331 21.113 1.00 11.72 324 GLY A N 1
ATOM 2535 C CA . GLY A 1 324 ? 4.486 30.235 20.146 1.00 11.53 324 GLY A CA 1
ATOM 2536 C C . GLY A 1 324 ? 3.183 30.009 19.398 1.00 11.40 324 GLY A C 1
ATOM 2537 O O . GLY A 1 324 ? 3.187 29.736 18.198 1.00 11.99 324 GLY A O 1
ATOM 2538 N N . LYS A 1 325 ? 2.068 30.134 20.113 1.00 11.30 325 LYS A N 1
ATOM 2539 C CA . LYS A 1 325 ? 0.739 29.935 19.547 1.00 11.00 325 LYS A CA 1
ATOM 2540 C C . LYS A 1 325 ? 0.496 30.933 18.415 1.00 10.79 325 LYS A C 1
ATOM 2541 O O . LYS A 1 325 ? 0.045 30.558 17.329 1.00 10.70 325 LYS A O 1
ATOM 2547 N N . THR A 1 326 ? 0.820 32.199 18.670 1.00 10.51 326 THR A N 1
ATOM 2548 C CA . THR A 1 326 ? 0.652 33.254 17.672 1.00 10.80 326 THR A CA 1
ATOM 2549 C C . THR A 1 326 ? 1.512 32.971 16.435 1.00 10.76 326 THR A C 1
ATOM 2550 O O . THR A 1 326 ? 1.024 33.046 15.303 1.00 10.37 326 THR A O 1
ATOM 2554 N N . ALA A 1 327 ? 2.780 32.627 16.664 1.00 10.95 327 ALA A N 1
ATOM 2555 C CA . ALA A 1 327 ? 3.717 32.338 15.573 1.00 11.14 327 ALA A CA 1
ATOM 2556 C C . ALA A 1 327 ? 3.264 31.136 14.748 1.00 11.23 327 ALA A C 1
ATOM 2557 O O . ALA A 1 327 ? 3.238 31.189 13.520 1.00 11.00 327 ALA A O 1
ATOM 2559 N N . GLU A 1 328 ? 2.902 30.059 15.438 1.00 10.99 328 GLU A N 1
ATOM 2560 C CA . GLU A 1 328 ? 2.382 28.849 14.802 1.00 11.53 328 GLU A CA 1
ATOM 2561 C C . GLU A 1 328 ? 1.203 29.163 13.869 1.00 11.12 328 GLU A C 1
ATOM 2562 O O . GLU A 1 328 ? 1.171 28.708 12.726 1.00 11.02 328 GLU A O 1
ATOM 2568 N N . LYS A 1 329 ? 0.259 29.961 14.370 1.00 11.20 329 LYS A N 1
ATOM 2569 C CA . LYS A 1 329 ? -0.948 30.345 13.644 1.00 11.95 329 LYS A CA 1
ATOM 2570 C C . LYS A 1 329 ? -0.640 31.153 12.377 1.00 11.41 329 LYS A C 1
ATOM 2571 O O . LYS A 1 329 ? -1.142 30.841 11.295 1.00 11.76 329 LYS A O 1
ATOM 2577 N N . VAL A 1 330 ? 0.185 32.188 12.505 1.00 11.06 330 VAL A N 1
ATOM 2578 C CA . VAL A 1 330 ? 0.461 33.052 11.354 1.00 10.77 330 VAL A CA 1
ATOM 2579 C C . VAL A 1 330 ? 1.305 32.328 10.295 1.00 10.64 330 VAL A C 1
ATOM 2580 O O . VAL A 1 330 ? 1.084 32.507 9.097 1.00 10.53 330 VAL A O 1
ATOM 2584 N N . LEU A 1 331 ? 2.250 31.495 10.733 1.00 10.41 331 LEU A N 1
ATOM 2585 C CA . LEU A 1 331 ? 3.014 30.677 9.789 1.00 10.40 331 LEU A CA 1
ATOM 2586 C C . LEU A 1 331 ? 2.114 29.695 9.027 1.00 10.58 331 LEU A C 1
ATOM 2587 O O . LEU A 1 331 ? 2.295 29.486 7.826 1.00 10.20 331 LEU A O 1
ATOM 2592 N N . ASP A 1 332 ? 1.128 29.122 9.716 1.00 10.85 332 ASP A N 1
ATOM 2593 C CA . ASP A 1 332 ? 0.128 28.270 9.064 1.00 11.34 332 ASP A CA 1
ATOM 2594 C C . ASP A 1 332 ? -0.600 29.012 7.932 1.00 11.46 332 ASP A C 1
ATOM 2595 O O . ASP A 1 332 ? -0.933 28.412 6.908 1.00 11.43 332 ASP A O 1
ATOM 2600 N N . GLU A 1 333 ? -0.816 30.317 8.108 1.00 11.49 333 GLU A N 1
ATOM 2601 C CA . GLU A 1 333 ? -1.498 31.136 7.093 1.00 11.97 333 GLU A CA 1
ATOM 2602 C C . GLU A 1 333 ? -0.719 31.269 5.780 1.00 12.00 333 GLU A C 1
ATOM 2603 O O . GLU A 1 333 ? -1.312 31.545 4.732 1.00 12.22 333 GLU A O 1
ATOM 2609 N N . VAL A 1 334 ? 0.599 31.081 5.844 1.00 11.72 334 VAL A N 1
ATOM 2610 C CA . VAL A 1 334 ? 1.458 31.240 4.660 1.00 11.80 334 VAL A CA 1
ATOM 2611 C C . VAL A 1 334 ? 2.007 29.913 4.109 1.00 11.56 334 VAL A C 1
ATOM 2612 O O . VAL A 1 334 ? 2.698 29.905 3.089 1.00 11.82 334 VAL A O 1
ATOM 2616 N N . GLY A 1 335 ? 1.690 28.800 4.774 1.00 11.63 335 GLY A N 1
ATOM 2617 C CA . GLY A 1 335 ? 2.068 27.475 4.283 1.00 10.52 335 GLY A CA 1
ATOM 2618 C C . GLY A 1 335 ? 3.325 26.883 4.901 1.00 10.56 335 GLY A C 1
ATOM 2619 O O . GLY A 1 335 ? 3.893 25.924 4.362 1.00 10.32 335 GLY A O 1
ATOM 2620 N N . ILE A 1 336 ? 3.750 27.443 6.039 1.00 10.31 336 ILE A N 1
ATOM 2621 C CA . ILE A 1 336 ? 4.875 26.904 6.806 1.00 10.50 336 ILE A CA 1
ATOM 2622 C C . ILE A 1 336 ? 4.336 26.224 8.066 1.00 10.47 336 ILE A C 1
ATOM 2623 O O . ILE A 1 336 ? 3.644 26.849 8.878 1.00 10.64 336 ILE A O 1
ATOM 2628 N N . THR A 1 337 ? 4.662 24.943 8.213 1.00 10.23 337 THR A N 1
ATOM 2629 C CA . THR A 1 337 ? 4.147 24.137 9.313 1.00 10.10 337 THR A CA 1
ATOM 2630 C C . THR A 1 337 ? 5.196 24.013 10.412 1.00 10.06 337 THR A C 1
ATOM 2631 O O . THR A 1 337 ? 6.254 23.420 10.210 1.00 10.17 337 THR A O 1
ATOM 2635 N N . VAL A 1 338 ? 4.900 24.597 11.569 1.00 10.28 338 VAL A N 1
ATOM 2636 C CA . VAL A 1 338 ? 5.740 24.439 12.757 1.00 10.40 338 VAL A CA 1
ATOM 2637 C C . VAL A 1 338 ? 4.815 24.067 13.915 1.00 10.80 338 VAL A C 1
ATOM 2638 O O . VAL A 1 338 ? 3.593 24.063 13.757 1.00 10.93 338 VAL A O 1
ATOM 2642 N N . ASN A 1 339 ? 5.378 23.746 15.074 1.00 11.11 339 ASN A N 1
ATOM 2643 C CA . ASN A 1 339 ? 4.532 23.675 16.255 1.00 11.69 339 ASN A CA 1
ATOM 2644 C C . ASN A 1 339 ? 5.054 24.536 17.385 1.00 11.82 339 ASN A C 1
ATOM 2645 O O . ASN A 1 339 ? 6.267 24.652 17.580 1.00 11.81 339 ASN A O 1
ATOM 2650 N N . LYS A 1 340 ? 4.128 25.174 18.095 1.00 12.24 340 LYS A N 1
ATOM 2651 C CA . LYS A 1 340 ? 4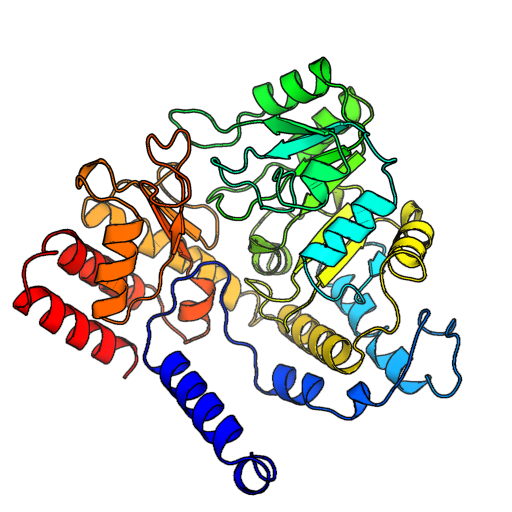.468 25.884 19.321 1.00 12.54 340 LYS A CA 1
ATOM 2652 C C . LYS A 1 340 ? 5.122 24.886 20.267 1.00 12.89 340 LYS A C 1
ATOM 2653 O O . LYS A 1 340 ? 4.814 23.685 20.241 1.00 12.37 340 LYS A O 1
ATOM 2659 N N . ASN A 1 341 ? 6.031 25.385 21.094 1.00 13.22 341 ASN A N 1
ATOM 2660 C CA . ASN A 1 341 ? 6.806 24.527 21.967 1.00 13.95 341 ASN A CA 1
ATOM 2661 C C . ASN A 1 341 ? 7.293 25.327 23.159 1.00 13.77 341 ASN A C 1
ATOM 2662 O O . ASN A 1 341 ? 7.779 26.449 22.999 1.00 13.07 341 ASN A O 1
ATOM 2667 N N . THR A 1 342 ? 7.138 24.762 24.356 1.00 14.07 342 THR A N 1
ATOM 2668 C CA A THR A 1 342 ? 7.697 25.409 25.541 0.50 14.22 342 THR A CA 1
ATOM 2669 C CA B THR A 1 342 ? 7.689 25.352 25.566 0.50 14.52 342 THR A CA 1
ATOM 2670 C C . THR A 1 342 ? 9.199 25.549 25.384 1.00 14.73 342 THR A C 1
ATOM 2671 O O . THR A 1 342 ? 9.862 24.708 24.770 1.00 14.78 342 THR A O 1
ATOM 2678 N N . ILE A 1 343 ? 9.725 26.647 25.910 1.00 15.00 343 ILE A N 1
ATOM 2679 C CA . ILE A 1 343 ? 11.164 26.851 25.978 1.00 15.60 343 ILE A CA 1
ATOM 2680 C C . ILE A 1 343 ? 11.518 26.658 27.453 1.00 15.73 343 ILE A C 1
ATOM 2681 O O . ILE A 1 343 ? 10.647 26.816 28.309 1.00 16.87 343 ILE A O 1
ATOM 2686 N N . PRO A 1 344 ? 12.778 26.297 27.765 1.00 15.50 344 PRO A N 1
ATOM 2687 C CA . PRO A 1 344 ? 13.131 26.152 29.196 1.00 15.30 344 PRO A CA 1
ATOM 2688 C C . PRO A 1 344 ? 12.781 27.403 30.018 1.00 15.28 344 PRO A C 1
ATOM 2689 O O . PRO A 1 344 ? 13.050 28.531 29.590 1.00 15.45 344 PRO A O 1
ATOM 2693 N N . TYR A 1 345 ? 12.164 27.189 31.182 1.00 15.40 345 TYR A N 1
ATOM 2694 C CA . TYR A 1 345 ? 11.753 28.269 32.094 1.00 15.82 345 TYR A CA 1
ATOM 2695 C C . TYR A 1 345 ? 10.728 29.218 31.453 1.00 15.88 345 TYR A C 1
ATOM 2696 O O . TYR A 1 345 ? 10.718 30.418 31.718 1.00 15.83 345 TYR A O 1
ATOM 2705 N N . ASP A 1 346 ? 9.861 28.650 30.619 1.00 15.94 346 ASP A N 1
ATOM 2706 C CA . ASP A 1 346 ? 8.849 29.406 29.888 1.00 16.37 346 ASP A CA 1
ATOM 2707 C C . ASP A 1 346 ? 7.866 30.054 30.867 1.00 16.73 346 ASP A C 1
ATOM 2708 O O . ASP A 1 346 ? 7.325 29.365 31.733 1.00 16.95 346 ASP A O 1
ATOM 2713 N N . PRO A 1 347 ? 7.659 31.384 30.752 1.00 17.21 347 PRO A N 1
ATOM 2714 C CA . PRO A 1 347 ? 6.648 32.064 31.572 1.00 17.56 347 PRO A CA 1
ATOM 2715 C C . PRO A 1 347 ? 5.208 31.725 31.159 1.00 17.74 347 PRO A C 1
ATOM 2716 O O . PRO A 1 347 ? 4.270 32.031 31.901 1.00 18.10 347 PRO A O 1
ATOM 2720 N N . GLU A 1 348 ? 5.046 31.112 29.985 1.00 17.81 348 GLU A N 1
ATOM 2721 C CA . GLU A 1 348 ? 3.728 30.761 29.452 1.00 18.14 348 GLU A CA 1
ATOM 2722 C C . GLU A 1 348 ? 3.396 29.293 29.687 1.00 18.29 348 GLU A C 1
ATOM 2723 O O . GLU A 1 348 ? 4.289 28.464 29.886 1.00 18.62 348 GLU A O 1
ATOM 2729 N N . SER A 1 349 ? 2.105 28.973 29.635 1.00 18.40 349 SER A N 1
ATOM 2730 C CA . SER A 1 349 ? 1.639 27.593 29.721 1.00 18.63 349 SER A CA 1
ATOM 2731 C C . SER A 1 349 ? 2.088 26.781 28.497 1.00 19.11 349 SER A C 1
ATOM 2732 O O . SER A 1 349 ? 2.383 27.363 27.442 1.00 18.46 349 SER A O 1
ATOM 2735 N N . PRO A 1 350 ? 2.142 25.434 28.628 1.00 18.85 350 PRO A N 1
ATOM 2736 C CA . PRO A 1 350 ? 2.435 24.565 27.479 1.00 18.76 350 PRO A CA 1
ATOM 2737 C C . PRO A 1 350 ? 1.425 24.668 26.333 1.00 18.17 350 PRO A C 1
ATOM 2738 O O . PRO A 1 350 ? 1.690 24.170 25.235 1.00 18.56 350 PRO A O 1
ATOM 2742 N N . PHE A 1 351 ? 0.288 25.315 26.589 1.00 17.45 351 PHE A N 1
ATOM 2743 C CA . PHE A 1 351 ? -0.751 25.502 25.581 1.00 16.72 351 PHE A CA 1
ATOM 2744 C C . PHE A 1 351 ? -0.632 26.828 24.827 1.00 15.64 351 PHE A C 1
ATOM 2745 O O . PHE A 1 351 ? -1.324 27.040 23.830 1.00 15.78 351 PHE A O 1
ATOM 2753 N N . VAL A 1 352 ? 0.230 27.719 25.316 1.00 14.32 352 VAL A N 1
ATOM 2754 C CA . VAL A 1 352 ? 0.486 29.001 24.658 1.00 12.94 352 VAL A CA 1
ATOM 2755 C C . VAL A 1 352 ? 1.955 29.045 24.224 1.00 12.34 352 VAL A C 1
ATOM 2756 O O . VAL A 1 352 ? 2.242 29.176 23.034 1.00 11.92 352 VAL A O 1
ATOM 2760 N N . THR A 1 353 ? 2.859 28.911 25.201 1.00 11.72 353 THR A N 1
ATOM 2761 C CA . THR A 1 353 ? 4.325 28.811 24.996 1.00 11.50 353 THR A CA 1
ATOM 2762 C C . THR A 1 353 ? 4.988 30.111 24.513 1.00 11.37 353 THR A C 1
ATOM 2763 O O . THR A 1 353 ? 4.315 31.014 24.010 1.00 11.57 353 THR A O 1
ATOM 2767 N N . SER A 1 354 ? 6.316 30.173 24.642 1.00 11.04 354 SER A N 1
ATOM 2768 C CA . SER A 1 354 ? 7.101 31.303 24.136 1.00 11.30 354 SER A CA 1
ATOM 2769 C C . SER A 1 354 ? 7.993 30.891 22.961 1.00 11.00 354 SER A C 1
ATOM 2770 O O . SER A 1 354 ? 8.905 31.631 22.585 1.00 11.41 354 SER A O 1
ATOM 2773 N N . GLY A 1 355 ? 7.744 29.713 22.392 1.00 10.70 355 GLY A N 1
ATOM 2774 C CA . GLY A 1 355 ? 8.639 29.191 21.363 1.00 10.28 355 GLY A CA 1
ATOM 2775 C C . GLY A 1 355 ? 7.970 28.444 20.231 1.00 10.03 355 GLY A C 1
ATOM 2776 O O . GLY A 1 355 ? 6.806 28.062 20.320 1.00 9.57 355 GLY A O 1
ATOM 2777 N N . ILE A 1 356 ? 8.723 28.258 19.154 1.00 9.81 356 ILE A N 1
ATOM 2778 C CA . ILE A 1 356 ? 8.347 27.314 18.112 1.00 9.73 356 ILE A CA 1
ATOM 2779 C C . ILE A 1 356 ? 9.497 26.342 17.886 1.00 9.63 356 ILE A C 1
ATOM 2780 O O . ILE A 1 356 ? 10.672 26.731 17.921 1.00 9.72 356 ILE A O 1
ATOM 2785 N N . ARG A 1 357 ? 9.149 25.075 17.687 1.00 9.41 357 ARG A N 1
ATOM 2786 C CA . ARG A 1 357 ? 10.132 24.049 17.373 1.00 9.41 357 ARG A CA 1
ATOM 2787 C C . ARG A 1 357 ? 10.167 23.857 15.858 1.00 9.49 357 ARG A C 1
ATOM 2788 O O . ARG A 1 357 ? 9.123 23.868 15.194 1.00 9.14 357 ARG A O 1
ATOM 2796 N N . ILE A 1 358 ? 11.377 23.701 15.330 1.00 9.48 358 ILE A N 1
ATOM 2797 C CA . ILE A 1 358 ? 11.612 23.568 13.896 1.00 9.86 358 ILE A CA 1
ATOM 2798 C C . ILE A 1 358 ? 12.641 22.465 13.684 1.00 9.82 358 ILE A C 1
ATOM 2799 O O . ILE A 1 358 ? 13.625 22.380 14.423 1.00 9.95 358 ILE A O 1
ATOM 2804 N N . GLY A 1 359 ? 12.390 21.609 12.697 1.00 9.89 359 GLY A N 1
ATOM 2805 C CA . GLY A 1 359 ? 13.347 20.582 12.285 1.00 10.03 359 GLY A CA 1
ATOM 2806 C C . GLY A 1 359 ? 13.476 20.509 10.773 1.00 10.45 359 GLY A C 1
ATOM 2807 O O . GLY A 1 359 ? 12.565 20.920 10.049 1.00 10.83 359 GLY A O 1
ATOM 2808 N N . THR A 1 360 ? 14.602 19.966 10.304 1.00 10.36 360 THR A N 1
ATOM 2809 C CA . THR A 1 360 ? 14.924 19.934 8.869 1.00 9.96 360 THR A CA 1
ATOM 2810 C C . THR A 1 360 ? 14.829 18.564 8.184 1.00 9.91 360 THR A C 1
ATOM 2811 O O . THR A 1 360 ? 15.088 18.460 6.981 1.00 9.19 360 THR A O 1
ATOM 2815 N N . ALA A 1 361 ? 14.469 17.515 8.921 1.00 9.61 361 ALA A N 1
ATOM 2816 C CA . ALA A 1 361 ? 14.427 16.167 8.325 1.00 9.67 361 ALA A CA 1
ATOM 2817 C C . ALA A 1 361 ? 13.494 16.081 7.102 1.00 9.77 361 ALA A C 1
ATOM 2818 O O . ALA A 1 361 ? 13.850 15.493 6.073 1.00 9.87 361 ALA A O 1
ATOM 2820 N N . ALA A 1 362 ? 12.310 16.685 7.207 1.00 9.55 362 ALA A N 1
ATOM 2821 C CA . ALA A 1 362 ? 11.307 16.591 6.136 1.00 9.69 362 ALA A CA 1
ATOM 2822 C C . ALA A 1 362 ? 11.721 17.361 4.874 1.00 9.65 362 ALA A C 1
ATOM 2823 O O . ALA A 1 362 ? 11.721 16.799 3.775 1.00 9.40 362 ALA A O 1
ATOM 2825 N N . VAL A 1 363 ? 12.098 18.627 5.033 1.00 9.56 363 VAL A N 1
ATOM 2826 C CA . VAL A 1 363 ? 12.510 19.438 3.877 1.00 9.81 363 VAL A CA 1
ATOM 2827 C C . VAL A 1 363 ? 13.777 18.879 3.216 1.00 9.93 363 VAL A C 1
ATOM 2828 O O . VAL A 1 363 ? 13.915 18.922 1.985 1.00 10.14 363 VAL A O 1
ATOM 2832 N N . THR A 1 364 ? 14.679 18.325 4.024 1.00 9.74 364 THR A N 1
ATOM 2833 C CA . THR A 1 364 ? 15.888 17.679 3.484 1.00 9.72 364 THR A CA 1
ATOM 2834 C C . THR A 1 364 ? 15.545 16.473 2.600 1.00 10.14 364 THR A C 1
ATOM 2835 O O . THR A 1 364 ? 16.126 16.299 1.525 1.00 9.90 364 THR A O 1
ATOM 2839 N N . THR A 1 365 ? 14.577 15.668 3.037 1.00 10.34 365 THR A N 1
ATOM 2840 C CA . THR A 1 365 ? 14.091 14.532 2.246 1.00 10.92 365 THR A CA 1
ATOM 2841 C C . THR A 1 365 ? 13.561 14.998 0.889 1.00 11.52 365 THR A C 1
ATOM 2842 O O . THR A 1 365 ? 13.733 14.306 -0.118 1.00 11.65 365 THR A O 1
ATOM 2846 N N . ARG A 1 366 ? 12.948 16.185 0.882 1.00 12.27 366 ARG A N 1
ATOM 2847 C CA A ARG A 1 366 ? 12.423 16.792 -0.342 0.50 12.85 366 ARG A CA 1
ATOM 2848 C CA B ARG A 1 366 ? 12.420 16.798 -0.340 0.50 13.11 366 ARG A CA 1
ATOM 2849 C C . ARG A 1 366 ? 13.517 17.404 -1.214 1.00 13.00 366 ARG A C 1
ATOM 2850 O O . ARG A 1 366 ? 13.235 17.937 -2.295 1.00 13.81 366 ARG A O 1
ATOM 2865 N N . GLY A 1 367 ? 14.760 17.341 -0.742 1.00 12.89 367 GLY A N 1
ATOM 2866 C CA . GLY A 1 367 ? 15.899 17.841 -1.503 1.00 12.94 367 GLY A CA 1
ATOM 2867 C C . GLY A 1 367 ? 16.314 19.283 -1.247 1.00 12.90 367 GLY A C 1
ATOM 2868 O O . GLY A 1 367 ? 17.164 19.813 -1.967 1.00 13.16 367 GLY A O 1
ATOM 2869 N N . PHE A 1 368 ? 15.724 19.919 -0.234 1.00 12.55 368 PHE A N 1
ATOM 2870 C CA . PHE A 1 368 ? 16.113 21.282 0.162 1.00 12.44 368 PHE A CA 1
ATOM 2871 C C . PHE A 1 368 ? 17.548 21.280 0.683 1.00 12.23 368 PHE A C 1
ATOM 2872 O O . PHE A 1 368 ? 17.983 20.331 1.346 1.00 12.07 368 PHE A O 1
ATOM 2880 N N . GLY A 1 369 ? 18.277 22.349 0.373 1.00 12.05 369 GLY A N 1
ATOM 2881 C CA . GLY A 1 369 ? 19.646 22.522 0.839 1.00 12.06 369 GLY A CA 1
ATOM 2882 C C . GLY A 1 369 ? 19.864 23.880 1.488 1.00 12.00 369 GLY A C 1
ATOM 2883 O O . GLY A 1 369 ? 18.914 24.531 1.937 1.00 11.84 369 GLY A O 1
ATOM 2884 N N . LEU A 1 370 ? 21.124 24.307 1.522 1.00 11.93 370 LEU A N 1
ATOM 2885 C CA . LEU A 1 370 ? 21.525 25.526 2.241 1.00 11.99 370 LEU A CA 1
ATOM 2886 C C . LEU A 1 370 ? 20.833 26.805 1.758 1.00 12.11 370 LEU A C 1
ATOM 2887 O O . LEU A 1 370 ? 20.417 27.634 2.568 1.00 12.08 370 LEU A O 1
ATOM 2892 N N . GLU A 1 371 ? 20.712 26.960 0.442 1.00 12.48 371 GLU A N 1
ATOM 2893 C CA . GLU A 1 371 ? 20.039 28.124 -0.146 1.00 12.49 371 GLU A CA 1
ATOM 2894 C C . GLU A 1 371 ? 18.577 28.201 0.284 1.00 12.04 371 GLU A C 1
ATOM 2895 O O . GLU A 1 371 ? 18.048 29.283 0.549 1.00 12.41 371 GLU A O 1
ATOM 2901 N N . GLU A 1 372 ? 17.936 27.039 0.364 1.00 12.07 372 GLU A N 1
ATOM 2902 C CA . GLU A 1 372 ? 16.549 26.950 0.787 1.00 11.45 372 GLU A CA 1
ATOM 2903 C C . GLU A 1 372 ? 16.422 27.278 2.266 1.00 11.25 372 GLU A C 1
ATOM 2904 O O . GLU A 1 372 ? 15.475 27.948 2.667 1.00 10.86 372 GLU A O 1
ATOM 2910 N N . MET A 1 373 ? 17.396 26.839 3.068 1.00 10.96 373 MET A N 1
ATOM 2911 C CA . MET A 1 373 ? 17.427 27.220 4.485 1.00 10.85 373 MET A CA 1
ATOM 2912 C C . MET A 1 373 ? 17.456 28.743 4.670 1.00 10.86 373 MET A C 1
ATOM 2913 O O . MET A 1 373 ? 16.706 29.281 5.483 1.00 10.62 373 MET A O 1
ATOM 2918 N N . ASP A 1 374 ? 18.311 29.429 3.907 1.00 10.89 374 ASP A N 1
ATOM 2919 C CA . ASP A 1 374 ? 18.386 30.888 3.956 1.00 11.27 374 ASP A CA 1
ATOM 2920 C C . ASP A 1 374 ? 17.031 31.520 3.648 1.00 10.88 374 ASP A C 1
ATOM 2921 O O . ASP A 1 374 ? 16.588 32.445 4.344 1.00 10.92 374 ASP A O 1
ATOM 2926 N N . GLU A 1 375 ? 16.370 31.003 2.612 1.00 10.72 375 GLU A N 1
ATOM 2927 C CA . GLU A 1 375 ? 15.079 31.541 2.181 1.00 10.49 375 GLU A CA 1
ATOM 2928 C C . GLU A 1 375 ? 13.980 31.253 3.204 1.00 10.39 375 GLU A C 1
ATOM 2929 O O . GLU A 1 375 ? 13.172 32.137 3.517 1.00 10.22 375 GLU A O 1
ATOM 2935 N N . ILE A 1 376 ? 13.962 30.035 3.746 1.00 9.99 376 ILE A N 1
ATOM 2936 C CA . ILE A 1 376 ? 13.013 29.697 4.807 1.00 9.97 376 ILE A CA 1
ATOM 2937 C C . ILE A 1 376 ? 13.158 30.657 5.995 1.00 9.93 376 ILE A C 1
ATOM 2938 O O . ILE A 1 376 ? 12.161 31.192 6.485 1.00 9.82 376 ILE A O 1
ATOM 2943 N N . ALA A 1 377 ? 14.396 30.880 6.439 1.00 9.91 377 ALA A N 1
ATOM 2944 C CA . ALA A 1 377 ? 14.670 31.836 7.517 1.00 9.88 377 ALA A CA 1
ATOM 2945 C C . ALA A 1 377 ? 14.185 33.255 7.168 1.00 9.94 377 ALA A C 1
ATOM 2946 O O . ALA A 1 377 ? 13.578 33.933 8.000 1.00 9.90 377 ALA A O 1
ATOM 2948 N N . ALA A 1 378 ? 14.444 33.691 5.933 1.00 9.89 378 ALA A N 1
ATOM 2949 C CA . ALA A 1 378 ? 14.013 35.013 5.485 1.00 10.08 378 ALA A CA 1
ATOM 2950 C C . ALA A 1 378 ? 12.481 35.144 5.468 1.00 10.10 378 ALA A C 1
ATOM 2951 O O . ALA A 1 378 ? 11.934 36.179 5.877 1.00 10.10 378 ALA A O 1
ATOM 2953 N N . ILE A 1 379 ? 11.790 34.092 5.028 1.00 10.00 379 ILE A N 1
ATOM 2954 C CA . ILE A 1 379 ? 10.323 34.087 5.042 1.00 10.14 379 ILE A CA 1
ATOM 2955 C C . ILE A 1 379 ? 9.780 34.149 6.475 1.00 10.25 379 ILE A C 1
ATOM 2956 O O . ILE A 1 379 ? 8.849 34.910 6.763 1.00 10.21 379 ILE A O 1
ATOM 2961 N N . ILE A 1 380 ? 10.377 33.366 7.371 1.00 10.19 380 ILE A N 1
ATOM 2962 C CA . ILE A 1 380 ? 9.965 33.382 8.777 1.00 10.36 380 ILE A CA 1
ATOM 2963 C C . ILE A 1 380 ? 10.169 34.777 9.382 1.00 10.52 380 ILE A C 1
ATOM 2964 O O . ILE A 1 380 ? 9.281 35.296 10.063 1.00 10.27 380 ILE A O 1
ATOM 2969 N N . GLY A 1 381 ? 11.315 35.396 9.089 1.00 10.59 381 GLY A N 1
ATOM 2970 C CA . GLY A 1 381 ? 11.578 36.783 9.480 1.00 11.37 381 GLY A CA 1
ATOM 2971 C C . GLY A 1 381 ? 10.521 37.754 8.970 1.00 11.56 381 GLY A C 1
ATOM 2972 O O . GLY A 1 381 ? 9.976 38.552 9.736 1.00 11.68 381 GLY A O 1
ATOM 2973 N N . LEU A 1 382 ? 10.224 37.671 7.674 1.00 11.42 382 LEU A N 1
ATOM 2974 C CA . LEU A 1 382 ? 9.207 38.519 7.048 1.00 11.85 382 LEU A CA 1
ATOM 2975 C C . LEU A 1 382 ? 7.859 38.368 7.749 1.00 11.81 382 LEU A C 1
ATOM 2976 O O . LEU A 1 382 ? 7.196 39.359 8.058 1.00 12.03 382 LEU A O 1
ATOM 2981 N N . VAL A 1 383 ? 7.476 37.125 8.025 1.00 11.71 383 VAL A N 1
ATOM 2982 C CA . VAL A 1 383 ? 6.177 36.839 8.626 1.00 12.04 383 VAL A CA 1
ATOM 2983 C C . VAL A 1 383 ? 6.105 37.314 10.081 1.00 11.94 383 VAL A C 1
ATOM 2984 O O . VAL A 1 383 ? 5.193 38.046 10.447 1.00 11.53 383 VAL A O 1
ATOM 2988 N N . LEU A 1 384 ? 7.073 36.909 10.900 1.00 12.17 384 LEU A N 1
ATOM 2989 C CA . LEU A 1 384 ? 6.997 37.177 12.340 1.00 12.71 384 LEU A CA 1
ATOM 2990 C C . LEU A 1 384 ? 7.285 38.633 12.722 1.00 13.41 384 LEU A C 1
ATOM 2991 O O . LEU A 1 384 ? 6.893 39.086 13.804 1.00 13.49 384 LEU A O 1
ATOM 2996 N N . LYS A 1 385 ? 7.942 39.368 11.826 1.00 13.95 385 LYS A N 1
ATOM 2997 C CA . LYS A 1 385 ? 8.167 40.803 12.024 1.00 14.73 385 LYS A CA 1
ATOM 2998 C C . LYS A 1 385 ? 7.028 41.663 11.462 1.00 14.98 385 LYS A C 1
ATOM 2999 O O . LYS A 1 385 ? 7.017 42.887 11.639 1.00 15.20 385 LYS A O 1
ATOM 3005 N N . ASN A 1 386 ? 6.079 41.025 10.779 1.00 15.05 386 ASN A N 1
ATOM 3006 C CA . ASN A 1 386 ? 4.991 41.740 10.101 1.00 15.10 386 ASN A CA 1
ATOM 3007 C C . ASN A 1 386 ? 3.661 41.011 10.231 1.00 14.94 386 ASN A C 1
ATOM 3008 O O . ASN A 1 386 ? 2.916 40.881 9.258 1.00 14.59 386 ASN A O 1
ATOM 3013 N N . VAL A 1 387 ? 3.362 40.549 11.444 1.00 14.87 387 VAL A N 1
ATOM 3014 C CA . VAL A 1 387 ? 2.177 39.722 11.703 1.00 15.28 387 VAL A CA 1
ATOM 3015 C C . VAL A 1 387 ? 0.847 40.419 11.332 1.00 15.23 387 VAL A C 1
ATOM 3016 O O . VAL A 1 387 ? -0.145 39.751 11.027 1.00 15.40 387 VAL A O 1
ATOM 3020 N N . GLY A 1 388 ? 0.844 41.750 11.326 1.00 15.55 388 GLY A N 1
ATOM 3021 C CA . GLY A 1 388 ? -0.362 42.515 11.002 1.00 15.71 388 GLY A CA 1
ATOM 3022 C C . GLY A 1 388 ? -0.461 43.019 9.572 1.00 15.70 388 GLY A C 1
ATOM 3023 O O . GLY A 1 388 ? -1.363 43.795 9.248 1.00 16.10 388 GLY A O 1
ATOM 3024 N N . SER A 1 389 ? 0.454 42.579 8.709 1.00 15.34 389 SER A N 1
ATOM 3025 C CA . SER A 1 389 ? 0.467 43.048 7.324 1.00 15.39 389 SER A CA 1
ATOM 3026 C C . SER A 1 389 ? 0.060 41.943 6.359 1.00 15.28 389 SER A C 1
ATOM 3027 O O . SER A 1 389 ? 0.837 41.022 6.100 1.00 15.00 389 SER A O 1
ATOM 3030 N N . GLU A 1 390 ? -1.157 42.036 5.830 1.00 15.42 390 GLU A N 1
ATOM 3031 C CA . GLU A 1 390 ? -1.633 41.040 4.865 1.00 15.53 390 GLU A CA 1
ATOM 3032 C C . GLU A 1 390 ? -0.768 41.010 3.599 1.00 15.68 390 GLU A C 1
ATOM 3033 O O . GLU A 1 390 ? -0.566 39.949 3.005 1.00 15.63 390 GLU A O 1
ATOM 3039 N N . GLN A 1 391 ? -0.250 42.170 3.203 1.00 15.98 391 GLN A N 1
ATOM 3040 C CA . GLN A 1 391 ? 0.674 42.244 2.069 1.00 16.47 391 GLN A CA 1
ATOM 3041 C C . GLN A 1 391 ? 1.944 41.421 2.306 1.00 15.58 391 GLN A C 1
ATOM 3042 O O . GLN A 1 391 ? 2.383 40.681 1.422 1.00 15.46 391 GLN A O 1
ATOM 3048 N N . ALA A 1 392 ? 2.518 41.546 3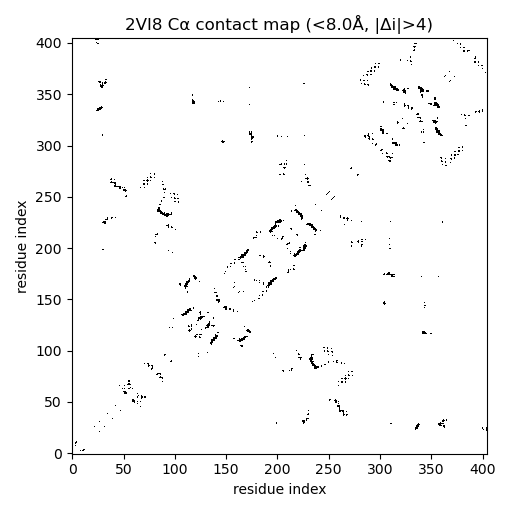.502 1.00 14.86 392 ALA A N 1
ATOM 3049 C CA . ALA A 1 392 ? 3.693 40.761 3.886 1.00 14.25 392 ALA A CA 1
ATOM 3050 C C . ALA A 1 392 ? 3.388 39.267 3.872 1.00 13.82 392 ALA A C 1
ATOM 3051 O O . ALA A 1 392 ? 4.191 38.468 3.385 1.00 14.06 392 ALA A O 1
ATOM 3053 N N . LEU A 1 393 ? 2.219 38.898 4.395 1.00 13.10 393 LEU A N 1
ATOM 3054 C CA . LEU A 1 393 ? 1.815 37.495 4.452 1.00 12.70 393 LEU A CA 1
ATOM 3055 C C . LEU A 1 393 ? 1.591 36.905 3.059 1.00 12.64 393 LEU A C 1
ATOM 3056 O O . LEU A 1 393 ? 1.922 35.747 2.817 1.00 12.83 393 LEU A O 1
ATOM 3061 N N . GLU A 1 394 ? 1.061 37.718 2.145 1.00 12.66 394 GLU A N 1
ATOM 3062 C CA . GLU A 1 394 ? 0.857 37.290 0.761 1.00 1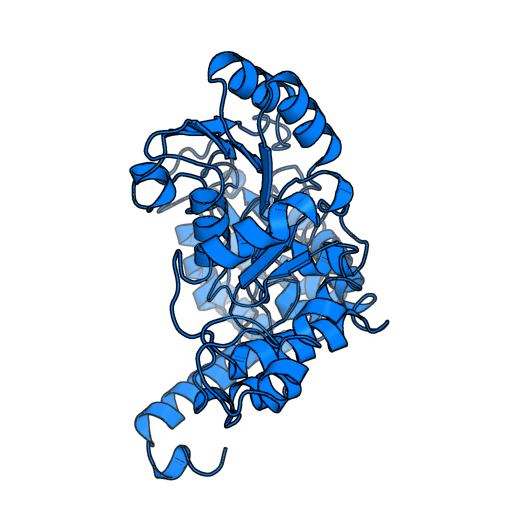2.54 394 GLU A CA 1
ATOM 3063 C C . GLU A 1 394 ? 2.198 37.080 0.050 1.00 12.25 394 GLU A C 1
ATOM 3064 O O . GLU A 1 394 ? 2.366 36.109 -0.685 1.00 11.65 394 GLU A O 1
ATOM 3070 N N . GLU A 1 395 ? 3.150 37.981 0.290 1.00 12.29 395 GLU A N 1
ATOM 3071 C CA . GLU A 1 395 ? 4.505 37.818 -0.241 1.00 12.64 395 GLU A CA 1
ATOM 3072 C C . GLU A 1 395 ? 5.132 36.523 0.274 1.00 12.58 395 GLU A C 1
ATOM 3073 O O . GLU A 1 395 ? 5.732 35.757 -0.490 1.00 12.52 395 GLU A O 1
ATOM 3079 N N . ALA A 1 396 ? 4.986 36.284 1.575 1.00 12.47 396 ALA A N 1
ATOM 3080 C CA . ALA A 1 396 ? 5.472 35.053 2.189 1.00 12.74 396 ALA A CA 1
ATOM 3081 C C . ALA A 1 396 ? 4.847 33.831 1.516 1.00 12.81 396 ALA A C 1
ATOM 3082 O O . ALA A 1 396 ? 5.545 32.880 1.153 1.00 12.61 396 ALA A O 1
ATOM 3084 N N . ARG A 1 397 ? 3.531 33.878 1.337 1.00 12.93 397 ARG A N 1
ATOM 3085 C CA . ARG A 1 397 ? 2.782 32.805 0.692 1.00 13.57 397 ARG A CA 1
ATOM 3086 C C . ARG A 1 397 ? 3.359 32.493 -0.691 1.00 13.06 397 ARG A C 1
ATOM 3087 O O . ARG A 1 397 ? 3.596 31.328 -1.035 1.00 12.95 397 ARG A O 1
ATOM 3095 N N . GLN A 1 398 ? 3.612 33.540 -1.473 1.00 12.86 398 GLN A N 1
ATOM 3096 C CA . GLN A 1 398 ? 4.199 33.372 -2.803 1.00 12.89 398 GLN A CA 1
ATOM 3097 C C . GLN A 1 398 ? 5.623 32.797 -2.754 1.00 12.63 398 GLN A C 1
ATOM 3098 O O . GLN A 1 398 ? 5.987 31.940 -3.568 1.00 12.74 398 GLN A O 1
ATOM 3104 N N . ARG A 1 399 ? 6.415 33.251 -1.784 1.00 12.31 399 ARG A N 1
ATOM 3105 C CA . ARG A 1 399 ? 7.776 32.737 -1.618 1.00 12.07 399 ARG A CA 1
ATOM 3106 C C . ARG A 1 399 ? 7.797 31.266 -1.175 1.00 12.35 399 ARG A C 1
ATOM 3107 O O . ARG A 1 399 ? 8.651 30.485 -1.618 1.00 12.27 399 ARG A O 1
ATOM 3115 N N . VAL A 1 400 ? 6.837 30.888 -0.334 1.00 12.20 400 VAL A N 1
ATOM 3116 C CA . VAL A 1 400 ? 6.659 29.487 0.057 1.00 13.00 400 VAL A CA 1
ATOM 3117 C C . VAL A 1 400 ? 6.313 28.643 -1.172 1.00 13.32 400 VAL A C 1
ATOM 3118 O O . VAL A 1 400 ? 6.887 27.571 -1.384 1.00 13.55 400 VAL A O 1
ATOM 3122 N N . ALA A 1 401 ? 5.381 29.147 -1.979 1.00 13.91 401 ALA A N 1
ATOM 3123 C CA . ALA A 1 401 ? 4.975 28.483 -3.217 1.00 14.59 401 ALA A CA 1
ATOM 3124 C C . ALA A 1 401 ? 6.144 28.288 -4.179 1.00 14.99 401 ALA A C 1
ATOM 3125 O O . ALA A 1 401 ? 6.246 27.244 -4.831 1.00 15.28 401 ALA A O 1
ATOM 3127 N N . ALA A 1 402 ? 7.026 29.286 -4.262 1.00 15.22 402 ALA A N 1
ATOM 3128 C CA . ALA A 1 402 ? 8.215 29.191 -5.115 1.00 15.46 402 ALA A CA 1
ATOM 3129 C C . ALA A 1 402 ? 9.155 28.061 -4.673 1.00 15.73 402 ALA A C 1
ATOM 3130 O O . ALA A 1 402 ? 9.781 27.404 -5.505 1.00 15.78 402 ALA A O 1
ATOM 3132 N N . LEU A 1 403 ? 9.232 27.824 -3.365 1.00 15.66 403 LEU A N 1
ATOM 3133 C CA . LEU A 1 403 ? 10.082 26.764 -2.822 1.00 16.17 403 LEU A CA 1
ATOM 3134 C C . LEU A 1 403 ? 9.543 25.363 -3.096 1.00 16.87 403 LEU A C 1
ATOM 3135 O O . LEU A 1 403 ? 10.314 24.439 -3.371 1.00 16.79 403 LEU A O 1
ATOM 3140 N N . THR A 1 404 ? 8.223 25.208 -3.020 1.00 18.04 404 THR A N 1
ATOM 3141 C CA . THR A 1 404 ? 7.597 23.890 -3.162 1.00 19.42 404 THR A CA 1
ATOM 3142 C C . THR A 1 404 ? 7.158 23.592 -4.596 1.00 20.37 404 THR A C 1
ATOM 3143 O O . THR A 1 404 ? 6.789 22.454 -4.910 1.00 20.66 404 THR A O 1
ATOM 3147 N N . ASP A 1 405 ? 7.215 24.616 -5.450 1.00 21.43 405 ASP A N 1
ATOM 3148 C CA . ASP A 1 405 ? 6.819 24.542 -6.867 1.00 22.90 405 ASP A CA 1
ATOM 3149 C C . ASP A 1 405 ? 5.300 24.500 -7.030 1.00 23.32 405 ASP A C 1
ATOM 3150 O O . ASP A 1 405 ? 4.588 25.443 -6.658 1.00 24.15 405 ASP A O 1
#